Protein AF-A0A8B8DYH9-F1 (afdb_monomer)

Foldseek 3Di:
DADPLQADPLRDGDDQLWWKDAPRWIWGFFDWQDDPPDDHIKTKTQTPDLVPAQAQQDDPPDHDGGHPDGRRIDIDTSVRIDRADAPLVLLCVPQAADPDPQRPDPQVPQWDQDPVRDTDGDRDPCSNVSSVVSNQQCQDAAEASACRQHAAHRPCLVVLLPRHQNYAAYHPANYRHSAPVRVLSSLQSHVNHAHYEHENDQHDDDPQLQVSLVSQVRHAHYAHENNLDEQVSVLNNQNSHPNHAEYHHENNQYAAAAASVPGQLNYQYYAHAHHAYADQVRVLSPQSNQNHAEYHQENYAHAAHAAPQDDQLAAHPGRQRHAYYEHAQYAHQDCLRLSRQLNHDRYAEYHYHNYNVPVVDPVLLSVLSSLLSHPRHQYYNNDGQDPVSSVVSVVVVLLACLVVQVVQQADLPPVRGDGHPVVCSSRVCNVVSCVVPNHDDPVSNDPDDPDQQVQWAWEWEDAPVDPVDDIDIDTHHQQDFQLVVQVVVCVVSVHPFGKWKWKDAPVHPPDIGGPPDRGGGNVVVVHHHPIYMHIYTD

Organism: Crassostrea virginica (NCBI:txid6565)

Secondary structure (DSSP, 8-state):
---GGGB-TTSPBP-TT-EEEETTEEEEEEEEE--TT--S-EEEEEESSTTT--BSSEETTEE----SSTT-EEEE-GGGSB--EEHHHHHHHHHS---STTTT--TTT-EEE-TTS-EEEPP-TTHHHHHHHHT-GGG--EEE-TTS-EEE-TT-HHHHHHH-TT--EEE--SS---BHHHHHHHHTT-TT--EEE-TT--PBPPS-SGGGTTTTTT--EEE-TT----HHHHHHHHTT-TT--EEE-TTS--------TTS-TT--EEE-TTS----HHHHHGGGG-TT--EEE--SS-------TTS-TTSPPSS-TT--EEE--SS----THHHHHHTT-SS--EEE-TTSGGGGGS-HHHHHHHHHHH-TT--EETTEE--HHHHHHHHHHHHHHHHHHHHHTT--SSTTT----HHHHHH-TTHHHHHHHH-PPPTTTTSPPPSSGGGGEEEEEEE-SS-TTSPPEEEEEETT-BHHHHHHHHHHHHT--S-EEEEEE-TTSTT-EEE---TTSBGGGGT--TT-EEEEEE-

Radius of gyration: 36.69 Å; Cα contacts (8 Å, |Δi|>4): 1087; chains: 1; bounding box: 85×68×108 Å

pLDDT: mean 90.96, std 9.73, range [38.53, 98.88]

Structure (mmCIF, N/CA/C/O backbone):
data_AF-A0A8B8DYH9-F1
#
_entry.id   AF-A0A8B8DYH9-F1
#
loop_
_atom_site.group_PDB
_atom_site.id
_atom_site.type_symbol
_atom_site.label_atom_id
_atom_site.label_alt_id
_atom_site.label_comp_id
_atom_site.label_asym_id
_atom_site.label_entity_id
_atom_site.label_seq_id
_atom_site.pdbx_PDB_ins_code
_atom_site.Cartn_x
_atom_site.Cartn_y
_atom_site.Cartn_z
_atom_site.occupancy
_atom_site.B_iso_or_equiv
_atom_site.auth_seq_id
_atom_site.auth_comp_id
_atom_site.auth_asym_id
_atom_site.auth_atom_id
_atom_site.pdbx_PDB_model_num
ATOM 1 N N . MET A 1 1 ? 29.728 -5.273 -41.624 1.00 38.53 1 MET A N 1
ATOM 2 C CA . MET A 1 1 ? 29.199 -6.048 -40.479 1.00 38.53 1 MET A CA 1
ATOM 3 C C . MET A 1 1 ? 29.369 -5.251 -39.185 1.00 38.53 1 MET A C 1
ATOM 5 O O . MET A 1 1 ? 30.029 -5.716 -38.267 1.00 38.53 1 MET A O 1
ATOM 9 N N . ARG A 1 2 ? 28.847 -4.017 -39.137 1.00 42.03 2 ARG A N 1
ATOM 10 C CA . ARG A 1 2 ? 28.896 -3.149 -37.949 1.00 42.03 2 ARG A CA 1
ATOM 11 C C . ARG A 1 2 ? 27.543 -3.274 -37.227 1.00 42.03 2 ARG A C 1
ATOM 13 O O . ARG A 1 2 ? 26.520 -3.239 -37.900 1.00 42.03 2 ARG A O 1
ATOM 20 N N . ASP A 1 3 ? 27.582 -3.501 -35.917 1.00 54.59 3 ASP A N 1
ATOM 21 C CA . ASP A 1 3 ? 26.538 -3.174 -34.927 1.00 54.59 3 ASP A CA 1
ATOM 22 C C . ASP A 1 3 ? 25.150 -3.849 -34.976 1.00 54.59 3 ASP A C 1
ATOM 24 O O . ASP A 1 3 ? 24.164 -3.245 -34.568 1.00 54.59 3 ASP A O 1
ATOM 28 N N . MET A 1 4 ? 25.036 -5.131 -35.357 1.00 59.12 4 MET A N 1
ATOM 29 C CA . MET A 1 4 ? 23.779 -5.874 -35.093 1.00 59.12 4 MET A CA 1
ATOM 30 C C . MET A 1 4 ? 23.535 -6.136 -33.596 1.00 59.12 4 MET A C 1
ATOM 32 O O . MET A 1 4 ? 22.397 -6.314 -33.187 1.00 59.12 4 MET A O 1
ATOM 36 N N . ASP A 1 5 ? 24.583 -6.118 -32.768 1.00 75.31 5 ASP A N 1
ATOM 37 C CA . ASP A 1 5 ? 24.496 -6.505 -31.353 1.00 75.31 5 ASP A CA 1
ATOM 38 C C . ASP A 1 5 ? 23.949 -5.387 -30.436 1.00 75.31 5 ASP A C 1
ATOM 40 O O . ASP A 1 5 ? 23.828 -5.595 -29.233 1.00 75.31 5 ASP A O 1
ATOM 44 N N . LEU A 1 6 ? 23.650 -4.201 -30.979 1.00 83.62 6 LEU A N 1
ATOM 45 C CA . LEU A 1 6 ? 23.139 -3.035 -30.237 1.00 83.62 6 LEU A CA 1
ATOM 46 C C . LEU A 1 6 ? 21.714 -2.637 -30.641 1.00 83.62 6 LEU A C 1
ATOM 48 O O . LEU A 1 6 ? 21.168 -1.676 -30.101 1.00 83.62 6 LEU A O 1
ATOM 52 N N . ARG A 1 7 ? 21.119 -3.342 -31.606 1.00 90.50 7 ARG A N 1
ATOM 53 C CA . ARG A 1 7 ? 19.794 -3.029 -32.142 1.00 90.50 7 ARG A CA 1
ATOM 54 C C . ARG A 1 7 ? 18.738 -3.934 -31.532 1.00 90.50 7 ARG A C 1
ATOM 56 O O . ARG A 1 7 ? 18.929 -5.143 -31.436 1.00 90.50 7 ARG A O 1
ATOM 63 N N . ARG A 1 8 ? 17.616 -3.334 -31.153 1.00 91.31 8 ARG A N 1
ATOM 64 C CA . ARG A 1 8 ? 16.392 -4.029 -30.762 1.00 91.31 8 ARG A CA 1
ATOM 65 C C . ARG A 1 8 ? 15.652 -4.536 -31.999 1.00 91.31 8 ARG A C 1
ATOM 67 O O . ARG A 1 8 ? 15.948 -4.138 -33.126 1.00 91.31 8 ARG A O 1
ATOM 74 N N . ASN A 1 9 ? 14.657 -5.392 -31.777 1.00 86.69 9 ASN A N 1
ATOM 75 C CA . ASN A 1 9 ? 13.858 -5.991 -32.852 1.00 86.69 9 ASN A CA 1
ATOM 76 C C . ASN A 1 9 ? 13.072 -4.954 -33.670 1.00 86.69 9 ASN A C 1
ATOM 78 O O . ASN A 1 9 ? 12.857 -5.162 -34.860 1.00 86.69 9 ASN A O 1
ATOM 82 N N . ASP A 1 10 ? 12.697 -3.826 -33.060 1.00 86.81 10 ASP A N 1
ATOM 83 C CA . ASP A 1 10 ? 12.032 -2.701 -33.732 1.00 86.81 10 ASP A CA 1
ATOM 84 C C . ASP A 1 10 ? 13.011 -1.788 -34.503 1.00 86.81 10 ASP A C 1
ATOM 86 O O . ASP A 1 10 ? 12.630 -0.754 -35.043 1.00 86.81 10 ASP A O 1
ATOM 90 N N . GLY A 1 11 ? 14.299 -2.146 -34.547 1.00 87.75 11 GLY A N 1
ATOM 91 C CA . GLY A 1 11 ? 15.350 -1.380 -35.210 1.00 87.75 11 GLY A CA 1
ATOM 92 C C . GLY A 1 11 ? 15.923 -0.226 -34.384 1.00 87.75 11 GLY A C 1
ATOM 93 O O . GLY A 1 11 ? 16.897 0.386 -34.829 1.00 87.75 11 GLY A O 1
ATOM 94 N N . SER A 1 12 ? 15.385 0.059 -33.191 1.00 89.25 12 SER A N 1
ATOM 95 C CA . SER A 1 12 ? 15.949 1.072 -32.294 1.00 89.25 12 SER A CA 1
ATOM 96 C C . SER A 1 12 ? 17.299 0.629 -31.719 1.00 89.25 12 SER A C 1
ATOM 98 O O . SER A 1 12 ? 17.540 -0.552 -31.473 1.00 89.25 12 SER A O 1
ATOM 100 N N . GLU A 1 13 ? 18.208 1.578 -31.505 1.00 90.38 13 GLU A N 1
ATOM 101 C CA . GLU A 1 13 ? 19.534 1.307 -30.940 1.00 90.38 13 GLU A CA 1
ATOM 102 C C . GLU A 1 13 ? 19.537 1.530 -29.426 1.00 90.38 13 GLU A C 1
ATOM 104 O O . GLU A 1 13 ? 18.976 2.513 -28.935 1.00 90.38 13 GLU A O 1
ATOM 109 N N . VAL A 1 14 ? 20.190 0.628 -28.688 1.00 93.00 14 VAL A N 1
ATOM 110 C CA . VAL A 1 14 ? 20.419 0.786 -27.249 1.00 93.00 14 VAL A CA 1
ATOM 111 C C . VAL A 1 14 ? 21.299 2.006 -26.988 1.00 93.00 14 VAL A C 1
ATOM 113 O O . VAL A 1 14 ? 22.315 2.213 -27.651 1.00 93.00 14 VAL A O 1
ATOM 116 N N . GLN A 1 15 ? 20.902 2.817 -26.015 1.00 94.19 15 GLN A N 1
ATOM 117 C CA . GLN A 1 15 ? 21.603 4.030 -25.615 1.00 94.19 15 GLN A CA 1
ATOM 118 C C . GLN A 1 15 ? 22.209 3.878 -24.221 1.00 94.19 15 GLN A C 1
ATOM 120 O O . GLN A 1 15 ? 21.828 3.014 -23.430 1.00 94.19 15 GLN A O 1
ATOM 125 N N . VAL A 1 16 ? 23.160 4.752 -23.893 1.00 95.19 16 VAL A N 1
ATOM 126 C CA . VAL A 1 16 ? 23.571 4.932 -22.496 1.00 95.19 16 VAL A CA 1
ATOM 127 C C . VAL A 1 16 ? 22.343 5.362 -21.684 1.00 95.19 16 VAL A C 1
ATOM 129 O O . VAL A 1 16 ? 21.512 6.111 -22.186 1.00 95.19 16 VAL A O 1
ATOM 132 N N . HIS A 1 17 ? 22.241 4.883 -20.445 1.00 94.81 17 HIS A N 1
ATOM 133 C CA . HIS A 1 17 ? 21.084 4.957 -19.542 1.00 94.81 17 HIS A CA 1
ATOM 134 C C . HIS A 1 17 ? 19.940 3.979 -19.830 1.00 94.81 17 HIS A C 1
ATOM 136 O O . HIS A 1 17 ? 19.096 3.801 -18.952 1.00 94.81 17 HIS A O 1
ATOM 142 N N . ASP A 1 18 ? 19.933 3.268 -20.962 1.00 95.88 18 ASP A N 1
ATOM 143 C CA . ASP A 1 18 ? 18.946 2.208 -21.169 1.00 95.88 18 ASP A CA 1
ATOM 144 C C . ASP A 1 18 ? 19.138 1.063 -20.167 1.00 95.88 18 ASP A C 1
ATOM 146 O O . ASP A 1 18 ? 20.242 0.769 -19.690 1.00 95.88 18 ASP A O 1
ATOM 150 N N . ARG A 1 19 ? 18.032 0.393 -19.855 1.00 97.00 19 ARG A N 1
ATOM 151 C CA . ARG A 1 19 ? 18.004 -0.775 -18.980 1.00 97.00 19 ARG A CA 1
ATOM 152 C C . ARG A 1 19 ? 18.133 -2.042 -19.813 1.00 97.00 19 ARG A C 1
ATOM 154 O O . ARG A 1 19 ? 17.584 -2.133 -20.908 1.00 97.00 19 ARG A O 1
ATOM 161 N N . VAL A 1 20 ? 18.854 -3.016 -19.276 1.00 97.06 20 VAL A N 1
ATOM 162 C CA . VAL A 1 20 ? 19.135 -4.302 -19.923 1.00 97.06 20 VAL A CA 1
ATOM 163 C C . VAL A 1 20 ? 19.048 -5.435 -18.910 1.00 97.06 20 VAL A C 1
ATOM 165 O O . VAL A 1 20 ? 19.205 -5.218 -17.705 1.00 97.06 20 VAL A O 1
ATOM 168 N N . VAL A 1 21 ? 18.839 -6.652 -19.404 1.00 96.88 21 VAL A N 1
ATOM 169 C CA . VAL A 1 21 ? 18.854 -7.878 -18.597 1.00 96.88 21 VAL A CA 1
ATOM 170 C C . VAL A 1 21 ? 19.889 -8.856 -19.127 1.00 96.88 21 VAL A C 1
ATOM 172 O O . VAL A 1 21 ? 20.173 -8.906 -20.317 1.00 96.88 21 VAL A O 1
ATOM 175 N N . SER A 1 22 ? 20.478 -9.653 -18.243 1.00 95.81 22 SER A N 1
ATOM 176 C CA . SER A 1 22 ? 21.338 -10.769 -18.624 1.00 95.81 22 SER A CA 1
ATOM 177 C C . SER A 1 22 ? 21.243 -11.857 -17.571 1.00 95.81 22 SER A C 1
ATOM 179 O O . SER A 1 22 ? 21.546 -11.597 -16.409 1.00 95.81 22 SER A O 1
ATOM 181 N N . GLU A 1 23 ? 20.824 -13.059 -17.976 1.00 93.12 23 GLU A N 1
ATOM 182 C CA . GLU A 1 23 ? 20.695 -14.220 -17.076 1.00 93.12 23 GLU A CA 1
ATOM 183 C C . GLU A 1 23 ? 19.810 -13.915 -15.848 1.00 93.12 23 GLU A C 1
ATOM 185 O O . GLU A 1 23 ? 20.104 -14.337 -14.739 1.00 93.12 23 GLU A O 1
ATOM 190 N N . GLY A 1 24 ? 18.743 -13.129 -16.037 1.00 92.62 24 GLY A N 1
ATOM 191 C CA . GLY A 1 24 ? 17.832 -12.714 -14.962 1.00 92.62 24 GLY A CA 1
ATOM 192 C C . GLY A 1 24 ? 18.291 -11.502 -14.142 1.00 92.62 24 GLY A C 1
ATOM 193 O O . GLY A 1 24 ? 17.494 -10.960 -13.383 1.00 92.62 24 GLY A O 1
ATOM 194 N N . HIS A 1 25 ? 19.522 -11.017 -14.325 1.00 95.75 25 HIS A N 1
ATOM 195 C CA . HIS A 1 25 ? 20.025 -9.839 -13.618 1.00 95.75 25 HIS A CA 1
ATOM 196 C C . HIS A 1 25 ? 19.782 -8.558 -14.417 1.00 95.75 25 HIS A C 1
ATOM 198 O O . HIS A 1 25 ? 20.149 -8.472 -15.593 1.00 95.75 25 HIS A O 1
ATOM 204 N N . TYR A 1 26 ? 19.219 -7.547 -13.759 1.00 96.94 26 TYR A N 1
ATOM 205 C CA . TYR A 1 26 ? 18.914 -6.239 -14.338 1.00 96.94 26 TYR A CA 1
ATOM 206 C C . TYR A 1 26 ? 20.080 -5.265 -14.143 1.00 96.94 26 TYR A C 1
ATOM 208 O O . TYR A 1 26 ? 20.768 -5.287 -13.119 1.00 96.94 26 TYR A O 1
ATOM 216 N N . GLY A 1 27 ? 20.306 -4.391 -15.120 1.00 96.69 27 GLY A N 1
ATOM 217 C CA . GLY A 1 27 ? 21.343 -3.368 -15.038 1.00 96.69 27 GLY A CA 1
ATOM 218 C C . GLY A 1 27 ? 21.090 -2.179 -15.952 1.00 96.69 27 GLY A C 1
ATOM 219 O O . GLY A 1 27 ? 20.214 -2.202 -16.817 1.00 96.69 27 GLY A O 1
ATOM 220 N N . THR A 1 28 ? 21.878 -1.127 -15.750 1.00 97.06 28 THR A N 1
ATOM 221 C CA . THR A 1 28 ? 21.832 0.101 -16.551 1.00 97.06 28 THR A CA 1
ATOM 222 C C . THR A 1 28 ? 23.069 0.197 -17.429 1.00 97.06 28 THR A C 1
ATOM 224 O O . THR A 1 28 ? 24.192 0.043 -16.948 1.00 97.06 28 THR A O 1
ATOM 227 N N . VAL A 1 29 ? 22.886 0.499 -18.711 1.00 97.19 29 VAL A N 1
ATOM 228 C CA . VAL A 1 29 ? 23.990 0.777 -19.628 1.00 97.19 29 VAL A CA 1
ATOM 229 C C . VAL A 1 29 ? 24.652 2.098 -19.239 1.00 97.19 29 VAL A C 1
ATOM 231 O O . VAL A 1 29 ? 24.006 3.139 -19.160 1.00 97.19 29 VAL A O 1
ATOM 234 N N . ARG A 1 30 ? 25.961 2.071 -19.001 1.00 97.31 30 ARG A N 1
ATOM 235 C CA . ARG A 1 30 ? 26.774 3.238 -18.626 1.00 97.31 30 ARG A CA 1
ATOM 236 C C . ARG A 1 30 ? 27.846 3.592 -19.651 1.00 97.31 30 ARG A C 1
ATOM 238 O O . ARG A 1 30 ? 28.366 4.701 -19.624 1.00 97.31 30 ARG A O 1
ATOM 245 N N . PHE A 1 31 ? 28.174 2.671 -20.551 1.00 97.06 31 PHE A N 1
ATOM 246 C CA . PHE A 1 31 ? 29.170 2.884 -21.595 1.00 97.06 31 PHE A CA 1
ATOM 247 C C . PHE A 1 31 ? 28.840 2.039 -22.824 1.00 97.06 31 PHE A C 1
ATOM 249 O O . PHE A 1 31 ? 28.455 0.881 -22.686 1.00 97.06 31 PHE A O 1
ATOM 256 N N . ILE A 1 32 ? 29.038 2.593 -24.019 1.00 96.19 32 ILE A N 1
ATOM 257 C CA . ILE A 1 32 ? 29.010 1.856 -25.285 1.00 96.19 32 ILE A CA 1
ATOM 258 C C . ILE A 1 32 ? 30.236 2.300 -26.082 1.00 96.19 32 ILE A C 1
ATOM 260 O O . ILE A 1 32 ? 30.372 3.477 -26.409 1.00 96.19 32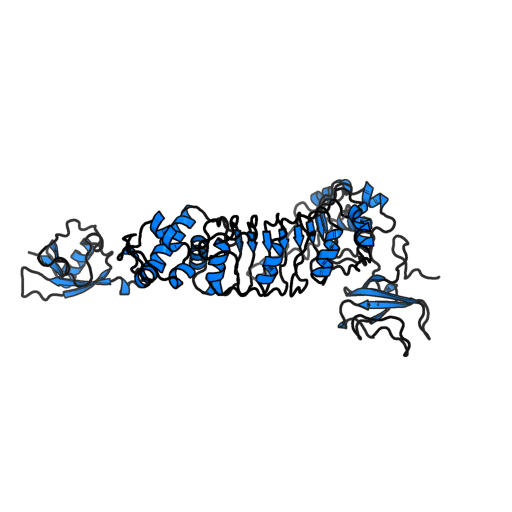 ILE A O 1
ATOM 264 N N . GLY A 1 33 ? 31.150 1.378 -26.380 1.00 94.25 33 GLY A N 1
ATOM 265 C CA . GLY A 1 33 ? 32.354 1.715 -27.139 1.00 94.25 33 GLY A CA 1
ATOM 266 C C . GLY A 1 33 ? 33.400 0.609 -27.185 1.00 94.25 33 GLY A C 1
ATOM 267 O O . GLY A 1 33 ? 33.198 -0.500 -26.699 1.00 94.25 33 GLY A O 1
ATOM 268 N N . THR A 1 34 ? 34.541 0.897 -27.805 1.00 93.44 34 THR A N 1
ATOM 269 C CA . THR A 1 34 ? 35.677 -0.033 -27.882 1.00 93.44 34 THR A CA 1
ATOM 270 C C . THR A 1 34 ? 36.578 0.094 -26.657 1.00 93.44 34 THR A C 1
ATOM 272 O O . THR A 1 34 ? 36.826 1.207 -26.191 1.00 93.44 34 THR A O 1
ATOM 275 N N . LEU A 1 35 ? 37.135 -1.025 -26.190 1.00 92.44 35 LEU A N 1
ATOM 276 C CA . LEU A 1 35 ? 38.159 -1.045 -25.141 1.00 92.44 35 LEU A CA 1
ATOM 277 C C . LEU A 1 35 ? 39.549 -1.319 -25.746 1.00 92.44 35 LEU A C 1
ATOM 279 O O . LEU A 1 35 ? 39.627 -2.071 -26.726 1.00 92.44 35 LEU A O 1
ATOM 283 N N . PRO A 1 36 ? 40.634 -0.758 -25.174 1.00 91.88 36 PRO A N 1
ATOM 284 C CA . PRO A 1 36 ? 42.012 -1.055 -25.556 1.00 91.88 36 PRO A CA 1
ATOM 285 C C . PRO A 1 36 ? 42.268 -2.557 -25.604 1.00 91.88 36 PRO A C 1
ATOM 287 O O . PRO A 1 36 ? 41.746 -3.296 -24.776 1.00 91.88 36 PRO A O 1
ATOM 290 N N . ASP A 1 37 ? 43.043 -3.001 -26.591 1.00 88.44 37 ASP A N 1
ATOM 291 C CA . ASP A 1 37 ? 43.437 -4.405 -26.768 1.00 88.44 37 ASP A CA 1
ATOM 292 C C . ASP A 1 37 ? 42.266 -5.399 -26.914 1.00 88.44 37 ASP A C 1
ATOM 294 O O . ASP A 1 37 ? 42.437 -6.614 -26.813 1.00 88.44 37 ASP A O 1
ATOM 298 N N . THR A 1 38 ? 41.063 -4.905 -27.228 1.00 89.56 38 THR A N 1
ATOM 299 C CA . THR A 1 38 ? 39.890 -5.736 -27.518 1.00 89.56 38 THR A CA 1
ATOM 300 C C . THR A 1 38 ? 39.319 -5.451 -28.908 1.00 89.56 38 THR A C 1
ATOM 302 O O . THR A 1 38 ? 39.470 -4.367 -29.466 1.00 89.56 38 THR A O 1
ATOM 305 N N . LYS A 1 39 ? 38.635 -6.440 -29.497 1.00 88.75 39 LYS A N 1
ATOM 306 C CA . LYS A 1 39 ? 37.952 -6.288 -30.795 1.00 88.75 39 LYS A CA 1
ATOM 307 C C . LYS A 1 39 ? 36.482 -5.922 -30.604 1.00 88.75 39 LYS A C 1
ATOM 309 O O . LYS A 1 39 ? 35.826 -6.530 -29.766 1.00 88.75 39 LYS A O 1
ATOM 314 N N . GLY A 1 40 ? 35.930 -5.043 -31.437 1.00 88.69 40 GLY A N 1
ATOM 315 C CA . GLY A 1 40 ? 34.491 -4.741 -31.480 1.00 88.69 40 GLY A CA 1
ATOM 316 C C . GLY A 1 40 ? 33.968 -3.914 -30.299 1.00 88.69 40 GLY A C 1
ATOM 317 O O . GLY A 1 40 ? 34.718 -3.559 -29.393 1.00 88.69 40 GLY A O 1
ATOM 318 N N . VAL A 1 41 ? 32.667 -3.625 -30.320 1.00 91.81 41 VAL A N 1
ATOM 319 C CA . VAL A 1 41 ? 32.002 -2.785 -29.315 1.00 91.81 41 VAL A CA 1
ATOM 320 C C . VAL A 1 41 ? 31.686 -3.583 -28.045 1.00 91.81 41 VAL A C 1
ATOM 322 O O . VAL A 1 41 ? 31.343 -4.770 -28.098 1.00 91.81 41 VAL A O 1
ATOM 325 N N . TRP A 1 42 ? 31.836 -2.923 -26.903 1.00 94.62 42 TRP A N 1
ATOM 326 C CA . TRP A 1 42 ? 31.500 -3.398 -25.569 1.00 94.62 42 TRP A CA 1
ATOM 327 C C . TRP A 1 42 ? 30.479 -2.476 -24.926 1.00 94.62 42 TRP A C 1
ATOM 329 O O . TRP A 1 42 ? 30.469 -1.269 -25.169 1.00 94.62 42 TRP A O 1
ATOM 339 N N . ILE A 1 43 ? 29.659 -3.067 -24.068 1.00 96.38 43 ILE A N 1
ATOM 340 C CA . ILE A 1 43 ? 28.655 -2.368 -23.281 1.00 96.38 43 ILE A CA 1
ATOM 341 C C . ILE A 1 43 ? 29.099 -2.450 -21.826 1.00 96.38 43 ILE A C 1
ATOM 343 O O . ILE A 1 43 ? 29.243 -3.544 -21.280 1.00 96.38 43 ILE A O 1
ATOM 347 N N . GLY A 1 44 ? 29.369 -1.301 -21.218 1.00 97.31 44 GLY A N 1
ATOM 348 C CA . GLY A 1 44 ? 29.556 -1.185 -19.780 1.00 97.31 44 GLY A CA 1
ATOM 349 C C . GLY A 1 44 ? 28.195 -1.141 -19.103 1.00 97.31 44 GLY A C 1
ATOM 350 O O . GLY A 1 44 ? 27.392 -0.265 -19.416 1.00 97.31 44 GLY A O 1
ATOM 351 N N . VAL A 1 45 ? 27.934 -2.082 -18.204 1.00 97.69 45 VAL A N 1
ATOM 352 C CA . VAL A 1 45 ? 26.679 -2.206 -17.457 1.00 97.69 45 VAL A CA 1
ATOM 353 C C . VAL A 1 45 ? 26.969 -2.058 -15.970 1.00 97.69 45 VAL A C 1
ATOM 355 O O . VAL A 1 45 ? 27.908 -2.667 -15.462 1.00 97.69 45 VAL A O 1
ATOM 358 N N . ASP A 1 46 ? 26.159 -1.253 -15.293 1.00 97.50 46 ASP A N 1
ATOM 359 C CA . ASP A 1 46 ? 26.087 -1.128 -13.837 1.00 97.50 46 ASP A CA 1
ATOM 360 C C . ASP A 1 46 ? 24.896 -1.964 -13.348 1.00 97.50 46 ASP A C 1
ATOM 362 O O . ASP A 1 46 ? 23.740 -1.565 -13.523 1.00 97.50 46 ASP A O 1
ATOM 366 N N . TRP A 1 47 ? 25.170 -3.159 -12.819 1.00 97.19 47 TRP A N 1
ATOM 367 C CA . TRP A 1 47 ? 24.141 -4.098 -12.367 1.00 97.19 47 TRP A CA 1
ATOM 368 C C . TRP A 1 47 ? 23.446 -3.600 -11.100 1.00 97.19 47 TRP A C 1
ATOM 370 O O . TRP A 1 47 ? 24.038 -2.919 -10.264 1.00 97.19 47 TRP A O 1
ATOM 380 N N . ASP A 1 48 ? 22.173 -3.951 -10.956 1.00 94.38 48 ASP A N 1
ATOM 381 C CA . ASP A 1 48 ? 21.390 -3.638 -9.759 1.00 94.38 48 ASP A CA 1
ATOM 382 C C . ASP A 1 48 ? 21.891 -4.396 -8.535 1.00 94.38 48 ASP A C 1
ATOM 384 O O . ASP A 1 48 ? 21.962 -3.845 -7.438 1.00 94.38 48 ASP A O 1
ATOM 388 N N . GLU A 1 49 ? 22.278 -5.650 -8.751 1.00 93.81 49 GLU A N 1
ATOM 389 C CA . GLU A 1 49 ? 22.861 -6.524 -7.746 1.00 93.81 49 GLU A CA 1
ATOM 390 C C . GLU A 1 49 ? 24.388 -6.365 -7.741 1.00 93.81 49 GLU A C 1
ATOM 392 O O . GLU A 1 49 ? 25.047 -6.708 -8.730 1.00 93.81 49 GLU A O 1
ATOM 397 N N . PRO A 1 50 ? 24.991 -5.882 -6.637 1.00 90.75 50 PRO A N 1
ATOM 398 C CA . PRO A 1 50 ? 26.428 -5.614 -6.591 1.00 90.75 50 PRO A CA 1
ATOM 399 C C . PRO A 1 50 ? 27.314 -6.842 -6.803 1.00 90.75 50 PRO A C 1
ATOM 401 O O . PRO A 1 50 ? 28.444 -6.706 -7.272 1.00 90.75 50 PRO A O 1
ATOM 404 N N . GLU A 1 51 ? 26.809 -8.027 -6.461 1.00 92.06 51 GLU A N 1
ATOM 405 C CA . GLU A 1 51 ? 27.532 -9.301 -6.533 1.00 92.06 51 GLU A CA 1
ATOM 406 C C . GLU A 1 51 ? 27.640 -9.849 -7.963 1.00 92.06 51 GLU A C 1
ATOM 408 O O . GLU A 1 51 ? 28.511 -10.666 -8.250 1.00 92.06 51 GLU A O 1
ATOM 413 N N . ARG A 1 52 ? 26.785 -9.380 -8.882 1.00 94.12 52 ARG A N 1
ATOM 414 C CA . ARG A 1 52 ? 26.794 -9.812 -10.285 1.00 94.12 52 ARG A CA 1
ATOM 415 C C . ARG A 1 52 ? 27.951 -9.212 -11.082 1.00 94.12 52 ARG A C 1
ATOM 417 O O . ARG A 1 52 ? 28.402 -9.804 -12.066 1.00 94.12 52 ARG A O 1
ATOM 424 N N . GLY A 1 53 ? 28.381 -8.008 -10.718 1.00 91.75 53 GLY A N 1
ATOM 425 C CA . GLY A 1 53 ? 29.446 -7.322 -11.434 1.00 91.75 53 GLY A CA 1
ATOM 426 C C . GLY A 1 53 ? 30.845 -7.835 -11.081 1.00 91.75 53 GLY A C 1
ATOM 427 O O . GLY A 1 53 ? 31.026 -8.842 -10.401 1.00 91.75 53 GLY A O 1
ATOM 428 N N . LYS A 1 54 ? 31.863 -7.152 -11.610 1.00 93.75 54 LYS A N 1
ATOM 429 C CA . LYS A 1 54 ? 33.277 -7.534 -11.487 1.00 93.75 54 LYS A CA 1
ATOM 430 C C . LYS A 1 54 ? 34.209 -6.375 -11.147 1.00 93.75 54 LYS A C 1
ATOM 432 O O . LYS A 1 54 ? 35.319 -6.623 -10.689 1.00 93.75 54 LYS A O 1
ATOM 437 N N . HIS A 1 55 ? 33.812 -5.138 -11.434 1.00 94.06 55 HIS A N 1
ATOM 438 C CA . HIS A 1 55 ? 34.683 -3.966 -11.343 1.00 94.06 55 HIS A CA 1
ATOM 439 C C . HIS A 1 55 ? 33.880 -2.674 -11.156 1.00 94.06 55 HIS A C 1
ATOM 441 O O . HIS A 1 55 ? 32.656 -2.672 -11.250 1.00 94.06 55 HIS A O 1
ATOM 447 N N . ASP A 1 56 ? 34.583 -1.562 -10.970 1.00 94.94 56 ASP A N 1
ATOM 448 C CA . ASP A 1 56 ? 34.046 -0.218 -10.703 1.00 94.94 56 ASP A CA 1
ATOM 449 C C . ASP A 1 56 ? 33.737 0.598 -11.973 1.00 94.94 56 ASP A C 1
ATOM 451 O O . ASP A 1 56 ? 33.330 1.754 -11.906 1.00 94.94 56 ASP A O 1
ATOM 455 N N . GLY A 1 57 ? 33.951 -0.012 -13.143 1.00 95.31 57 GLY A N 1
ATOM 456 C CA . GLY A 1 57 ? 33.809 0.631 -14.454 1.00 95.31 57 GLY A CA 1
ATOM 457 C C . GLY A 1 57 ? 35.145 1.026 -15.089 1.00 95.31 57 GLY A C 1
ATOM 458 O O . GLY A 1 57 ? 35.172 1.622 -16.171 1.00 95.31 57 GLY A O 1
ATOM 459 N N . SER A 1 58 ? 36.263 0.650 -14.461 1.00 94.94 58 SER A N 1
ATOM 460 C CA . SER A 1 58 ? 37.597 0.752 -15.044 1.00 94.94 58 SER A CA 1
ATOM 461 C C . SER A 1 58 ? 38.014 -0.490 -15.845 1.00 94.94 58 SER A C 1
ATOM 463 O O . SER A 1 58 ? 37.596 -1.619 -15.583 1.00 94.94 58 SER A O 1
ATOM 465 N N . HIS A 1 59 ? 38.862 -0.277 -16.853 1.00 92.88 59 HIS A N 1
ATOM 466 C CA . HIS A 1 59 ? 39.543 -1.328 -17.607 1.00 92.88 59 HIS A CA 1
ATOM 467 C C . HIS A 1 59 ? 41.000 -0.918 -17.850 1.00 92.88 59 HIS A C 1
ATOM 469 O O . HIS A 1 59 ? 41.259 0.167 -18.376 1.00 92.88 59 HIS A O 1
ATOM 475 N N . ASN A 1 60 ? 41.951 -1.771 -17.450 1.00 90.19 60 ASN A N 1
ATOM 476 C CA . ASN A 1 60 ? 43.400 -1.523 -17.521 1.00 90.19 60 ASN A CA 1
ATOM 477 C C . ASN A 1 60 ? 43.823 -0.164 -16.924 1.00 90.19 60 ASN A C 1
ATOM 479 O O . ASN A 1 60 ? 44.581 0.589 -17.529 1.00 90.19 60 ASN A O 1
ATOM 483 N N . GLY A 1 61 ? 43.289 0.177 -15.745 1.00 88.25 61 GLY A N 1
ATOM 484 C CA . GLY A 1 61 ? 43.614 1.418 -15.029 1.00 88.25 61 GLY A CA 1
ATOM 485 C C . GLY A 1 61 ? 42.960 2.688 -15.587 1.00 88.25 61 GLY A C 1
ATOM 486 O O . GLY A 1 61 ? 43.110 3.753 -14.995 1.00 88.25 61 GLY A O 1
ATOM 487 N N . LYS A 1 62 ? 42.202 2.600 -16.689 1.00 93.06 62 LYS A N 1
ATOM 488 C CA . LYS A 1 62 ? 41.413 3.712 -17.231 1.00 93.06 62 LYS A CA 1
ATOM 489 C C . LYS A 1 62 ? 39.947 3.568 -16.831 1.00 93.06 62 LYS A C 1
ATOM 491 O O . LYS A 1 62 ? 39.349 2.524 -17.077 1.00 93.06 62 LYS A O 1
ATOM 496 N N . SER A 1 63 ? 39.365 4.617 -16.255 1.00 94.44 63 SER A N 1
ATOM 497 C CA . SER A 1 63 ? 37.929 4.672 -15.953 1.00 94.44 63 SER A CA 1
ATOM 498 C C . SER A 1 63 ? 37.116 5.028 -17.203 1.00 94.44 63 SER A C 1
ATOM 500 O O . SER A 1 63 ? 37.488 5.945 -17.941 1.00 94.44 63 SER A O 1
ATOM 502 N N . TYR A 1 64 ? 36.033 4.285 -17.451 1.00 96.06 64 TYR A N 1
ATOM 503 C CA . TYR A 1 64 ? 35.103 4.519 -18.567 1.00 96.06 64 TYR A CA 1
ATOM 504 C C . TYR A 1 64 ? 33.732 4.984 -18.091 1.00 96.06 64 TYR A C 1
ATOM 506 O O . TYR A 1 64 ? 33.077 5.759 -18.782 1.00 96.06 64 TYR A O 1
ATOM 514 N N . PHE A 1 65 ? 33.295 4.504 -16.930 1.00 96.19 65 PHE A N 1
ATOM 515 C CA . PHE A 1 65 ? 32.044 4.895 -16.302 1.00 96.19 65 PHE A CA 1
ATOM 516 C C . PHE A 1 65 ? 32.117 4.681 -14.793 1.00 96.19 65 PHE A C 1
ATOM 518 O O . PHE A 1 65 ? 32.990 3.966 -14.311 1.00 96.19 65 PHE A O 1
ATOM 525 N N . ASN A 1 66 ? 31.175 5.280 -14.067 1.00 94.19 66 ASN A N 1
ATOM 526 C CA . ASN A 1 66 ? 31.020 5.074 -12.632 1.00 94.19 66 ASN A CA 1
ATOM 527 C C . ASN A 1 66 ? 29.891 4.076 -12.360 1.00 94.19 66 ASN A C 1
ATOM 529 O O . ASN A 1 66 ? 28.845 4.108 -13.015 1.00 94.19 66 ASN A O 1
ATOM 533 N N . THR A 1 67 ? 30.095 3.226 -11.364 1.00 94.38 67 THR A N 1
ATOM 534 C CA . THR A 1 67 ? 29.123 2.240 -10.879 1.00 94.38 67 THR A CA 1
ATOM 535 C C . THR A 1 67 ? 28.536 2.655 -9.536 1.00 94.38 67 THR A C 1
ATOM 537 O O . THR A 1 67 ? 29.208 3.330 -8.756 1.00 94.38 67 THR A O 1
ATOM 540 N N . ARG A 1 68 ? 27.321 2.199 -9.209 1.00 90.44 68 ARG A N 1
ATOM 541 C CA . ARG A 1 68 ? 26.720 2.459 -7.885 1.00 90.44 68 ARG A CA 1
ATOM 542 C C . ARG A 1 68 ? 27.481 1.780 -6.753 1.00 90.44 68 ARG A C 1
ATOM 544 O O . ARG A 1 68 ? 27.584 2.334 -5.664 1.00 90.44 68 ARG A O 1
ATOM 551 N N . ASN A 1 69 ? 28.016 0.591 -7.021 1.00 93.06 69 ASN A N 1
ATOM 552 C CA . ASN A 1 69 ? 28.862 -0.160 -6.099 1.00 93.06 69 ASN A CA 1
ATOM 553 C C . ASN A 1 69 ? 30.188 -0.528 -6.777 1.00 93.06 69 ASN A C 1
ATOM 555 O O . ASN A 1 69 ? 30.158 -0.894 -7.952 1.00 93.06 69 ASN A O 1
ATOM 559 N N . PRO A 1 70 ? 31.331 -0.533 -6.064 1.00 92.94 70 PRO A N 1
ATOM 560 C CA . PRO A 1 70 ? 32.649 -0.785 -6.662 1.00 92.94 70 PRO A CA 1
ATOM 561 C C . PRO A 1 70 ? 32.792 -2.122 -7.402 1.00 92.94 70 PRO A C 1
ATOM 563 O O . PRO A 1 70 ? 33.701 -2.283 -8.205 1.00 92.94 70 PRO A O 1
ATOM 566 N N . SER A 1 71 ? 31.921 -3.095 -7.127 1.00 94.88 71 SER A N 1
ATOM 567 C CA . SER A 1 71 ? 31.899 -4.392 -7.805 1.00 94.88 71 SER A CA 1
ATOM 568 C C . SER A 1 71 ? 30.760 -4.543 -8.808 1.00 94.88 71 SER A C 1
ATOM 570 O O . SER A 1 71 ? 30.707 -5.561 -9.469 1.00 94.88 71 SER A O 1
ATOM 572 N N . SER A 1 72 ? 29.843 -3.583 -8.947 1.00 96.50 72 SER A N 1
ATOM 573 C CA . SER A 1 72 ? 28.609 -3.766 -9.740 1.00 96.50 72 SER A CA 1
ATOM 574 C C . SER A 1 72 ? 28.782 -3.601 -11.254 1.00 96.50 72 SER A C 1
ATOM 576 O O . SER A 1 72 ? 27.876 -3.921 -12.018 1.00 96.50 72 SER A O 1
ATOM 578 N N . GLY A 1 73 ? 29.943 -3.146 -11.721 1.00 97.25 73 GLY A N 1
ATOM 579 C CA . GLY A 1 73 ? 30.216 -2.922 -13.137 1.00 97.25 73 GLY A CA 1
ATOM 580 C C . GLY A 1 73 ? 30.610 -4.185 -13.896 1.00 97.25 73 GLY A C 1
ATOM 581 O O . GLY A 1 73 ? 31.264 -5.084 -13.369 1.00 97.25 73 GLY A O 1
ATOM 582 N N . SER A 1 74 ? 30.263 -4.256 -15.178 1.00 97.25 74 SER A N 1
ATOM 583 C CA . SER A 1 74 ? 30.777 -5.259 -16.120 1.00 97.25 74 SER A CA 1
ATOM 584 C C . SER A 1 74 ? 30.888 -4.703 -17.531 1.00 97.25 74 SER A C 1
ATOM 586 O O . SER A 1 74 ? 30.004 -3.978 -17.971 1.00 97.25 74 SER A O 1
ATOM 588 N N . PHE A 1 75 ? 31.915 -5.108 -18.277 1.00 96.06 75 PHE A N 1
ATOM 589 C CA . PHE A 1 75 ? 31.922 -4.989 -19.736 1.00 96.06 75 PHE A CA 1
ATOM 590 C C . PHE A 1 75 ? 31.401 -6.281 -20.368 1.00 96.06 75 PHE A C 1
ATOM 592 O O . PHE A 1 75 ? 31.960 -7.362 -20.167 1.00 96.06 75 PHE A O 1
ATOM 599 N N . VAL A 1 76 ? 30.329 -6.176 -21.149 1.00 95.00 76 VAL A N 1
ATOM 600 C CA . VAL A 1 76 ? 29.659 -7.310 -21.797 1.00 95.00 76 VAL A CA 1
ATOM 601 C C . VAL A 1 76 ? 29.464 -7.075 -23.292 1.00 95.00 76 VAL A C 1
ATOM 603 O O . VAL A 1 76 ? 29.579 -5.959 -23.800 1.00 95.00 76 VAL A O 1
ATOM 606 N N . ARG A 1 77 ? 29.190 -8.160 -24.020 1.00 92.94 77 ARG A N 1
ATOM 607 C CA . ARG A 1 77 ? 28.789 -8.105 -25.430 1.00 92.94 77 ARG A CA 1
ATOM 608 C C . ARG A 1 77 ? 27.281 -7.985 -25.527 1.00 92.94 77 ARG A C 1
ATOM 610 O O . ARG A 1 77 ? 26.589 -8.657 -24.770 1.00 92.94 77 ARG A O 1
ATOM 617 N N . GLY A 1 78 ? 26.801 -7.233 -26.514 1.00 90.69 78 GLY A N 1
ATOM 618 C CA . GLY A 1 78 ? 25.369 -7.051 -26.751 1.00 90.69 78 GLY A CA 1
ATOM 619 C C . GLY A 1 78 ? 24.595 -8.361 -26.893 1.00 90.69 78 GLY A C 1
ATOM 620 O O . GLY A 1 78 ? 23.557 -8.510 -26.274 1.00 90.69 78 GLY A O 1
ATOM 621 N N . LYS A 1 79 ? 25.172 -9.391 -27.534 1.00 90.81 79 LYS A N 1
ATOM 622 C CA . LYS A 1 79 ? 24.557 -10.735 -27.631 1.00 90.81 79 LYS A CA 1
ATOM 623 C C . LYS A 1 79 ? 24.271 -11.435 -26.296 1.00 90.81 79 LYS A C 1
ATOM 625 O O . LYS A 1 79 ? 23.577 -12.442 -26.287 1.00 90.81 79 LYS A O 1
ATOM 630 N N . LYS A 1 80 ? 24.877 -10.982 -25.195 1.00 92.19 80 LYS A N 1
ATOM 631 C CA . LYS A 1 80 ? 24.630 -11.516 -23.844 1.00 92.19 80 LYS A CA 1
ATOM 632 C C . LYS A 1 80 ? 23.545 -10.743 -23.093 1.00 92.19 80 LYS A C 1
ATOM 634 O O . LYS A 1 80 ? 23.255 -11.087 -21.947 1.00 92.19 80 LYS A O 1
ATOM 639 N N . LEU A 1 81 ? 23.029 -9.675 -23.695 1.00 94.81 81 LEU A N 1
ATOM 640 C CA . LEU A 1 81 ? 22.016 -8.813 -23.122 1.00 94.81 81 LEU A CA 1
ATOM 641 C C . LEU A 1 81 ? 20.686 -9.041 -23.827 1.00 94.81 81 LEU A C 1
ATOM 643 O O . LEU A 1 81 ? 20.622 -9.108 -25.052 1.00 94.81 81 LEU A O 1
ATOM 647 N N . ASP A 1 82 ? 19.632 -9.083 -23.032 1.00 95.31 82 ASP A N 1
ATOM 648 C CA . ASP A 1 82 ? 18.294 -8.773 -23.487 1.00 95.31 82 ASP A CA 1
ATOM 649 C C . ASP A 1 82 ? 18.119 -7.249 -23.452 1.00 95.31 82 ASP A C 1
ATOM 651 O O . ASP A 1 82 ? 18.315 -6.603 -22.414 1.00 95.31 82 ASP A O 1
ATOM 655 N N . LEU A 1 83 ? 17.826 -6.678 -24.621 1.00 95.12 83 LEU A N 1
ATOM 656 C CA . LEU A 1 83 ? 17.666 -5.237 -24.823 1.00 95.12 83 LEU A CA 1
ATOM 657 C C . LEU A 1 83 ? 16.207 -4.785 -24.654 1.00 95.12 83 LEU A C 1
ATOM 659 O O . LEU A 1 83 ? 15.932 -3.582 -24.717 1.00 95.12 83 LEU A O 1
ATOM 663 N N . GLY A 1 84 ? 15.291 -5.730 -24.435 1.00 95.31 84 GLY A N 1
ATOM 664 C CA . GLY A 1 84 ? 13.872 -5.488 -24.245 1.00 95.31 84 GLY A CA 1
ATOM 665 C C . GLY A 1 84 ? 13.051 -5.414 -25.523 1.00 95.31 84 GLY A C 1
ATOM 666 O O . GLY A 1 84 ? 13.555 -5.432 -26.649 1.00 95.31 84 GLY A O 1
ATOM 667 N N . ILE A 1 85 ? 11.746 -5.279 -25.311 1.00 96.44 85 ILE A N 1
ATOM 668 C CA . ILE A 1 85 ? 10.719 -5.157 -26.348 1.00 96.44 85 ILE A CA 1
ATOM 669 C C . ILE A 1 85 ? 9.883 -3.893 -26.133 1.00 96.44 85 ILE A C 1
ATOM 671 O O . ILE A 1 85 ? 9.831 -3.344 -25.028 1.00 96.44 85 ILE A O 1
ATOM 675 N N . ASN A 1 86 ? 9.254 -3.387 -27.195 1.00 96.69 86 ASN A N 1
ATOM 676 C CA . ASN A 1 86 ? 8.351 -2.250 -27.050 1.00 96.69 86 ASN A CA 1
ATOM 677 C C . ASN A 1 86 ? 7.036 -2.691 -26.377 1.00 96.69 86 ASN A C 1
ATOM 679 O O . ASN A 1 86 ? 6.681 -3.871 -26.359 1.00 96.69 86 ASN A O 1
ATOM 683 N N . CYS A 1 87 ? 6.315 -1.727 -25.805 1.00 97.75 87 CYS A N 1
ATOM 684 C CA . CYS A 1 87 ? 5.101 -1.979 -25.030 1.00 97.75 87 CYS A CA 1
ATOM 685 C C . CYS A 1 87 ? 4.014 -2.701 -25.843 1.00 97.75 87 CYS A C 1
ATOM 687 O O . CYS A 1 87 ? 3.381 -3.622 -25.335 1.00 97.75 87 CYS A O 1
ATOM 689 N N . PHE A 1 88 ? 3.818 -2.328 -27.112 1.00 97.12 88 PHE A N 1
ATOM 690 C CA . PHE A 1 88 ? 2.792 -2.949 -27.948 1.00 97.12 88 PHE A CA 1
ATOM 691 C C . PHE A 1 88 ? 3.111 -4.420 -28.237 1.00 97.12 88 PHE A C 1
ATOM 693 O O . PHE A 1 88 ? 2.255 -5.280 -28.043 1.00 97.12 88 PHE A O 1
ATOM 700 N N . ASP A 1 89 ? 4.351 -4.725 -28.613 1.00 96.19 89 ASP A N 1
ATOM 701 C CA . ASP A 1 89 ? 4.779 -6.100 -28.863 1.00 96.19 89 ASP A CA 1
ATOM 702 C C . ASP A 1 89 ? 4.729 -6.944 -27.583 1.00 96.19 89 ASP A C 1
ATOM 704 O O . ASP A 1 89 ? 4.366 -8.115 -27.639 1.00 96.19 89 ASP A O 1
ATOM 708 N N . ALA A 1 90 ? 4.995 -6.362 -26.408 1.00 96.69 90 ALA A N 1
ATOM 709 C CA . ALA A 1 90 ? 4.803 -7.050 -25.130 1.00 96.69 90 ALA A CA 1
ATOM 710 C C . ALA A 1 90 ? 3.334 -7.427 -24.877 1.00 96.69 90 ALA A C 1
ATOM 712 O O . ALA A 1 90 ? 3.053 -8.532 -24.409 1.00 96.69 90 ALA A O 1
ATOM 713 N N . ILE A 1 91 ? 2.395 -6.538 -25.220 1.00 96.19 91 ILE A N 1
ATOM 714 C CA . ILE A 1 91 ? 0.955 -6.819 -25.145 1.00 96.19 91 ILE A CA 1
ATOM 715 C C . ILE A 1 91 ? 0.585 -7.937 -26.117 1.00 96.19 91 ILE A C 1
ATOM 717 O O . ILE A 1 91 ? -0.079 -8.889 -25.715 1.00 96.19 91 ILE A O 1
ATOM 721 N N . VAL A 1 92 ? 1.036 -7.858 -27.371 1.00 94.44 92 VAL A N 1
ATOM 722 C CA . VAL A 1 92 ? 0.770 -8.886 -28.389 1.00 94.44 92 VAL A CA 1
ATOM 723 C C . VAL A 1 92 ? 1.344 -10.236 -27.962 1.00 94.44 92 VAL A C 1
ATOM 725 O O . VAL A 1 92 ? 0.647 -11.241 -28.046 1.00 94.44 92 VAL A O 1
ATOM 728 N N . ASN A 1 93 ? 2.571 -10.271 -27.446 1.00 92.19 93 ASN A N 1
ATOM 729 C CA . ASN A 1 93 ? 3.211 -11.508 -27.000 1.00 92.19 93 ASN A CA 1
ATOM 730 C C . ASN A 1 93 ? 2.470 -12.156 -25.825 1.00 92.19 93 ASN A C 1
ATOM 732 O O . ASN A 1 93 ? 2.443 -13.379 -25.724 1.00 92.19 93 ASN A O 1
ATOM 736 N N . ARG A 1 94 ? 1.879 -11.353 -24.932 1.00 91.19 94 ARG A N 1
ATOM 737 C CA . ARG A 1 94 ? 1.199 -11.861 -23.735 1.00 91.19 94 ARG A CA 1
ATOM 738 C C . ARG A 1 94 ? -0.275 -12.191 -23.952 1.00 91.19 94 ARG A C 1
ATOM 740 O O . ARG A 1 94 ? -0.759 -13.176 -23.405 1.00 91.19 94 ARG A O 1
ATOM 747 N N . TYR A 1 95 ? -0.987 -11.344 -24.685 1.00 90.88 95 TYR A N 1
ATOM 748 C CA . TYR A 1 95 ? -2.444 -11.402 -24.828 1.00 90.88 95 TYR A CA 1
ATOM 749 C C . TYR A 1 95 ? -2.898 -11.770 -26.236 1.00 90.88 95 TYR A C 1
ATOM 751 O O . TYR A 1 95 ? -4.077 -12.048 -26.431 1.00 90.88 95 TYR A O 1
ATOM 759 N N . GLY A 1 96 ? -1.994 -11.777 -27.217 1.00 88.12 96 GLY A N 1
ATOM 760 C CA . GLY A 1 96 ? -2.293 -12.190 -28.579 1.00 88.12 96 GLY A CA 1
ATOM 761 C C . GLY A 1 96 ? -2.795 -13.631 -28.662 1.00 88.12 96 GLY A C 1
ATOM 762 O O . GLY A 1 96 ? -2.718 -14.424 -27.719 1.00 88.12 96 GLY A O 1
ATOM 763 N N . LYS A 1 97 ? -3.349 -13.972 -29.824 1.00 79.56 97 LYS A N 1
ATOM 764 C CA . LYS A 1 97 ? -3.890 -15.308 -30.053 1.00 79.56 97 LYS A CA 1
ATOM 765 C C . LYS A 1 97 ? -2.761 -16.341 -30.037 1.00 79.56 97 LYS A C 1
ATOM 767 O O . LYS A 1 97 ? -1.810 -16.221 -30.806 1.00 79.56 97 LYS A O 1
ATOM 772 N N . LEU A 1 98 ? -2.901 -17.354 -29.187 1.00 79.25 98 LEU A N 1
ATOM 773 C CA . LEU A 1 98 ? -1.965 -18.469 -29.087 1.00 79.25 98 LEU A CA 1
ATOM 774 C C . LEU A 1 98 ? -2.628 -19.720 -29.661 1.00 79.25 98 LEU A C 1
ATOM 776 O O . LEU A 1 98 ? -3.614 -20.213 -29.118 1.00 79.25 98 LEU A O 1
ATOM 780 N N . ASP A 1 99 ? -2.077 -20.245 -30.755 1.00 70.25 99 ASP A N 1
ATOM 781 C CA . ASP A 1 99 ? -2.568 -21.464 -31.412 1.00 70.25 99 ASP A CA 1
ATOM 782 C C . ASP A 1 99 ? -1.947 -22.736 -30.792 1.00 70.25 99 ASP A C 1
ATOM 784 O O . ASP A 1 99 ? -1.577 -23.677 -31.495 1.00 70.25 99 ASP A O 1
ATOM 788 N N . ASP A 1 100 ? -1.804 -22.767 -29.463 1.00 73.81 100 ASP A N 1
ATOM 789 C CA . ASP A 1 100 ? -1.335 -23.938 -28.718 1.00 73.81 100 ASP A CA 1
ATOM 790 C C . ASP A 1 100 ? -2.484 -24.607 -27.923 1.00 73.81 100 ASP A C 1
ATOM 792 O O . ASP A 1 100 ? -3.516 -23.979 -27.657 1.00 73.81 100 ASP A O 1
ATOM 796 N N . PRO A 1 101 ? -2.363 -25.896 -27.542 1.00 67.38 101 PRO A N 1
ATOM 797 C CA . PRO A 1 101 ? -3.453 -26.641 -26.909 1.00 67.38 101 PRO A CA 1
ATOM 798 C C . PRO A 1 101 ? -3.954 -26.044 -25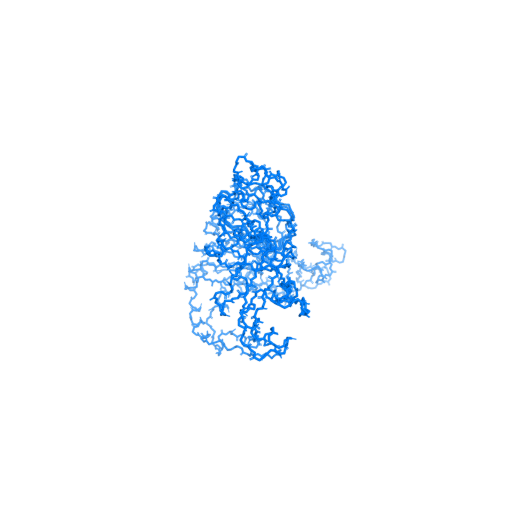.588 1.00 67.38 101 PRO A C 1
ATOM 800 O O . PRO A 1 101 ? -5.138 -26.229 -25.277 1.00 67.38 101 PRO A O 1
ATOM 803 N N . ASN A 1 102 ? -3.074 -25.343 -24.865 1.00 68.06 102 ASN A N 1
ATOM 804 C CA . ASN A 1 102 ? -3.254 -24.819 -23.512 1.00 68.06 102 ASN A CA 1
ATOM 805 C C . ASN A 1 102 ? -3.373 -23.283 -23.483 1.00 68.06 102 ASN A C 1
ATOM 807 O O . ASN A 1 102 ? -3.466 -22.703 -22.405 1.00 68.06 102 ASN A O 1
ATOM 811 N N . ALA A 1 103 ? -3.387 -22.632 -24.647 1.00 71.88 103 ALA A N 1
ATOM 812 C CA . ALA A 1 103 ? -3.410 -21.189 -24.834 1.00 71.88 103 ALA A CA 1
ATOM 813 C C . ALA A 1 103 ? -2.378 -20.428 -23.971 1.00 71.88 103 ALA A C 1
ATOM 815 O O . ALA A 1 103 ? -2.722 -19.458 -23.294 1.00 71.88 103 ALA A O 1
ATOM 816 N N . GLY A 1 104 ? -1.123 -20.894 -23.961 1.00 67.12 104 GLY A N 1
ATOM 817 C CA . GLY A 1 104 ? -0.022 -20.280 -23.206 1.00 67.12 104 GLY A CA 1
ATOM 818 C C . GLY A 1 104 ? 0.030 -20.618 -21.714 1.00 67.12 104 GLY A C 1
ATOM 819 O O . GLY A 1 104 ? 0.884 -20.100 -20.994 1.00 67.12 104 GLY A O 1
ATOM 820 N N . VAL A 1 105 ? -0.862 -21.480 -21.219 1.00 72.00 105 VAL A N 1
ATOM 821 C CA . VAL A 1 105 ? -0.881 -21.899 -19.814 1.00 72.00 105 VAL A CA 1
ATOM 822 C C . VAL A 1 105 ? 0.196 -22.959 -19.553 1.00 72.00 105 VAL A C 1
ATOM 824 O O . VAL A 1 105 ? 0.134 -24.068 -20.088 1.00 72.00 105 VAL A O 1
ATOM 827 N N . ILE A 1 106 ? 1.157 -22.645 -18.674 1.00 69.00 106 ILE A N 1
ATOM 828 C CA . ILE A 1 106 ? 2.184 -23.591 -18.209 1.00 69.00 106 ILE A CA 1
ATOM 829 C C . ILE A 1 106 ? 1.559 -24.532 -17.170 1.00 69.00 106 ILE A C 1
ATOM 831 O O . ILE A 1 106 ? 1.583 -24.292 -15.962 1.00 69.00 106 ILE A O 1
ATOM 835 N N . THR A 1 107 ? 0.970 -25.628 -17.642 1.00 67.50 107 THR A N 1
ATOM 836 C CA . THR A 1 107 ? 0.267 -26.619 -16.806 1.00 67.50 107 THR A CA 1
ATOM 837 C C . THR A 1 107 ? 1.160 -27.288 -15.755 1.00 67.50 107 THR A C 1
ATOM 839 O O . THR A 1 107 ? 0.664 -27.798 -14.757 1.00 67.50 107 THR A O 1
ATOM 842 N N . GLU A 1 108 ? 2.477 -27.280 -15.957 1.00 67.25 108 GLU A N 1
ATOM 843 C CA . GLU A 1 108 ? 3.474 -27.884 -15.061 1.00 67.25 108 GLU A CA 1
ATOM 844 C C . GLU A 1 108 ? 3.711 -27.059 -13.784 1.00 67.25 108 GLU A C 1
ATOM 846 O O . GLU A 1 108 ? 4.080 -27.607 -12.742 1.00 67.25 108 GLU A O 1
ATOM 851 N N . GLU A 1 109 ? 3.448 -25.751 -13.838 1.00 68.56 109 GLU A N 1
ATOM 852 C CA . GLU A 1 109 ? 3.586 -24.826 -12.707 1.00 68.56 109 GLU A CA 1
ATOM 853 C C . GLU A 1 109 ? 2.266 -24.624 -11.949 1.00 68.56 109 GLU A C 1
ATOM 855 O O . GLU A 1 109 ? 2.254 -24.184 -10.798 1.00 68.56 109 GLU A O 1
ATOM 860 N N . LEU A 1 110 ? 1.147 -25.012 -12.560 1.00 73.50 110 LEU A N 1
ATOM 861 C CA . LEU A 1 110 ? -0.188 -24.951 -11.979 1.00 73.50 110 LEU A CA 1
ATOM 862 C C . LEU A 1 110 ? -0.473 -26.209 -11.165 1.00 73.50 110 LEU A C 1
ATOM 864 O O . LEU A 1 110 ? -1.066 -27.175 -11.640 1.00 73.50 110 LEU A O 1
ATOM 868 N N . TYR A 1 111 ? -0.065 -26.195 -9.901 1.00 80.44 111 TYR A N 1
ATOM 869 C CA . TYR A 1 111 ? -0.410 -27.251 -8.958 1.00 80.44 111 TYR A CA 1
ATOM 870 C C . TYR A 1 111 ? -0.764 -26.697 -7.582 1.00 80.44 111 TYR A C 1
ATOM 872 O O . TYR A 1 111 ? -0.194 -25.719 -7.106 1.00 80.44 111 TYR A O 1
ATOM 880 N N . VAL A 1 112 ? -1.683 -27.377 -6.903 1.00 82.75 112 VAL A N 1
ATOM 881 C CA . VAL A 1 112 ? -1.952 -27.160 -5.480 1.00 82.75 112 VAL A CA 1
ATOM 882 C C . VAL A 1 112 ? -1.216 -28.228 -4.688 1.00 82.75 112 VAL A C 1
ATOM 884 O O . VAL A 1 112 ? -1.314 -29.420 -4.987 1.00 82.75 112 VAL A O 1
ATOM 887 N N . VAL A 1 113 ? -0.475 -27.805 -3.667 1.00 80.25 113 VAL A N 1
ATOM 888 C CA . VAL A 1 113 ? 0.135 -28.717 -2.697 1.00 80.25 113 VAL A CA 1
ATOM 889 C C . VAL A 1 113 ? -0.877 -28.971 -1.587 1.00 80.25 113 VAL A C 1
ATOM 891 O O . VAL A 1 113 ? -1.224 -28.064 -0.834 1.00 80.25 113 VAL A O 1
ATOM 894 N N . GLY A 1 114 ? -1.375 -30.204 -1.502 1.00 77.12 114 GLY A N 1
ATOM 895 C CA . GLY A 1 114 ? -2.252 -30.625 -0.412 1.00 77.12 114 GLY A CA 1
ATOM 896 C C . GLY A 1 114 ? -1.515 -30.694 0.929 1.00 77.12 114 GLY A C 1
ATOM 897 O O . GLY A 1 114 ? -0.287 -30.744 0.982 1.00 77.12 114 GLY A O 1
ATOM 898 N N . SER A 1 115 ? -2.264 -30.778 2.032 1.00 76.19 115 SER A N 1
ATOM 899 C CA . SER A 1 115 ? -1.717 -30.934 3.395 1.00 76.19 115 SER A CA 1
ATOM 900 C C . SER A 1 115 ? -0.827 -32.175 3.576 1.00 76.19 115 SER A C 1
ATOM 902 O O . SER A 1 115 ? -0.016 -32.232 4.493 1.00 76.19 115 SER A O 1
ATOM 904 N N . ASN A 1 116 ? -0.938 -33.150 2.674 1.00 82.94 116 ASN A N 1
ATOM 905 C CA . ASN A 1 116 ? -0.107 -34.351 2.580 1.00 82.94 116 ASN A CA 1
ATOM 906 C C . ASN A 1 116 ? 1.125 -34.190 1.661 1.00 82.94 116 ASN A C 1
ATOM 908 O O . ASN A 1 116 ? 1.699 -35.190 1.241 1.00 82.94 116 ASN A O 1
ATOM 912 N N . GLN A 1 117 ? 1.491 -32.958 1.290 1.00 76.69 117 GLN A N 1
ATOM 913 C CA . GLN A 1 117 ? 2.535 -32.624 0.308 1.00 76.69 117 GLN A CA 1
ATOM 914 C C . GLN A 1 117 ? 2.335 -33.212 -1.103 1.00 76.69 117 GLN A C 1
ATOM 916 O O . GLN A 1 117 ? 3.244 -33.174 -1.934 1.00 76.69 117 GLN A O 1
ATOM 921 N N . LYS A 1 118 ? 1.138 -33.713 -1.433 1.00 83.06 118 LYS A N 1
ATOM 922 C CA . LYS A 1 118 ? 0.830 -34.183 -2.786 1.00 83.06 118 LYS A CA 1
ATOM 923 C C . LYS A 1 118 ? 0.548 -32.991 -3.699 1.00 83.06 118 LYS A C 1
ATOM 925 O O . LYS A 1 118 ? -0.351 -32.197 -3.421 1.00 83.06 118 LYS A O 1
ATOM 930 N N . LYS A 1 119 ? 1.283 -32.896 -4.811 1.00 82.56 119 LYS A N 1
ATOM 931 C CA . LYS A 1 119 ? 0.993 -31.945 -5.891 1.00 82.56 119 LYS A CA 1
ATOM 932 C C . LYS A 1 119 ? -0.204 -32.444 -6.697 1.00 82.56 119 LYS A C 1
ATOM 934 O O . LYS A 1 119 ? -0.172 -33.552 -7.231 1.00 82.56 119 LYS A O 1
ATOM 939 N N . THR A 1 120 ? -1.253 -31.636 -6.768 1.00 79.06 120 THR A N 1
ATOM 940 C CA . THR A 1 120 ? -2.415 -31.867 -7.632 1.00 79.06 120 THR A CA 1
ATOM 941 C C . THR A 1 120 ? -2.359 -30.852 -8.757 1.00 79.06 120 THR A C 1
ATOM 943 O O . THR A 1 120 ? -2.405 -29.656 -8.480 1.00 79.06 120 THR A O 1
ATOM 946 N N . VAL A 1 121 ? -2.216 -31.320 -9.997 1.00 76.62 121 VAL A N 1
ATOM 947 C CA . VAL A 1 121 ? -2.190 -30.449 -11.181 1.00 76.62 121 VAL A CA 1
ATOM 948 C C . VAL A 1 121 ? -3.555 -29.782 -11.333 1.00 76.62 121 VAL A C 1
ATOM 950 O O . VAL A 1 121 ? -4.588 -30.443 -11.224 1.00 76.62 121 VAL A O 1
ATOM 953 N N . VAL A 1 122 ? -3.548 -28.472 -11.542 1.00 76.31 122 VAL A N 1
ATOM 954 C CA . VAL A 1 122 ? -4.740 -27.659 -11.768 1.00 76.31 122 VAL A CA 1
ATOM 955 C C . VAL A 1 122 ? -4.937 -27.517 -13.269 1.00 76.31 122 VAL A C 1
ATOM 957 O O . VAL A 1 122 ? -4.090 -26.965 -13.968 1.00 76.31 122 VAL A O 1
ATOM 960 N N . GLU A 1 123 ? -6.070 -27.998 -13.767 1.00 73.31 123 GLU A N 1
ATOM 961 C CA . GLU A 1 123 ? -6.492 -27.760 -15.144 1.00 73.31 123 GLU A CA 1
ATOM 962 C C . GLU A 1 123 ? -7.218 -26.412 -15.238 1.00 73.31 123 GLU A C 1
ATOM 964 O O . GLU A 1 123 ? -8.172 -26.152 -14.500 1.00 73.31 123 GLU A O 1
ATOM 969 N N . MET A 1 124 ? -6.786 -25.545 -16.157 1.00 71.56 124 MET A N 1
ATOM 970 C CA . MET A 1 124 ? -7.481 -24.286 -16.422 1.00 71.56 124 MET A CA 1
ATOM 971 C C . MET A 1 124 ? -8.623 -24.512 -17.420 1.00 71.56 124 MET A C 1
ATOM 973 O O . MET A 1 124 ? -8.451 -24.426 -18.638 1.00 71.56 124 MET A O 1
ATOM 977 N N . VAL A 1 125 ? -9.823 -24.770 -16.900 1.00 75.88 125 VAL A N 1
ATOM 978 C CA . VAL A 1 125 ? -11.028 -24.897 -17.729 1.00 75.88 125 VAL A CA 1
ATOM 979 C C . VAL A 1 125 ? -11.372 -23.544 -18.356 1.00 75.88 125 VAL A C 1
ATOM 981 O O . VAL A 1 125 ? -11.516 -22.539 -17.664 1.00 75.88 125 VAL A O 1
ATOM 984 N N . GLY A 1 126 ? -11.520 -23.519 -19.682 1.00 78.19 126 GLY A N 1
ATOM 985 C CA . GLY A 1 126 ? -11.866 -22.306 -20.429 1.00 78.19 126 GLY A CA 1
ATOM 986 C C . GLY A 1 126 ? -10.676 -21.453 -20.880 1.00 78.19 126 GLY A C 1
ATOM 987 O O . GLY A 1 126 ? -10.914 -20.393 -21.455 1.00 78.19 126 GLY A O 1
ATOM 988 N N . ALA A 1 127 ? -9.430 -21.917 -20.708 1.00 76.81 127 ALA A N 1
ATOM 989 C CA . ALA A 1 127 ? -8.216 -21.205 -21.137 1.00 76.81 127 ALA A CA 1
ATOM 990 C C . ALA A 1 127 ? -8.282 -20.716 -22.597 1.00 76.81 127 ALA A C 1
ATOM 992 O O . ALA A 1 127 ? -7.982 -19.559 -22.881 1.00 76.81 127 ALA A O 1
ATOM 993 N N . ARG A 1 128 ? -8.787 -21.550 -23.518 1.00 78.75 128 ARG A N 1
ATOM 994 C CA . ARG A 1 128 ? -8.982 -21.164 -24.928 1.00 78.75 128 ARG A CA 1
ATOM 995 C C . ARG A 1 128 ? -9.978 -20.020 -25.104 1.00 78.75 128 ARG A C 1
ATOM 997 O O . ARG A 1 128 ? -9.687 -19.067 -25.811 1.00 78.75 128 ARG A O 1
ATOM 1004 N N . SER A 1 129 ? -11.128 -20.079 -24.430 1.00 80.62 129 SER A N 1
ATOM 1005 C CA . SER A 1 129 ? -12.140 -19.014 -24.508 1.00 80.62 129 SER A CA 1
ATOM 1006 C C . SER A 1 129 ? -11.631 -17.702 -23.901 1.00 80.62 129 SER A C 1
ATOM 1008 O O . SER A 1 129 ? -11.946 -16.621 -24.397 1.00 80.62 129 SER A O 1
ATOM 1010 N N . VAL A 1 130 ? -10.823 -17.789 -22.840 1.00 80.38 130 VAL A N 1
ATOM 1011 C CA . VAL A 1 130 ? -10.143 -16.632 -22.246 1.00 80.38 130 VAL A CA 1
ATOM 1012 C C . VAL A 1 130 ? -9.125 -16.045 -23.224 1.00 80.38 130 VAL A C 1
ATOM 1014 O O . VAL A 1 130 ? -9.172 -14.840 -23.456 1.00 80.38 130 VAL A O 1
ATOM 1017 N N . ASN A 1 131 ? -8.283 -16.864 -23.862 1.00 83.31 131 ASN A N 1
ATOM 1018 C CA . ASN A 1 131 ? -7.323 -16.398 -24.867 1.00 83.31 131 ASN A CA 1
ATOM 1019 C C . ASN A 1 131 ? -8.011 -15.777 -26.090 1.00 83.31 131 ASN A C 1
ATOM 1021 O O . ASN A 1 131 ? -7.616 -14.703 -26.527 1.00 83.31 131 ASN A O 1
ATOM 1025 N N . GLU A 1 132 ? -9.096 -16.369 -26.593 1.00 83.62 132 GLU A N 1
ATOM 1026 C CA . GLU A 1 132 ? -9.886 -15.779 -27.681 1.00 83.62 132 GLU A CA 1
ATOM 1027 C C . GLU A 1 132 ? -10.412 -14.385 -27.316 1.00 83.62 132 GLU A C 1
ATOM 1029 O O . GLU A 1 132 ? -10.350 -13.466 -28.133 1.00 83.62 132 GLU A O 1
ATOM 1034 N N . LYS A 1 133 ? -10.902 -14.200 -26.084 1.00 82.06 133 LYS A N 1
ATOM 1035 C CA . LYS A 1 133 ? -11.344 -12.886 -25.596 1.00 82.06 133 LYS A CA 1
ATOM 1036 C C . LYS A 1 133 ? -10.177 -11.914 -25.426 1.00 82.06 133 LYS A C 1
ATOM 1038 O O . LYS A 1 133 ? -10.290 -10.783 -25.876 1.00 82.06 133 LYS A O 1
ATOM 1043 N N . GLN A 1 134 ? -9.080 -12.348 -24.809 1.00 84.06 134 GLN A N 1
ATOM 1044 C CA . GLN A 1 134 ? -7.896 -11.521 -24.551 1.00 84.06 134 GLN A CA 1
ATOM 1045 C C . GLN A 1 134 ? -7.150 -11.125 -25.832 1.00 84.06 134 GLN A C 1
ATOM 1047 O O . GLN A 1 134 ? -6.603 -10.030 -25.901 1.00 84.06 134 GLN A O 1
ATOM 1052 N N . SER A 1 135 ? -7.214 -11.957 -26.876 1.00 86.88 135 SER A N 1
ATOM 1053 C CA . SER A 1 135 ? -6.628 -11.667 -28.192 1.00 86.88 135 SER A CA 1
ATOM 1054 C C . SER A 1 135 ? -7.284 -10.492 -28.914 1.00 86.88 135 SER A C 1
ATOM 1056 O O . SER A 1 135 ? -6.699 -9.931 -29.842 1.00 86.88 135 SER A O 1
ATOM 1058 N N . LYS A 1 136 ? -8.476 -10.073 -28.467 1.00 90.88 136 LYS A N 1
ATOM 1059 C CA . LYS A 1 136 ? -9.109 -8.818 -28.877 1.00 90.88 136 LYS A CA 1
ATOM 1060 C C . LYS A 1 136 ? -8.482 -7.672 -28.095 1.00 90.88 136 LYS A C 1
ATOM 1062 O O . LYS A 1 136 ? -9.019 -7.213 -27.088 1.00 90.88 136 LYS A O 1
ATOM 1067 N N . LEU A 1 137 ? -7.309 -7.251 -28.561 1.00 92.69 137 LEU A N 1
ATOM 1068 C CA . LEU A 1 137 ? -6.486 -6.237 -27.899 1.00 92.69 137 LEU A CA 1
ATOM 1069 C C . LEU A 1 137 ? -7.235 -4.912 -27.676 1.00 92.69 137 LEU A C 1
ATOM 1071 O O . LEU A 1 137 ? -6.978 -4.212 -26.699 1.00 92.69 137 LEU A O 1
ATOM 1075 N N . ASP A 1 138 ? -8.200 -4.600 -28.541 1.00 93.62 138 ASP A N 1
ATOM 1076 C CA . ASP A 1 138 ? -9.029 -3.400 -28.481 1.00 93.62 138 ASP A CA 1
ATOM 1077 C C . ASP A 1 138 ? -10.053 -3.414 -27.339 1.00 93.62 138 ASP A C 1
ATOM 1079 O O . ASP A 1 138 ? -10.485 -2.352 -26.885 1.00 93.62 138 ASP A O 1
ATOM 1083 N N . ALA A 1 139 ? -10.399 -4.603 -26.844 1.00 94.06 139 ALA A N 1
ATOM 1084 C CA . ALA A 1 139 ? -11.311 -4.813 -25.728 1.00 94.06 139 ALA A CA 1
ATOM 1085 C C . ALA A 1 139 ? -10.597 -4.983 -24.373 1.00 94.06 139 ALA A C 1
ATOM 1087 O O . ALA A 1 139 ? -11.273 -5.112 -23.349 1.00 94.06 139 ALA A O 1
ATOM 1088 N N . LEU A 1 140 ? -9.257 -5.005 -24.344 1.00 95.25 140 LEU A N 1
ATOM 1089 C CA . LEU A 1 140 ? -8.492 -5.129 -23.102 1.00 95.25 140 LEU A CA 1
ATOM 1090 C C . LEU A 1 140 ? -8.680 -3.887 -22.224 1.00 95.25 140 LEU A C 1
ATOM 1092 O O . LEU A 1 140 ? -8.517 -2.763 -22.692 1.00 95.25 140 LEU A O 1
ATOM 1096 N N . GLN A 1 141 ? -8.984 -4.111 -20.944 1.00 96.62 141 GLN A N 1
ATOM 1097 C CA . GLN A 1 141 ? -9.110 -3.062 -19.924 1.00 96.62 141 GLN A CA 1
ATOM 1098 C C . GLN A 1 141 ? -7.960 -3.115 -18.917 1.00 96.62 141 GLN A C 1
ATOM 1100 O O . GLN A 1 141 ? -7.403 -2.080 -18.567 1.00 96.62 141 GLN A O 1
ATOM 1105 N N . GLU A 1 142 ? -7.570 -4.322 -18.512 1.00 97.25 142 GLU A N 1
ATOM 1106 C CA . GLU A 1 142 ? -6.495 -4.576 -17.556 1.00 97.25 142 GLU A CA 1
ATOM 1107 C C . GLU A 1 142 ? -5.347 -5.304 -18.253 1.00 97.25 142 GLU A C 1
ATOM 1109 O O . GLU A 1 142 ? -5.529 -6.378 -18.838 1.00 97.25 142 GLU A O 1
ATOM 1114 N N . VAL A 1 143 ? -4.152 -4.724 -18.193 1.00 97.38 143 VAL A N 1
ATOM 1115 C CA . VAL A 1 143 ? -2.963 -5.249 -18.862 1.00 97.38 143 VAL A CA 1
ATOM 1116 C C . VAL A 1 143 ? -1.819 -5.353 -17.863 1.00 97.38 143 VAL A C 1
ATOM 1118 O O . VAL A 1 143 ? -1.384 -4.364 -17.281 1.00 97.38 143 VAL A O 1
ATOM 1121 N N . VAL A 1 144 ? -1.290 -6.564 -17.693 1.00 97.62 144 VAL A N 1
ATOM 1122 C CA . VAL A 1 144 ? -0.178 -6.864 -16.789 1.00 97.62 144 VAL A CA 1
ATOM 1123 C C . VAL A 1 144 ? 1.041 -7.270 -17.595 1.00 97.62 144 VAL A C 1
ATOM 1125 O O . VAL A 1 144 ? 1.106 -8.374 -18.113 1.00 97.62 144 VAL A O 1
ATOM 1128 N N . LEU A 1 145 ? 2.042 -6.403 -17.666 1.00 97.56 145 LEU A N 1
ATOM 1129 C CA . LEU A 1 145 ? 3.313 -6.626 -18.363 1.00 97.56 145 LEU A CA 1
ATOM 1130 C C . LEU A 1 145 ? 4.478 -6.747 -17.382 1.00 97.56 145 LEU A C 1
ATOM 1132 O O . LEU A 1 145 ? 5.622 -6.435 -17.721 1.00 97.56 145 LEU A O 1
ATOM 1136 N N . ARG A 1 146 ? 4.203 -7.181 -16.147 1.00 97.56 146 ARG A N 1
ATOM 1137 C CA . ARG A 1 146 ? 5.250 -7.366 -15.148 1.00 97.56 146 ARG 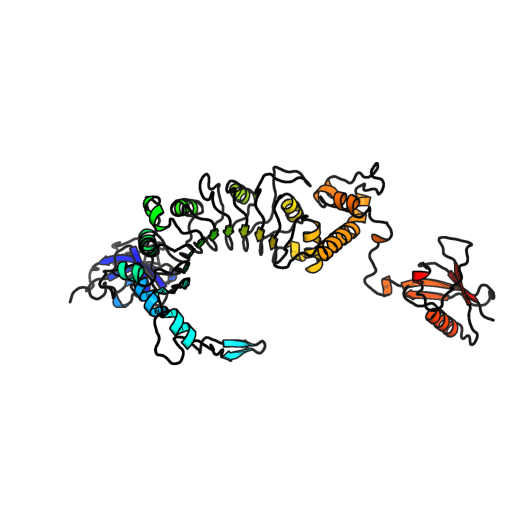A CA 1
ATOM 1138 C C . ARG A 1 146 ? 6.336 -8.306 -15.671 1.00 97.56 146 ARG A C 1
ATOM 1140 O O . ARG A 1 146 ? 6.021 -9.438 -16.034 1.00 97.56 146 ARG A O 1
ATOM 1147 N N . GLY A 1 147 ? 7.596 -7.868 -15.655 1.00 96.38 147 GLY A N 1
ATOM 1148 C CA . GLY A 1 147 ? 8.719 -8.708 -16.083 1.00 96.38 147 GLY A CA 1
ATOM 1149 C C . GLY A 1 147 ? 8.797 -8.954 -17.592 1.00 96.38 147 GLY A C 1
ATOM 1150 O O . GLY A 1 147 ? 9.628 -9.747 -18.019 1.00 96.38 147 GLY A O 1
ATOM 1151 N N . CYS A 1 148 ? 7.969 -8.297 -18.412 1.00 96.88 148 CYS A N 1
ATOM 1152 C CA . CYS A 1 148 ? 7.921 -8.516 -19.863 1.00 96.88 148 CYS A CA 1
ATOM 1153 C C . CYS A 1 148 ? 8.999 -7.742 -20.643 1.00 96.88 148 CYS A C 1
ATOM 1155 O O . CYS A 1 148 ? 8.921 -7.650 -21.864 1.00 96.88 148 CYS A O 1
ATOM 1157 N N . LEU A 1 149 ? 10.002 -7.194 -19.950 1.00 97.12 149 LEU A N 1
ATOM 1158 C CA . LEU A 1 149 ? 11.166 -6.513 -20.523 1.00 97.12 149 LEU A CA 1
ATOM 1159 C C . LEU A 1 149 ? 10.812 -5.299 -21.399 1.00 97.12 149 LEU A C 1
ATOM 1161 O O . LEU A 1 149 ? 11.508 -4.978 -22.362 1.00 97.12 149 LEU A O 1
ATOM 1165 N N . VAL A 1 150 ? 9.735 -4.594 -21.051 1.00 98.06 150 VAL A N 1
ATOM 1166 C CA . VAL A 1 150 ? 9.298 -3.384 -21.753 1.00 98.06 150 VAL A CA 1
ATOM 1167 C C . VAL A 1 150 ? 10.307 -2.260 -21.527 1.00 98.06 150 VAL A C 1
ATOM 1169 O O . VAL A 1 150 ? 10.514 -1.856 -20.385 1.00 98.06 150 VAL A O 1
ATOM 1172 N N . TYR A 1 151 ? 10.915 -1.717 -22.585 1.00 96.44 151 TYR A N 1
ATOM 1173 C CA . TYR A 1 151 ? 11.819 -0.555 -22.457 1.00 96.44 151 TYR A CA 1
ATOM 1174 C C . TYR A 1 151 ? 11.150 0.789 -22.783 1.00 96.44 151 TYR A C 1
ATOM 1176 O O . TYR A 1 151 ? 11.685 1.850 -22.457 1.00 96.44 151 TYR A O 1
ATOM 1184 N N . GLY A 1 152 ? 9.992 0.771 -23.448 1.00 96.44 152 GLY A N 1
ATOM 1185 C CA . GLY A 1 152 ? 9.318 1.980 -23.913 1.00 96.44 152 GLY A CA 1
ATOM 1186 C C . GLY A 1 152 ? 8.295 1.711 -25.015 1.00 96.44 152 GLY A C 1
ATOM 1187 O O . GLY A 1 152 ? 7.895 0.573 -25.254 1.00 96.44 152 GLY A O 1
ATOM 1188 N N . VAL A 1 153 ? 7.878 2.775 -25.704 1.00 95.38 153 VAL A N 1
ATOM 1189 C CA . VAL A 1 153 ? 6.914 2.703 -26.817 1.00 95.38 153 VAL A CA 1
ATOM 1190 C C . VAL A 1 153 ? 7.540 2.271 -28.155 1.00 95.38 153 VAL A C 1
ATOM 1192 O O . VAL A 1 153 ? 6.838 1.723 -29.003 1.00 95.38 153 VAL A O 1
ATOM 1195 N N . GLY A 1 154 ? 8.849 2.478 -28.339 1.00 91.06 154 GLY A N 1
ATOM 1196 C CA . GLY A 1 154 ? 9.550 2.174 -29.593 1.00 91.06 154 GLY A CA 1
ATOM 1197 C C . GLY A 1 154 ? 8.962 2.918 -30.798 1.00 91.06 154 GLY A C 1
ATOM 1198 O O . GLY A 1 154 ? 8.519 4.061 -30.683 1.00 91.06 154 GLY A O 1
ATOM 1199 N N . ASP A 1 155 ? 8.921 2.250 -31.947 1.00 89.12 155 ASP A N 1
ATOM 1200 C CA . ASP A 1 155 ? 8.259 2.718 -33.176 1.00 89.12 155 ASP A CA 1
ATOM 1201 C C . ASP A 1 155 ? 6.724 2.517 -33.181 1.00 89.12 155 ASP A C 1
ATOM 1203 O O . ASP A 1 155 ? 6.037 2.860 -34.146 1.00 89.12 155 ASP A O 1
ATOM 1207 N N . SER A 1 156 ? 6.168 1.959 -32.102 1.00 92.31 156 SER A N 1
ATOM 1208 C CA . SER A 1 156 ? 4.828 1.366 -32.079 1.00 92.31 156 SER A CA 1
ATOM 1209 C C . SER A 1 156 ? 3.767 2.226 -31.381 1.00 92.31 156 SER A C 1
ATOM 1211 O O . SER A 1 156 ? 2.711 1.726 -30.994 1.00 92.31 156 SER A O 1
ATOM 1213 N N . SER A 1 157 ? 3.990 3.538 -31.270 1.00 94.19 157 SER A N 1
ATOM 1214 C CA . SER A 1 157 ? 3.066 4.485 -30.620 1.00 94.19 157 SER A CA 1
ATOM 1215 C C . SER A 1 157 ? 1.674 4.516 -31.261 1.00 94.19 157 SER A C 1
ATOM 1217 O O . SER A 1 157 ? 0.658 4.422 -30.571 1.00 94.19 157 SER A O 1
ATOM 1219 N N . GLU A 1 158 ? 1.612 4.581 -32.592 1.00 95.12 158 GLU A N 1
ATOM 1220 C CA . GLU A 1 158 ? 0.355 4.571 -33.349 1.00 95.12 158 GLU A CA 1
ATOM 1221 C C . GLU A 1 158 ? -0.391 3.240 -33.227 1.00 95.12 158 GLU A C 1
ATOM 1223 O O . GLU A 1 158 ? -1.617 3.228 -33.101 1.00 95.12 158 GLU A O 1
ATOM 1228 N N . LYS A 1 159 ? 0.342 2.117 -33.234 1.00 95.25 159 LYS A N 1
ATOM 1229 C CA . LYS A 1 159 ? -0.242 0.781 -33.057 1.00 95.25 159 LYS A CA 1
ATOM 1230 C C . LYS A 1 159 ? -0.817 0.635 -31.655 1.00 95.25 159 LYS A C 1
ATOM 1232 O O . LYS A 1 159 ? -1.970 0.247 -31.528 1.00 95.25 159 LYS A O 1
ATOM 1237 N N . LEU A 1 160 ? -0.058 1.022 -30.628 1.00 96.69 160 LEU A N 1
ATOM 1238 C CA . LEU A 1 160 ? -0.512 1.006 -29.240 1.00 96.69 160 LEU A CA 1
ATOM 1239 C C . LEU A 1 160 ? -1.803 1.821 -29.085 1.00 96.69 160 LEU A C 1
ATOM 1241 O O . LEU A 1 160 ? -2.815 1.306 -28.626 1.00 96.69 160 LEU A O 1
ATOM 1245 N N . ARG A 1 161 ? -1.821 3.062 -29.582 1.00 96.31 161 ARG A N 1
ATOM 1246 C CA . ARG A 1 161 ? -3.004 3.929 -29.496 1.00 96.31 161 ARG A CA 1
ATOM 1247 C C . ARG A 1 161 ? -4.238 3.336 -30.187 1.00 96.31 161 ARG A C 1
ATOM 1249 O O . ARG A 1 161 ? -5.337 3.419 -29.645 1.00 96.31 161 ARG A O 1
ATOM 1256 N N . LYS A 1 162 ? -4.084 2.796 -31.400 1.00 95.88 162 LYS A N 1
ATOM 1257 C CA . LYS A 1 162 ? -5.214 2.320 -32.220 1.00 95.88 162 LYS A CA 1
ATOM 1258 C C . LYS A 1 162 ? -5.709 0.937 -31.820 1.00 95.88 162 LYS A C 1
ATOM 1260 O O . LYS A 1 162 ? -6.906 0.687 -31.896 1.00 95.88 162 LYS A O 1
ATOM 1265 N N . CYS A 1 163 ? -4.801 0.050 -31.429 1.00 95.44 163 CYS A N 1
ATOM 1266 C CA . CYS A 1 163 ? -5.109 -1.352 -31.179 1.00 95.44 163 CYS A CA 1
ATOM 1267 C C . CYS A 1 163 ? -5.454 -1.642 -29.717 1.00 95.44 163 CYS A C 1
ATOM 1269 O O . CYS A 1 163 ? -6.001 -2.705 -29.460 1.00 95.44 163 CYS A O 1
ATOM 1271 N N . THR A 1 164 ? -5.150 -0.746 -28.769 1.00 96.12 164 THR A N 1
ATOM 1272 C CA . THR A 1 164 ? -5.480 -0.938 -27.344 1.00 96.12 164 THR A CA 1
ATOM 1273 C C . THR A 1 164 ? -6.159 0.284 -26.694 1.00 96.12 164 THR A C 1
ATOM 1275 O O . THR A 1 164 ? -5.726 0.738 -25.632 1.00 96.12 164 THR A O 1
ATOM 1278 N N . PRO A 1 165 ? -7.219 0.868 -27.293 1.00 95.62 165 PRO A N 1
ATOM 1279 C CA . PRO A 1 165 ? -7.863 2.074 -26.762 1.00 95.62 165 PRO A CA 1
ATOM 1280 C C . PRO A 1 165 ? -8.614 1.853 -25.436 1.00 95.62 165 PRO A C 1
ATOM 1282 O O . PRO A 1 165 ? -8.906 2.822 -24.735 1.00 95.62 165 PRO A O 1
ATOM 1285 N N . GLY A 1 166 ? -8.958 0.604 -25.101 1.00 96.31 166 GLY A N 1
ATOM 1286 C CA . GLY A 1 166 ? -9.759 0.253 -23.924 1.00 96.31 166 GLY A CA 1
ATOM 1287 C C . GLY A 1 166 ? -8.998 0.176 -22.597 1.00 96.31 166 GLY A C 1
ATOM 1288 O O . GLY A 1 166 ? -9.652 0.075 -21.557 1.00 96.31 166 GLY A O 1
ATOM 1289 N N . ILE A 1 167 ? -7.658 0.229 -22.619 1.00 98.12 167 ILE A N 1
ATOM 1290 C CA . ILE A 1 167 ? -6.827 0.013 -21.425 1.00 98.12 167 ILE A CA 1
ATOM 1291 C C . ILE A 1 167 ? -7.091 1.110 -20.388 1.00 98.12 167 ILE A C 1
ATOM 1293 O O . ILE A 1 167 ? -6.942 2.300 -20.672 1.00 98.12 167 ILE A O 1
ATOM 1297 N N . GLN A 1 168 ? -7.436 0.672 -19.179 1.00 98.38 168 GLN A N 1
ATOM 1298 C CA . GLN A 1 168 ? -7.681 1.483 -17.985 1.00 98.38 168 GLN A CA 1
ATOM 1299 C C . GLN A 1 168 ? -6.655 1.185 -16.889 1.00 98.38 168 GLN A C 1
ATOM 1301 O O . GLN A 1 168 ? -6.216 2.108 -16.206 1.00 98.38 168 GLN A O 1
ATOM 1306 N N . GLU A 1 169 ? -6.205 -0.070 -16.784 1.00 98.69 169 GLU A N 1
ATOM 1307 C CA . GLU A 1 169 ? -5.167 -0.485 -15.844 1.00 98.69 169 GLU A CA 1
ATOM 1308 C C . GLU A 1 169 ? -3.949 -1.052 -16.572 1.00 98.69 169 GLU A C 1
ATOM 1310 O O . GLU A 1 169 ? -4.065 -1.959 -17.402 1.00 98.69 169 GLU A O 1
ATOM 1315 N N . LEU A 1 170 ? -2.764 -0.540 -16.238 1.00 98.69 170 LEU A N 1
ATOM 1316 C CA . LEU A 1 170 ? -1.501 -0.985 -16.812 1.00 98.69 170 LEU A CA 1
ATOM 1317 C C . LEU A 1 170 ? -0.463 -1.261 -15.724 1.00 98.69 170 LEU A C 1
ATOM 1319 O O . LEU A 1 170 ? -0.017 -0.359 -15.010 1.00 98.69 170 LEU A O 1
ATOM 1323 N N . ASP A 1 171 ? -0.021 -2.514 -15.646 1.00 98.75 171 ASP A N 1
ATOM 1324 C CA . ASP A 1 171 ? 1.097 -2.926 -14.810 1.00 98.75 171 ASP A CA 1
ATOM 1325 C C . ASP A 1 171 ? 2.376 -3.082 -15.630 1.00 98.75 171 ASP A C 1
ATOM 1327 O O . ASP A 1 171 ? 2.547 -4.034 -16.385 1.00 98.75 171 ASP A O 1
ATOM 1331 N N . LEU A 1 172 ? 3.289 -2.132 -15.450 1.00 98.50 172 LEU A N 1
ATOM 1332 C CA . LEU A 1 172 ? 4.626 -2.111 -16.030 1.00 98.50 172 LEU A CA 1
ATOM 1333 C C . LEU A 1 172 ? 5.702 -2.381 -14.974 1.00 98.50 172 LEU A C 1
ATOM 1335 O O . LEU A 1 172 ? 6.857 -1.993 -15.157 1.00 98.50 172 LEU A O 1
ATOM 1339 N N . SER A 1 173 ? 5.374 -3.055 -13.874 1.00 98.25 173 SER A N 1
ATOM 1340 C CA . SER A 1 173 ? 6.348 -3.312 -12.818 1.00 98.25 173 SER A CA 1
ATOM 1341 C C . SER A 1 173 ? 7.485 -4.241 -13.263 1.00 98.25 173 SER A C 1
ATOM 1343 O O . SER A 1 173 ? 7.277 -5.133 -14.080 1.00 98.25 173 SER A O 1
ATOM 1345 N N . LEU A 1 174 ? 8.695 -4.052 -12.730 1.00 97.50 174 LEU A N 1
ATOM 1346 C CA . LEU A 1 174 ? 9.887 -4.849 -13.077 1.00 97.50 174 LEU A CA 1
ATOM 1347 C C . LEU A 1 174 ? 10.103 -4.939 -14.601 1.00 97.50 174 LEU A C 1
ATOM 1349 O O . LEU A 1 174 ? 10.035 -6.008 -15.205 1.00 97.50 174 LEU A O 1
ATOM 1353 N N . ASN A 1 175 ? 10.328 -3.798 -15.243 1.00 98.00 175 ASN A N 1
ATOM 1354 C CA . ASN A 1 175 ? 10.595 -3.708 -16.674 1.00 98.00 175 ASN A CA 1
ATOM 1355 C C . ASN A 1 175 ? 11.913 -2.963 -16.940 1.00 98.00 175 ASN A C 1
ATOM 1357 O O . ASN A 1 175 ? 12.698 -2.675 -16.034 1.00 98.00 175 ASN A O 1
ATOM 1361 N N . LEU A 1 176 ? 12.197 -2.700 -18.214 1.00 97.38 176 LEU A N 1
ATOM 1362 C CA . LEU A 1 176 ? 13.413 -2.035 -18.676 1.00 97.38 176 LEU A CA 1
ATOM 1363 C C . LEU A 1 176 ? 13.187 -0.533 -18.912 1.00 97.38 176 LEU A C 1
ATOM 1365 O O . LEU A 1 176 ? 13.826 0.065 -19.773 1.00 97.38 176 LEU A O 1
ATOM 1369 N N . LEU A 1 177 ? 12.287 0.089 -18.147 1.00 96.38 177 LEU A N 1
ATOM 1370 C CA . LEU A 1 177 ? 12.000 1.520 -18.245 1.00 96.38 177 LEU A CA 1
ATOM 1371 C C . LEU A 1 177 ? 13.089 2.328 -17.516 1.00 96.38 177 LEU A C 1
ATOM 1373 O O . LEU A 1 177 ? 13.210 2.204 -16.295 1.00 96.38 177 LEU A O 1
ATOM 1377 N N . PRO A 1 178 ? 13.874 3.163 -18.225 1.00 94.62 178 PRO A N 1
ATOM 1378 C CA . PRO A 1 178 ? 14.949 3.937 -17.606 1.00 94.62 178 PRO A CA 1
ATOM 1379 C C . PRO A 1 178 ? 14.466 5.245 -16.965 1.00 94.62 178 PRO A C 1
ATOM 1381 O O . PRO A 1 178 ? 15.143 5.793 -16.101 1.00 94.62 178 PRO A O 1
ATOM 1384 N N . SER A 1 179 ? 13.324 5.794 -17.391 1.00 95.00 179 SER A N 1
ATOM 1385 C CA . SER A 1 179 ? 12.910 7.149 -17.011 1.00 95.00 179 SER A CA 1
ATOM 1386 C C . SER A 1 179 ? 11.398 7.363 -17.078 1.00 95.00 179 SER A C 1
ATOM 1388 O O . SER A 1 179 ? 10.661 6.628 -17.743 1.00 95.00 179 SER A O 1
ATOM 1390 N N . TRP A 1 180 ? 10.944 8.428 -16.413 1.00 95.75 180 TRP A N 1
ATOM 1391 C CA . TRP A 1 180 ? 9.557 8.897 -16.480 1.00 95.75 180 TRP A CA 1
ATOM 1392 C C . TRP A 1 180 ? 9.141 9.380 -17.866 1.00 95.75 180 TRP A C 1
ATOM 1394 O O . TRP A 1 180 ? 7.966 9.286 -18.205 1.00 95.75 180 TRP A O 1
ATOM 1404 N N . GLU A 1 181 ? 10.090 9.834 -18.684 1.00 93.88 181 GLU A N 1
ATOM 1405 C CA . GLU A 1 181 ? 9.847 10.192 -20.082 1.00 93.88 181 GLU A CA 1
ATOM 1406 C C . GLU A 1 181 ? 9.346 8.984 -20.878 1.00 93.88 181 GLU A C 1
ATOM 1408 O O . GLU A 1 181 ? 8.258 9.025 -21.453 1.00 93.88 181 GLU A O 1
ATOM 1413 N N . ARG A 1 182 ? 10.082 7.864 -20.816 1.00 94.94 182 ARG A N 1
ATOM 1414 C CA . ARG A 1 182 ? 9.716 6.622 -21.515 1.00 94.94 182 ARG A CA 1
ATOM 1415 C C . ARG A 1 182 ? 8.366 6.084 -21.059 1.00 94.94 182 ARG A C 1
ATOM 1417 O O . ARG A 1 182 ? 7.575 5.625 -21.881 1.00 94.94 182 ARG A O 1
ATOM 1424 N N . LEU A 1 183 ? 8.102 6.150 -19.755 1.00 97.12 183 LEU A N 1
ATOM 1425 C CA . LEU A 1 183 ? 6.819 5.748 -19.187 1.00 97.12 183 LEU A CA 1
ATOM 1426 C C . LEU A 1 183 ? 5.684 6.694 -19.618 1.00 97.12 183 LEU A C 1
ATOM 1428 O O . LEU A 1 183 ? 4.596 6.240 -19.972 1.00 97.12 183 LEU A O 1
ATOM 1432 N N . GLY A 1 184 ? 5.946 8.000 -19.636 1.00 96.50 184 GLY A N 1
ATOM 1433 C CA . GLY A 1 184 ? 5.003 9.019 -20.082 1.00 96.50 184 GLY A CA 1
ATOM 1434 C C . GLY A 1 184 ? 4.620 8.851 -21.549 1.00 96.50 184 GLY A C 1
ATOM 1435 O O . GLY A 1 184 ? 3.447 8.978 -21.882 1.00 96.50 184 GLY A O 1
ATOM 1436 N N . ASP A 1 185 ? 5.563 8.495 -22.421 1.00 95.94 185 ASP A N 1
ATOM 1437 C CA . ASP A 1 185 ? 5.285 8.243 -23.839 1.00 95.94 185 ASP A CA 1
ATOM 1438 C C . ASP A 1 185 ? 4.356 7.044 -24.067 1.00 95.94 185 ASP A C 1
ATOM 1440 O O . ASP A 1 185 ? 3.492 7.094 -24.947 1.00 95.94 185 ASP A O 1
ATOM 1444 N N . ILE A 1 186 ? 4.467 5.999 -23.238 1.00 97.69 186 ILE A N 1
ATOM 1445 C CA . ILE A 1 186 ? 3.497 4.895 -23.226 1.00 97.69 186 ILE A CA 1
ATOM 1446 C C . ILE A 1 186 ? 2.123 5.419 -22.788 1.00 97.69 186 ILE A C 1
ATOM 1448 O O . ILE A 1 186 ? 1.133 5.208 -23.487 1.00 97.69 186 ILE A O 1
ATOM 1452 N N . CYS A 1 187 ? 2.055 6.147 -21.669 1.00 96.94 187 CYS A N 1
ATOM 1453 C CA . CYS A 1 187 ? 0.789 6.628 -21.105 1.00 96.94 187 CYS A CA 1
ATOM 1454 C C . CYS A 1 187 ? 0.065 7.620 -22.032 1.00 96.94 187 CYS A C 1
ATOM 1456 O O . CYS A 1 187 ? -1.152 7.548 -22.174 1.00 96.94 187 CYS A O 1
ATOM 1458 N N . LYS A 1 188 ? 0.793 8.466 -22.777 1.00 95.44 188 LYS A N 1
ATOM 1459 C CA . LYS A 1 188 ? 0.221 9.352 -23.814 1.00 95.44 188 LYS A CA 1
ATOM 1460 C C . LYS A 1 188 ? -0.552 8.595 -24.898 1.00 95.44 188 LYS A C 1
ATOM 1462 O O . LYS A 1 188 ? -1.413 9.186 -25.561 1.00 95.44 188 LYS A O 1
ATOM 1467 N N . CYS A 1 189 ? -0.221 7.327 -25.141 1.00 96.62 189 CYS A N 1
ATOM 1468 C CA . CYS A 1 189 ? -0.910 6.485 -26.117 1.00 96.62 189 CYS A CA 1
ATOM 1469 C C . CYS A 1 189 ? -2.214 5.886 -25.566 1.00 96.62 189 CYS A C 1
ATOM 1471 O O . CYS A 1 189 ? -3.026 5.416 -26.359 1.00 96.62 189 CYS A O 1
ATOM 1473 N N . LEU A 1 190 ? -2.436 5.943 -24.247 1.00 96.62 190 LEU A N 1
ATOM 1474 C CA . LEU A 1 190 ? -3.532 5.288 -23.532 1.00 96.62 190 LEU A CA 1
ATOM 1475 C C . LEU A 1 190 ? -4.424 6.334 -22.835 1.00 96.62 190 LEU A C 1
ATOM 1477 O O . LEU A 1 190 ? -4.274 6.592 -21.642 1.00 96.62 190 LEU A O 1
ATOM 1481 N N . PRO A 1 191 ? -5.363 6.969 -23.559 1.00 91.94 191 PRO A N 1
ATOM 1482 C CA . PRO A 1 191 ? -6.129 8.100 -23.031 1.00 91.94 191 PRO A CA 1
ATOM 1483 C C . PRO A 1 191 ? -7.072 7.737 -21.874 1.00 91.94 191 PRO A C 1
ATOM 1485 O O . PRO A 1 191 ? -7.423 8.620 -21.098 1.00 91.94 191 PRO A O 1
ATOM 1488 N N . ASN A 1 192 ? -7.469 6.468 -21.742 1.00 96.31 192 ASN A N 1
ATOM 1489 C CA . ASN A 1 192 ? -8.385 5.991 -20.700 1.00 96.31 192 ASN A CA 1
ATOM 1490 C C . ASN A 1 192 ? -7.665 5.429 -19.463 1.00 96.31 192 ASN A C 1
ATOM 1492 O O . ASN A 1 192 ? -8.328 4.914 -18.568 1.00 96.31 192 ASN A O 1
ATOM 1496 N N . LEU A 1 193 ? -6.331 5.517 -19.405 1.00 98.25 193 LEU A N 1
ATOM 1497 C CA . LEU A 1 193 ? -5.543 4.949 -18.316 1.00 98.25 193 LEU A CA 1
ATOM 1498 C C . LEU A 1 193 ? -5.805 5.686 -16.993 1.00 98.25 193 LEU A C 1
ATOM 1500 O O . LEU A 1 193 ? -5.517 6.879 -16.873 1.00 98.25 193 LEU A O 1
ATOM 1504 N N . THR A 1 194 ? -6.292 4.954 -15.994 1.00 98.50 194 THR A N 1
ATOM 1505 C CA . THR A 1 194 ? -6.556 5.446 -14.634 1.00 98.50 194 THR A CA 1
ATOM 1506 C C . THR A 1 194 ? -5.647 4.805 -13.593 1.00 98.50 194 THR A C 1
ATOM 1508 O O . THR A 1 194 ? -5.328 5.450 -12.592 1.00 98.50 194 THR A O 1
ATOM 1511 N N . ASP A 1 195 ? -5.175 3.586 -13.838 1.00 98.81 195 ASP A N 1
ATOM 1512 C CA . ASP A 1 195 ? -4.434 2.795 -12.863 1.00 98.81 195 ASP A CA 1
ATOM 1513 C C . ASP A 1 195 ? -3.079 2.400 -13.443 1.00 98.81 195 ASP A C 1
ATOM 1515 O O . ASP A 1 195 ? -2.981 1.690 -14.444 1.00 98.81 195 ASP A O 1
ATOM 1519 N N . LEU A 1 196 ? -2.009 2.869 -12.806 1.00 98.75 196 LEU A N 1
ATOM 1520 C CA . LEU A 1 196 ? -0.646 2.650 -13.268 1.00 98.75 196 LEU A CA 1
ATOM 1521 C C . LEU A 1 196 ? 0.202 2.004 -12.176 1.00 98.75 196 LEU A C 1
ATOM 1523 O O . LEU A 1 196 ? 0.396 2.562 -11.092 1.00 98.75 196 LEU A O 1
ATOM 1527 N N . ASN A 1 197 ? 0.781 0.845 -12.486 1.00 98.75 197 ASN A N 1
ATOM 1528 C CA . ASN A 1 197 ? 1.817 0.237 -11.662 1.00 98.75 197 ASN A CA 1
ATOM 1529 C C . ASN A 1 197 ? 3.189 0.378 -12.326 1.00 98.75 197 ASN A C 1
ATOM 1531 O O . ASN A 1 197 ? 3.470 -0.261 -13.335 1.00 98.75 197 ASN A O 1
ATOM 1535 N N . ALA A 1 198 ? 4.052 1.191 -11.721 1.00 97.94 198 ALA A N 1
ATOM 1536 C CA . ALA A 1 198 ? 5.425 1.430 -12.161 1.00 97.94 198 ALA A CA 1
ATOM 1537 C C . ALA A 1 198 ? 6.469 0.880 -11.165 1.00 97.94 198 ALA A C 1
ATOM 1539 O O . ALA A 1 198 ? 7.651 1.211 -11.254 1.00 97.94 198 ALA A O 1
ATOM 1540 N N . SER A 1 199 ? 6.037 0.033 -10.224 1.00 98.31 199 SER A N 1
ATOM 1541 C CA . SER A 1 199 ? 6.865 -0.565 -9.166 1.00 98.31 199 SER A CA 1
ATOM 1542 C C . SER A 1 199 ? 8.070 -1.348 -9.704 1.00 98.31 199 SER A C 1
ATOM 1544 O O . SER A 1 199 ? 8.062 -1.805 -10.841 1.00 98.31 199 SER A O 1
ATOM 1546 N N . ASP A 1 200 ? 9.100 -1.557 -8.886 1.00 96.50 200 ASP A N 1
ATOM 1547 C CA . ASP A 1 200 ? 10.309 -2.326 -9.242 1.00 96.50 200 ASP A CA 1
ATOM 1548 C C . ASP A 1 200 ? 11.049 -1.830 -10.514 1.00 96.50 200 ASP A C 1
ATOM 1550 O O . ASP A 1 200 ? 11.831 -2.572 -11.107 1.00 96.50 200 ASP A O 1
ATOM 1554 N N . ASN A 1 201 ? 10.814 -0.593 -10.967 1.00 95.62 201 ASN A N 1
ATOM 1555 C CA . ASN A 1 201 ? 11.601 0.041 -12.029 1.00 95.62 201 ASN A CA 1
ATOM 1556 C C . ASN A 1 201 ? 12.592 1.050 -11.441 1.00 95.62 201 ASN A C 1
ATOM 1558 O O . ASN A 1 201 ? 12.329 1.683 -10.418 1.00 95.62 201 ASN A O 1
ATOM 1562 N N . GLN A 1 202 ? 13.710 1.261 -12.138 1.00 91.06 202 GLN A N 1
ATOM 1563 C CA . GLN A 1 202 ? 14.688 2.299 -11.804 1.00 91.06 202 GLN A CA 1
ATOM 1564 C C . GLN A 1 202 ? 14.464 3.539 -12.655 1.00 91.06 202 GLN A C 1
ATOM 1566 O O . GLN A 1 202 ? 15.251 3.847 -13.546 1.00 91.06 202 GLN A O 1
ATOM 1571 N N . LEU A 1 203 ? 13.363 4.231 -12.385 1.00 93.62 203 LEU A N 1
ATOM 1572 C CA . LEU A 1 203 ? 13.019 5.440 -13.117 1.00 93.62 203 LEU A CA 1
ATOM 1573 C C . LEU A 1 203 ? 13.943 6.582 -12.675 1.00 93.62 203 LEU A C 1
ATOM 1575 O O . LEU A 1 203 ? 14.015 6.920 -11.493 1.00 93.62 203 LEU A O 1
ATOM 1579 N N . GLU A 1 204 ? 14.656 7.190 -13.612 1.00 91.12 204 GLU A N 1
ATOM 1580 C CA . GLU A 1 204 ? 15.430 8.401 -13.352 1.00 91.12 204 GLU A CA 1
ATOM 1581 C C . GLU A 1 204 ? 14.502 9.612 -13.193 1.00 91.12 204 GLU A C 1
ATOM 1583 O O . GLU A 1 204 ? 13.567 9.797 -13.978 1.00 91.12 204 GLU A O 1
ATOM 1588 N N . MET A 1 205 ? 14.749 10.433 -12.166 1.00 88.88 205 MET A N 1
ATOM 1589 C CA . MET A 1 205 ? 13.953 11.634 -11.909 1.00 88.88 205 MET A CA 1
ATOM 1590 C C . MET A 1 205 ? 14.228 12.714 -12.953 1.00 88.88 205 MET A C 1
ATOM 1592 O O . MET A 1 205 ? 15.387 13.082 -13.142 1.00 88.88 205 MET A O 1
ATOM 1596 N N . PRO A 1 206 ? 13.189 13.265 -13.605 1.00 89.06 206 PRO A N 1
ATOM 1597 C CA . PRO A 1 206 ? 13.386 14.345 -14.551 1.00 89.06 206 PRO A CA 1
ATOM 1598 C C . PRO A 1 206 ? 13.701 15.654 -13.821 1.00 89.06 206 PRO A C 1
ATOM 1600 O O . PRO A 1 206 ? 13.251 15.882 -12.699 1.00 89.06 206 PRO A O 1
ATOM 1603 N N . SER A 1 207 ? 14.439 16.544 -14.487 1.00 87.81 207 SER A N 1
ATOM 1604 C CA . SER A 1 207 ? 14.774 17.870 -13.946 1.00 87.81 207 SER A CA 1
ATOM 1605 C C . SER A 1 207 ? 13.552 18.783 -13.805 1.00 87.81 207 SER A C 1
ATOM 1607 O O . SER A 1 207 ? 13.505 19.605 -12.897 1.00 87.81 207 SER A O 1
ATOM 1609 N N . ASP A 1 208 ? 12.564 18.622 -14.688 1.00 90.50 208 ASP A N 1
ATOM 1610 C CA . ASP A 1 208 ? 11.251 19.259 -14.593 1.00 90.50 208 ASP A CA 1
ATOM 1611 C C . ASP A 1 208 ? 10.168 18.183 -14.703 1.00 90.50 208 ASP A C 1
ATOM 1613 O O . ASP A 1 208 ? 10.015 17.540 -15.744 1.00 90.50 208 ASP A O 1
ATOM 1617 N N . VAL A 1 209 ? 9.434 17.958 -13.614 1.00 90.56 209 VAL A N 1
ATOM 1618 C CA . VAL A 1 209 ? 8.311 17.011 -13.566 1.00 90.56 209 VAL A CA 1
ATOM 1619 C C . VAL A 1 209 ? 7.059 17.561 -14.255 1.00 90.56 209 VAL A C 1
ATOM 1621 O O . VAL A 1 209 ? 6.248 16.793 -14.767 1.00 90.56 209 VAL A O 1
ATOM 1624 N N . SER A 1 210 ? 6.909 18.884 -14.333 1.00 87.12 210 SER A N 1
ATOM 1625 C CA . SER A 1 210 ? 5.678 19.546 -14.792 1.00 87.12 210 SER A CA 1
ATOM 1626 C C . SER A 1 210 ? 5.379 19.273 -16.265 1.00 87.12 210 SER A C 1
ATOM 1628 O O . SER A 1 210 ? 4.220 19.278 -16.680 1.00 87.12 210 SER A O 1
ATOM 1630 N N . GLN A 1 211 ? 6.412 18.981 -17.059 1.00 91.44 211 GLN A N 1
ATOM 1631 C CA . GLN A 1 211 ? 6.269 18.627 -18.472 1.00 91.44 211 GLN A CA 1
ATOM 1632 C C . GLN A 1 211 ? 5.463 17.333 -18.696 1.00 91.44 211 GLN A C 1
ATOM 1634 O O . GLN A 1 211 ? 4.896 17.139 -19.771 1.00 91.44 211 GLN A O 1
ATOM 1639 N N . TYR A 1 212 ? 5.379 16.451 -17.692 1.00 93.19 212 TYR A N 1
ATOM 1640 C CA . TYR A 1 212 ? 4.697 15.161 -17.815 1.00 93.19 212 TYR A CA 1
ATOM 1641 C C . TYR A 1 212 ? 3.265 15.156 -17.285 1.00 93.19 212 TYR A C 1
ATOM 1643 O O . TYR A 1 212 ? 2.572 14.157 -17.455 1.00 93.19 212 TYR A O 1
ATOM 1651 N N . THR A 1 213 ? 2.785 16.265 -16.721 1.00 92.88 213 THR A N 1
ATOM 1652 C CA . THR A 1 213 ? 1.425 16.384 -16.173 1.00 92.88 213 THR A CA 1
ATOM 1653 C C . THR A 1 213 ? 0.349 15.973 -17.180 1.00 92.88 213 THR A C 1
ATOM 1655 O O . THR A 1 213 ? -0.595 15.266 -16.838 1.00 92.88 213 THR A O 1
ATOM 1658 N N . ASN A 1 214 ? 0.511 16.345 -18.454 1.00 92.75 214 ASN A N 1
ATOM 1659 C CA . ASN A 1 214 ? -0.437 15.963 -19.505 1.00 92.75 214 ASN A CA 1
ATOM 1660 C C . ASN A 1 214 ? -0.426 14.451 -19.778 1.00 92.75 214 ASN A C 1
ATOM 1662 O O . ASN A 1 214 ? -1.481 13.870 -20.025 1.00 92.75 214 ASN A O 1
ATOM 1666 N N . SER A 1 215 ? 0.748 13.817 -19.693 1.00 94.62 215 SER A N 1
ATOM 1667 C CA . SER A 1 215 ? 0.941 12.380 -19.937 1.00 94.62 215 SER A CA 1
ATOM 1668 C C . SER A 1 215 ? 0.236 11.503 -18.904 1.00 94.62 215 SER A C 1
ATOM 1670 O O . SER A 1 215 ? -0.140 10.381 -19.226 1.00 94.62 215 SER A O 1
ATOM 1672 N N . PHE A 1 216 ? 0.064 12.005 -17.678 1.00 95.94 216 PHE A N 1
ATOM 1673 C CA . PHE A 1 216 ? -0.499 11.258 -16.549 1.00 95.94 216 PHE A CA 1
ATOM 1674 C C . PHE A 1 216 ? -1.777 11.896 -15.978 1.00 95.94 216 PHE A C 1
ATOM 1676 O O . PHE A 1 216 ? -2.208 11.566 -14.876 1.00 95.94 216 PHE A O 1
ATOM 1683 N N . SER A 1 217 ? -2.401 12.803 -16.731 1.00 93.75 217 SER A N 1
ATOM 1684 C CA . SER A 1 217 ? -3.532 13.630 -16.285 1.00 93.75 217 SER A CA 1
ATOM 1685 C C . SER A 1 217 ? -4.753 12.836 -15.797 1.00 93.75 217 SER A C 1
ATOM 1687 O O . SER A 1 217 ? -5.452 13.292 -14.889 1.00 93.75 217 SER A O 1
ATOM 1689 N N . ASN A 1 218 ? -4.976 11.641 -16.351 1.00 95.50 218 ASN A N 1
ATOM 1690 C CA . ASN A 1 218 ? -6.112 10.771 -16.025 1.00 95.50 218 ASN A CA 1
ATOM 1691 C C . ASN A 1 218 ? -5.793 9.706 -14.965 1.00 95.50 218 ASN A C 1
ATOM 1693 O O . ASN A 1 218 ? -6.710 9.046 -14.479 1.00 95.50 218 ASN A O 1
ATOM 1697 N N . VAL A 1 219 ? -4.521 9.550 -14.580 1.00 98.12 219 VAL A N 1
ATOM 1698 C CA . VAL A 1 219 ? -4.104 8.517 -13.628 1.00 98.12 219 VAL A CA 1
ATOM 1699 C C . VAL A 1 219 ? -4.549 8.901 -12.216 1.00 98.12 219 VAL A C 1
ATOM 1701 O O . VAL A 1 219 ? -4.161 9.938 -11.674 1.00 98.12 219 VAL A O 1
ATOM 1704 N N . LYS A 1 220 ? -5.355 8.026 -11.620 1.00 98.56 220 LYS A N 1
ATOM 1705 C CA . LYS A 1 220 ? -5.938 8.147 -10.281 1.00 98.56 220 LYS A CA 1
ATOM 1706 C C . LYS A 1 220 ? -5.286 7.221 -9.271 1.00 98.56 220 LYS A C 1
ATOM 1708 O O . LYS A 1 220 ? -5.228 7.566 -8.093 1.00 98.56 220 LYS A O 1
ATOM 1713 N N . VAL A 1 221 ? -4.797 6.066 -9.713 1.00 98.81 221 VAL A N 1
ATOM 1714 C CA . VAL A 1 221 ? -4.136 5.077 -8.862 1.00 98.81 221 VAL A CA 1
ATOM 1715 C C . VAL A 1 221 ? -2.711 4.891 -9.348 1.00 98.81 221 VAL A C 1
ATOM 1717 O O . VAL A 1 221 ? -2.474 4.517 -10.495 1.00 98.81 221 VAL A O 1
ATOM 1720 N N . LEU A 1 222 ? -1.749 5.136 -8.462 1.00 98.69 222 LEU A N 1
ATOM 1721 C CA . LEU A 1 222 ? -0.331 5.001 -8.765 1.00 98.69 222 LEU A CA 1
ATOM 1722 C C . LEU A 1 222 ? 0.347 4.059 -7.775 1.00 98.69 222 LEU A C 1
ATOM 1724 O O . LEU A 1 222 ? 0.292 4.264 -6.559 1.00 98.69 222 LEU A O 1
ATOM 1728 N N . LYS A 1 223 ? 1.039 3.047 -8.303 1.00 98.75 223 LYS A N 1
ATOM 1729 C CA . LYS A 1 223 ? 1.863 2.123 -7.517 1.00 98.75 223 LYS A CA 1
ATOM 1730 C C . LYS A 1 223 ? 3.342 2.337 -7.836 1.00 98.75 223 LYS A C 1
ATOM 1732 O O . LYS A 1 223 ? 3.782 2.124 -8.965 1.00 98.75 223 LYS A O 1
ATOM 1737 N N . LEU A 1 224 ? 4.092 2.743 -6.816 1.00 97.94 224 LEU A N 1
ATOM 1738 C CA . LEU A 1 224 ? 5.534 2.989 -6.810 1.00 97.94 224 LEU A CA 1
ATOM 1739 C C . LEU A 1 224 ? 6.188 2.192 -5.682 1.00 97.94 224 LEU A C 1
ATOM 1741 O O . LEU A 1 224 ? 6.860 2.737 -4.807 1.00 97.94 224 LEU A O 1
ATOM 1745 N N . ASN A 1 225 ? 5.957 0.883 -5.671 1.00 97.81 225 ASN A N 1
ATOM 1746 C CA . ASN A 1 225 ? 6.561 -0.005 -4.688 1.00 97.81 225 ASN A CA 1
ATOM 1747 C C . ASN A 1 225 ? 8.001 -0.338 -5.105 1.00 97.81 225 ASN A C 1
ATOM 1749 O O . ASN A 1 225 ? 8.270 -0.518 -6.293 1.00 97.81 225 ASN A O 1
ATOM 1753 N N . ARG A 1 226 ? 8.920 -0.459 -4.139 1.00 95.94 226 ARG A N 1
ATOM 1754 C CA . ARG A 1 226 ? 10.328 -0.853 -4.384 1.00 95.94 226 ARG A CA 1
ATOM 1755 C C . ARG A 1 226 ? 11.041 -0.017 -5.460 1.00 95.94 226 ARG A C 1
ATOM 1757 O O . ARG A 1 226 ? 11.883 -0.522 -6.193 1.00 95.94 226 ARG A O 1
ATOM 1764 N N . VAL A 1 227 ? 10.704 1.267 -5.562 1.00 94.31 227 VAL A N 1
ATOM 1765 C CA . VAL A 1 227 ? 11.427 2.228 -6.420 1.00 94.31 227 VAL A CA 1
ATOM 1766 C C . VAL A 1 227 ? 12.567 2.918 -5.662 1.00 94.31 227 VAL A C 1
ATOM 1768 O O . VAL A 1 227 ? 13.401 3.585 -6.264 1.00 94.31 227 VAL A O 1
ATOM 1771 N N . HIS A 1 228 ? 12.614 2.745 -4.334 1.00 90.88 228 HIS A N 1
ATOM 1772 C CA . HIS A 1 228 ? 13.650 3.264 -3.431 1.00 90.88 228 HIS A CA 1
ATOM 1773 C C . HIS A 1 228 ? 13.787 4.794 -3.421 1.00 90.88 228 HIS A C 1
ATOM 1775 O O . HIS A 1 228 ? 14.844 5.337 -3.097 1.00 90.88 228 HIS A O 1
ATOM 1781 N N . TYR A 1 229 ? 12.709 5.503 -3.745 1.00 94.06 229 TYR A N 1
ATOM 1782 C CA . TYR A 1 229 ? 12.651 6.954 -3.626 1.00 94.06 229 TYR A CA 1
ATOM 1783 C C . TYR A 1 229 ? 12.506 7.385 -2.169 1.00 94.06 229 TYR A C 1
ATOM 1785 O O . TYR A 1 229 ? 11.796 6.762 -1.379 1.00 94.06 229 TYR A O 1
ATOM 1793 N N . SER A 1 230 ? 13.138 8.507 -1.829 1.00 95.44 230 SER A N 1
ATOM 1794 C CA . SER A 1 230 ? 12.827 9.234 -0.600 1.00 95.44 230 SER A CA 1
ATOM 1795 C C . SER A 1 230 ? 11.410 9.814 -0.654 1.00 95.44 230 SER A C 1
ATOM 1797 O O . SER A 1 230 ? 10.847 10.026 -1.730 1.00 95.44 230 SER A O 1
ATOM 1799 N N . TRP A 1 231 ? 10.847 10.148 0.511 1.00 96.62 231 TRP A N 1
ATOM 1800 C CA . TRP A 1 231 ? 9.537 10.801 0.585 1.00 96.62 231 TRP A CA 1
ATOM 1801 C C . TRP A 1 231 ? 9.484 12.094 -0.244 1.00 96.62 231 TRP A C 1
ATOM 1803 O O . TRP A 1 231 ? 8.529 12.306 -0.982 1.00 96.62 231 TRP A O 1
ATOM 1813 N N . GLN A 1 232 ? 10.545 12.909 -0.214 1.00 95.25 232 GLN A N 1
ATOM 1814 C CA . GLN A 1 232 ? 10.622 14.138 -1.009 1.00 95.25 232 GLN A CA 1
ATOM 1815 C C . GLN A 1 232 ? 10.578 13.863 -2.518 1.00 95.25 232 GLN A C 1
ATOM 1817 O O . GLN A 1 232 ? 9.904 14.580 -3.252 1.00 95.25 232 GLN A O 1
ATOM 1822 N N . GLN A 1 233 ? 11.267 12.821 -2.989 1.00 94.69 233 GLN A N 1
ATOM 1823 C CA . GLN A 1 233 ? 11.205 12.423 -4.397 1.00 94.69 233 GLN A CA 1
ATOM 1824 C C . GLN A 1 233 ? 9.805 11.932 -4.775 1.00 94.69 233 GLN A C 1
ATOM 1826 O O . GLN A 1 233 ? 9.301 12.323 -5.819 1.00 94.69 233 GLN A O 1
ATOM 1831 N N . LEU A 1 234 ? 9.138 11.147 -3.920 1.00 95.94 234 LEU A N 1
ATOM 1832 C CA . LEU A 1 234 ? 7.754 10.704 -4.146 1.00 95.94 234 LEU A CA 1
ATOM 1833 C C . LEU A 1 234 ? 6.772 11.884 -4.222 1.00 95.94 234 LEU A C 1
ATOM 1835 O O . LEU A 1 234 ? 5.891 11.904 -5.082 1.00 95.94 234 LEU A O 1
ATOM 1839 N N . LEU A 1 235 ? 6.950 12.890 -3.366 1.00 95.25 235 LEU A N 1
ATOM 1840 C CA . LEU A 1 235 ? 6.193 14.135 -3.431 1.00 95.25 235 LEU A CA 1
ATOM 1841 C C . LEU A 1 235 ? 6.446 14.877 -4.745 1.00 95.25 235 LEU A C 1
ATOM 1843 O O . LEU A 1 235 ? 5.493 15.288 -5.405 1.00 95.25 235 LEU A O 1
ATOM 1847 N N . GLU A 1 236 ? 7.703 15.004 -5.170 1.00 94.50 236 GLU A N 1
ATOM 1848 C CA . GLU A 1 236 ? 8.038 15.605 -6.464 1.00 94.50 236 GLU A CA 1
ATOM 1849 C C . GLU A 1 236 ? 7.379 14.843 -7.623 1.00 94.50 236 GLU A C 1
ATOM 1851 O O . GLU A 1 236 ? 6.761 15.458 -8.490 1.00 94.50 236 GLU A O 1
ATOM 1856 N N . CYS A 1 237 ? 7.390 13.506 -7.576 1.00 94.06 237 CYS A N 1
ATOM 1857 C CA . CYS A 1 237 ? 6.715 12.660 -8.561 1.00 94.06 237 CYS A CA 1
ATOM 1858 C C . CYS A 1 237 ? 5.219 12.935 -8.631 1.00 94.06 237 CYS A C 1
ATOM 1860 O O . CYS A 1 237 ? 4.657 13.002 -9.720 1.00 94.06 237 CYS A O 1
ATOM 1862 N N . SER A 1 238 ? 4.572 13.103 -7.477 1.00 94.38 238 SER A N 1
ATOM 1863 C CA . SER A 1 238 ? 3.123 13.297 -7.405 1.00 94.38 238 SER A CA 1
ATOM 1864 C C . SER A 1 238 ? 2.638 14.536 -8.162 1.00 94.38 238 SER A C 1
ATOM 1866 O O . SER A 1 238 ? 1.487 14.566 -8.586 1.00 94.38 238 SER A O 1
ATOM 1868 N N . LYS A 1 239 ? 3.511 15.524 -8.418 1.00 94.50 239 LYS A N 1
ATOM 1869 C CA . LYS A 1 239 ? 3.175 16.704 -9.232 1.00 94.50 239 LYS A CA 1
ATOM 1870 C C . LYS A 1 239 ? 2.817 16.347 -10.675 1.00 94.50 239 LYS A C 1
ATOM 1872 O O . LYS A 1 239 ? 2.075 17.090 -11.306 1.00 94.50 239 LYS A O 1
ATOM 1877 N N . MET A 1 240 ? 3.310 15.215 -11.182 1.00 95.62 240 MET A N 1
ATOM 1878 C CA . MET A 1 240 ? 2.950 14.707 -12.507 1.00 95.62 240 MET A CA 1
ATOM 1879 C C . MET A 1 240 ? 1.510 14.175 -12.563 1.00 95.62 240 MET A C 1
ATOM 1881 O O . MET A 1 240 ? 0.971 14.020 -13.652 1.00 95.62 240 MET A O 1
ATOM 1885 N N . PHE A 1 241 ? 0.882 13.901 -11.413 1.00 96.44 241 PHE A N 1
ATOM 1886 C CA . PHE A 1 241 ? -0.395 13.195 -11.292 1.00 96.44 241 PHE A CA 1
ATOM 1887 C C . PHE A 1 241 ? -1.465 14.103 -10.661 1.00 96.44 241 PHE A C 1
ATOM 1889 O O . PHE A 1 241 ? -1.773 13.977 -9.474 1.00 96.44 241 PHE A O 1
ATOM 1896 N N . PRO A 1 242 ? -2.056 15.040 -11.425 1.00 94.56 242 PRO A N 1
ATOM 1897 C CA . PRO A 1 242 ? -2.986 16.030 -10.877 1.00 94.56 242 PRO A CA 1
ATOM 1898 C C . PRO A 1 242 ? -4.291 15.412 -10.348 1.00 94.56 242 PRO A C 1
ATOM 1900 O O . PRO A 1 242 ? -4.910 15.971 -9.445 1.00 94.56 242 PRO A O 1
ATOM 1903 N N . SER A 1 243 ? -4.689 14.252 -10.876 1.00 95.75 243 SER A N 1
ATOM 1904 C CA . SER A 1 243 ? -5.926 13.543 -10.519 1.00 95.75 243 SER A CA 1
ATOM 1905 C C . SER A 1 243 ? -5.708 12.401 -9.521 1.00 95.75 243 SER A C 1
ATOM 1907 O O . SER A 1 243 ? -6.569 11.534 -9.393 1.00 95.75 243 SER A O 1
ATOM 1909 N N . LEU A 1 244 ? -4.561 12.361 -8.833 1.00 97.94 244 LEU A N 1
ATOM 1910 C CA . LEU A 1 244 ? -4.188 11.227 -7.990 1.00 97.94 244 LEU A CA 1
ATOM 1911 C C . LEU A 1 244 ? -5.103 11.085 -6.762 1.00 97.94 244 LEU A C 1
ATOM 1913 O O . LEU A 1 244 ? -5.154 11.961 -5.898 1.00 97.94 244 LEU A O 1
ATOM 1917 N N . GLU A 1 245 ? -5.768 9.936 -6.663 1.00 98.62 245 GLU A N 1
ATOM 1918 C CA . GLU A 1 245 ? -6.677 9.569 -5.573 1.00 98.62 245 GLU A CA 1
ATOM 1919 C C . GLU A 1 245 ? -6.079 8.462 -4.684 1.00 98.62 245 GLU A C 1
ATOM 1921 O O . GLU A 1 245 ? -6.339 8.432 -3.480 1.00 98.62 245 GLU A O 1
ATOM 1926 N N . GLN A 1 246 ? -5.252 7.564 -5.231 1.00 98.81 246 GLN A N 1
ATOM 1927 C CA . GLN A 1 246 ? -4.625 6.474 -4.478 1.00 98.81 246 GLN A CA 1
ATOM 1928 C C . GLN A 1 246 ? -3.134 6.362 -4.783 1.00 98.81 246 GLN A C 1
ATOM 1930 O O . GLN A 1 246 ? -2.723 6.282 -5.941 1.00 98.81 246 GLN A O 1
ATOM 1935 N N . LEU A 1 247 ? -2.321 6.305 -3.730 1.00 98.75 247 LEU A N 1
ATOM 1936 C CA . LEU A 1 247 ? -0.872 6.185 -3.833 1.00 98.75 247 LEU A CA 1
ATOM 1937 C C . LEU A 1 247 ? -0.374 4.988 -3.024 1.00 98.75 247 LEU A C 1
ATOM 1939 O O . LEU A 1 247 ? -0.594 4.907 -1.815 1.00 98.75 247 LEU A O 1
ATOM 1943 N N . HIS A 1 248 ? 0.343 4.085 -3.688 1.00 98.75 248 HIS A N 1
ATOM 1944 C CA . HIS A 1 248 ? 0.987 2.932 -3.067 1.00 98.75 248 HIS A CA 1
ATOM 1945 C C . HIS A 1 248 ? 2.503 3.067 -3.158 1.00 98.75 248 HIS A C 1
ATOM 1947 O O . HIS A 1 248 ? 3.061 3.122 -4.251 1.00 98.75 248 HIS A O 1
ATOM 1953 N N . VAL A 1 249 ? 3.164 3.122 -2.006 1.00 97.88 249 VAL A N 1
ATOM 1954 C CA . VAL A 1 249 ? 4.610 3.355 -1.866 1.00 97.88 249 VAL A CA 1
ATOM 1955 C C . VAL A 1 249 ? 5.224 2.332 -0.910 1.00 97.88 249 VAL A C 1
ATOM 1957 O O . VAL A 1 249 ? 5.968 2.660 0.019 1.00 97.88 249 VAL A O 1
ATOM 1960 N N . CYS A 1 250 ? 4.892 1.067 -1.142 1.00 98.06 250 CYS A N 1
ATOM 1961 C CA . CYS A 1 250 ? 5.265 -0.046 -0.281 1.00 98.06 250 CYS A CA 1
ATOM 1962 C C . CYS A 1 250 ? 6.734 -0.446 -0.491 1.00 98.06 250 CYS A C 1
ATOM 1964 O O . CYS A 1 250 ? 7.270 -0.316 -1.595 1.00 98.06 250 CYS A O 1
ATOM 1966 N N . PHE A 1 251 ? 7.381 -0.998 0.540 1.00 97.44 251 PHE A N 1
ATOM 1967 C CA . PHE A 1 251 ? 8.747 -1.545 0.441 1.00 97.44 251 PHE A CA 1
ATOM 1968 C C . PHE A 1 251 ? 9.813 -0.538 -0.049 1.00 97.44 251 PHE A C 1
ATOM 1970 O O . PHE A 1 251 ? 10.800 -0.929 -0.670 1.00 97.44 251 PHE A O 1
ATOM 1977 N N . ASN A 1 252 ? 9.641 0.760 0.225 1.00 96.56 252 ASN A N 1
ATOM 1978 C CA . ASN A 1 252 ? 10.592 1.809 -0.175 1.00 96.56 252 ASN A CA 1
ATOM 1979 C C . ASN A 1 252 ? 11.607 2.172 0.917 1.00 96.56 252 ASN A C 1
ATOM 1981 O O . ASN A 1 252 ? 12.452 3.038 0.709 1.00 96.56 252 ASN A O 1
ATOM 1985 N N . LEU A 1 253 ? 11.566 1.484 2.065 1.00 96.38 253 LEU A N 1
ATOM 1986 C CA . LEU A 1 253 ? 12.476 1.691 3.198 1.00 96.38 253 LEU A CA 1
ATOM 1987 C C . LEU A 1 253 ? 12.375 3.096 3.824 1.00 96.38 253 LEU A C 1
ATOM 1989 O O . LEU A 1 253 ? 13.330 3.558 4.455 1.00 96.38 253 LEU A O 1
ATOM 1993 N N . LEU A 1 254 ? 11.229 3.768 3.672 1.00 97.00 254 LEU A N 1
ATOM 1994 C CA . LEU A 1 254 ? 10.999 5.107 4.214 1.00 97.00 254 LEU A CA 1
ATOM 1995 C C . LEU A 1 254 ? 11.109 5.090 5.741 1.00 97.00 254 LEU A C 1
ATOM 1997 O O . LEU A 1 254 ? 10.400 4.339 6.404 1.00 97.00 254 LEU A O 1
ATOM 2001 N N . LYS A 1 255 ? 11.991 5.927 6.294 1.00 95.75 255 LYS A N 1
ATOM 2002 C CA . LYS A 1 255 ? 12.164 6.097 7.748 1.00 95.75 255 LYS A CA 1
ATOM 2003 C C . LYS A 1 255 ? 11.385 7.281 8.313 1.00 95.75 255 LYS A C 1
ATOM 2005 O O . LYS A 1 255 ? 11.101 7.310 9.504 1.00 95.75 255 LYS A O 1
ATOM 2010 N N . SER A 1 256 ? 11.088 8.268 7.472 1.00 93.56 256 SER A N 1
ATOM 2011 C CA . SER A 1 256 ? 10.378 9.474 7.872 1.00 93.56 256 SER A CA 1
ATOM 2012 C C . SER A 1 256 ? 9.532 10.034 6.745 1.00 93.56 256 SER A C 1
ATOM 2014 O O . SER A 1 256 ? 9.863 9.882 5.566 1.00 93.56 256 SER A O 1
ATOM 2016 N N . ILE A 1 257 ? 8.459 10.720 7.134 1.00 95.75 257 ILE A N 1
ATOM 2017 C CA . ILE A 1 257 ? 7.605 11.489 6.234 1.00 95.75 257 ILE A CA 1
ATOM 2018 C C . ILE A 1 257 ? 7.432 12.921 6.746 1.00 95.75 257 ILE A C 1
ATOM 2020 O O . ILE A 1 257 ? 7.483 13.199 7.949 1.00 95.75 257 ILE A O 1
ATOM 2024 N N . HIS A 1 258 ? 7.225 13.833 5.804 1.00 94.25 258 HIS A N 1
ATOM 2025 C CA . HIS A 1 258 ? 7.027 15.260 6.043 1.00 94.25 258 HIS A CA 1
ATOM 2026 C C . HIS A 1 258 ? 5.738 15.721 5.370 1.00 94.25 258 HIS A C 1
ATOM 2028 O O . HIS A 1 258 ? 5.172 15.003 4.542 1.00 94.25 258 HIS A O 1
ATOM 2034 N N . SER A 1 259 ? 5.279 16.920 5.722 1.00 95.75 259 SER A N 1
ATOM 2035 C CA . SER A 1 259 ? 4.050 17.468 5.154 1.00 95.75 259 SER A CA 1
ATOM 2036 C C . SER A 1 259 ? 4.126 17.539 3.619 1.00 95.75 259 SER A C 1
ATOM 2038 O O . SER A 1 259 ? 5.104 18.079 3.099 1.00 95.75 259 SER A O 1
ATOM 2040 N N . PRO A 1 260 ? 3.106 17.046 2.889 1.00 94.19 260 PRO A N 1
ATOM 2041 C CA . PRO A 1 260 ? 3.016 17.198 1.437 1.00 94.19 260 PRO A CA 1
ATOM 2042 C C . PRO A 1 260 ? 2.678 18.636 0.996 1.00 94.19 260 PRO A C 1
ATOM 2044 O O . PRO A 1 260 ? 2.606 18.911 -0.199 1.00 94.19 260 PRO A O 1
ATOM 2047 N N . GLY A 1 261 ? 2.461 19.577 1.926 1.00 92.50 261 GLY A N 1
ATOM 2048 C CA . GLY A 1 261 ? 2.112 20.958 1.592 1.00 92.50 261 GLY A CA 1
ATOM 2049 C C . GLY A 1 261 ? 0.834 21.027 0.751 1.00 92.50 261 GLY A C 1
ATOM 2050 O O . GLY A 1 261 ? -0.215 20.560 1.180 1.00 92.50 261 GLY A O 1
ATOM 2051 N N . SER A 1 262 ? 0.926 21.596 -0.454 1.00 91.62 262 SER A N 1
ATOM 2052 C CA . SER A 1 262 ? -0.181 21.683 -1.419 1.00 91.62 262 SER A CA 1
ATOM 2053 C C . SER A 1 262 ? -0.296 20.478 -2.360 1.00 91.62 262 SER A C 1
ATOM 2055 O O . SER A 1 262 ? -1.140 20.479 -3.255 1.00 91.62 262 SER A O 1
ATOM 2057 N N . GLN A 1 263 ? 0.545 19.455 -2.201 1.00 93.12 263 GLN A N 1
ATOM 2058 C CA . GLN A 1 263 ? 0.479 18.225 -2.991 1.00 93.12 263 GLN A CA 1
ATOM 2059 C C . GLN A 1 263 ? -0.549 17.261 -2.385 1.00 93.12 263 GLN A C 1
ATOM 2061 O O . GLN A 1 263 ? -0.982 17.435 -1.245 1.00 93.12 263 GLN A O 1
ATOM 2066 N N . LEU A 1 264 ? -0.951 16.241 -3.153 1.00 95.25 264 LEU A N 1
ATOM 2067 C CA . LEU A 1 264 ? -1.819 15.145 -2.692 1.00 95.25 264 LEU A CA 1
ATOM 2068 C C . LEU A 1 264 ? -3.197 15.585 -2.143 1.00 95.25 264 LEU A C 1
ATOM 2070 O O . LEU A 1 264 ? -3.828 14.867 -1.373 1.00 95.25 264 LEU A O 1
ATOM 2074 N N . GLN A 1 265 ? -3.713 16.741 -2.570 1.00 95.00 265 GLN A N 1
ATOM 2075 C CA . GLN A 1 265 ? -4.974 17.310 -2.061 1.00 95.00 265 GLN A CA 1
ATOM 2076 C C . GLN A 1 265 ? -6.220 16.480 -2.409 1.00 95.00 265 GLN A C 1
ATOM 2078 O O . GLN A 1 265 ? -7.253 16.580 -1.743 1.00 95.00 265 GLN A O 1
ATOM 2083 N N . HIS A 1 266 ? -6.122 15.648 -3.447 1.00 96.50 266 HIS A N 1
ATOM 2084 C CA . HIS A 1 266 ? -7.176 14.731 -3.876 1.00 96.50 266 HIS A CA 1
ATOM 2085 C C . HIS A 1 266 ? -7.014 13.311 -3.324 1.00 96.50 266 HIS A C 1
ATOM 2087 O O . HIS A 1 266 ? -7.874 12.472 -3.578 1.00 96.50 266 HIS A O 1
ATOM 2093 N N . LEU A 1 267 ? -5.958 13.052 -2.545 1.00 98.31 267 LEU A N 1
ATOM 2094 C CA . LEU A 1 267 ? -5.623 11.715 -2.082 1.00 98.31 267 LEU A CA 1
ATOM 2095 C C . LEU A 1 267 ? -6.670 11.188 -1.094 1.00 98.31 267 LEU A C 1
ATOM 2097 O O . LEU A 1 267 ? -6.956 11.807 -0.070 1.00 98.31 267 LEU A O 1
ATOM 2101 N N . VAL A 1 268 ? -7.203 10.013 -1.410 1.00 98.69 268 VAL A N 1
ATOM 2102 C CA . VAL A 1 268 ? -8.199 9.258 -0.642 1.00 98.69 268 VAL A CA 1
ATOM 2103 C C . VAL A 1 268 ? -7.548 8.078 0.075 1.00 98.69 268 VAL A C 1
ATOM 2105 O O . VAL A 1 268 ? -7.919 7.761 1.207 1.00 98.69 268 VAL A O 1
ATOM 2108 N N . LEU A 1 269 ? -6.565 7.431 -0.557 1.00 98.88 269 LEU A N 1
ATOM 2109 C CA . LEU A 1 269 ? -5.855 6.284 0.003 1.00 98.88 269 LEU A CA 1
ATOM 2110 C C . LEU A 1 269 ? -4.346 6.467 -0.109 1.00 98.88 269 LEU A C 1
ATOM 2112 O O . LEU A 1 269 ? -3.815 6.712 -1.192 1.00 98.88 269 LEU A O 1
ATOM 2116 N N . LEU A 1 270 ? -3.651 6.259 1.007 1.00 98.81 270 LEU A N 1
ATOM 2117 C CA . LEU A 1 270 ? -2.198 6.165 1.037 1.00 98.81 270 LEU A CA 1
ATOM 2118 C C . LEU A 1 270 ? -1.775 4.832 1.649 1.00 98.81 270 LEU A C 1
ATOM 2120 O O . LEU A 1 270 ? -2.130 4.508 2.785 1.00 98.81 270 LEU A O 1
ATOM 2124 N N . ASN A 1 271 ? -0.993 4.072 0.887 1.00 98.81 271 ASN A N 1
ATOM 2125 C CA . ASN A 1 271 ? -0.403 2.824 1.334 1.00 98.81 271 ASN A CA 1
ATOM 2126 C C . ASN A 1 271 ? 1.115 2.961 1.505 1.00 98.81 271 ASN A C 1
ATOM 2128 O O . ASN A 1 271 ? 1.850 3.133 0.535 1.00 98.81 271 ASN A O 1
ATOM 2132 N N . LEU A 1 272 ? 1.552 2.861 2.759 1.00 98.50 272 LEU A N 1
ATOM 2133 C CA . LEU A 1 272 ? 2.924 2.950 3.256 1.00 98.50 272 LEU A CA 1
ATOM 2134 C C . LEU A 1 272 ? 3.397 1.609 3.851 1.00 98.50 272 LEU A C 1
ATOM 2136 O O . LEU A 1 272 ? 4.311 1.585 4.679 1.00 98.50 272 LEU A O 1
ATOM 2140 N N . GLU A 1 273 ? 2.792 0.493 3.448 1.00 98.50 273 GLU A N 1
ATOM 2141 C CA . GLU A 1 273 ? 3.123 -0.846 3.939 1.00 98.50 273 GLU A CA 1
ATOM 2142 C C . GLU A 1 273 ? 4.604 -1.208 3.751 1.00 98.50 273 GLU A C 1
ATOM 2144 O O . GLU A 1 273 ? 5.240 -0.845 2.756 1.00 98.50 273 GLU A O 1
ATOM 2149 N N . SER A 1 274 ? 5.156 -1.966 4.702 1.00 98.25 274 SER A N 1
ATOM 2150 C CA . SER A 1 274 ? 6.526 -2.486 4.630 1.00 98.25 274 SER A CA 1
ATOM 2151 C C . SER A 1 274 ? 7.583 -1.390 4.447 1.00 98.25 274 SER A C 1
ATOM 2153 O O . SER A 1 274 ? 8.519 -1.512 3.653 1.00 98.25 274 SER A O 1
ATOM 2155 N N . ASN A 1 275 ? 7.428 -0.281 5.167 1.00 98.12 275 ASN A N 1
ATOM 2156 C CA . ASN A 1 275 ? 8.451 0.754 5.293 1.00 98.12 275 ASN A CA 1
ATOM 2157 C C . ASN A 1 275 ? 9.136 0.642 6.670 1.00 98.12 275 ASN A C 1
ATOM 2159 O O . ASN A 1 275 ? 9.171 -0.423 7.280 1.00 98.12 275 ASN A O 1
ATOM 2163 N N . ARG A 1 276 ? 9.794 1.704 7.133 1.00 97.31 276 ARG A N 1
ATOM 2164 C CA . ARG A 1 276 ? 10.523 1.749 8.410 1.00 97.31 276 ARG A CA 1
ATOM 2165 C C . ARG A 1 276 ? 10.034 2.912 9.272 1.00 97.31 276 ARG A C 1
ATOM 2167 O O . ARG A 1 276 ? 10.835 3.571 9.928 1.00 97.31 276 ARG A O 1
ATOM 2174 N N . LEU A 1 277 ? 8.735 3.200 9.218 1.00 97.88 277 LEU A N 1
ATOM 2175 C CA . LEU A 1 277 ? 8.123 4.294 9.966 1.00 97.88 277 LEU A CA 1
ATOM 2176 C C . LEU A 1 277 ? 7.944 3.889 11.431 1.00 97.88 277 LEU A C 1
ATOM 2178 O O . LEU A 1 277 ? 7.410 2.819 11.723 1.00 97.88 277 LEU A O 1
ATOM 2182 N N . GLU A 1 278 ? 8.384 4.749 12.346 1.00 97.00 278 GLU A N 1
ATOM 2183 C CA . GLU A 1 278 ? 8.320 4.495 13.795 1.00 97.00 278 GLU A CA 1
ATOM 2184 C C . GLU A 1 278 ? 7.453 5.518 14.539 1.00 97.00 278 GLU A C 1
ATOM 2186 O O . GLU A 1 278 ? 6.817 5.180 15.535 1.00 97.00 278 GLU A O 1
ATOM 2191 N N . SER A 1 279 ? 7.408 6.766 14.058 1.00 96.00 279 SER A N 1
ATOM 2192 C CA . SER A 1 279 ? 6.773 7.882 14.764 1.00 96.00 279 SER A CA 1
ATOM 2193 C C . SER A 1 279 ? 5.390 8.210 14.209 1.00 96.00 279 SER A C 1
ATOM 2195 O O . SER A 1 279 ? 5.246 8.574 13.041 1.00 96.00 279 SER A O 1
ATOM 2197 N N . TRP A 1 280 ? 4.378 8.165 15.079 1.00 97.31 280 TRP A N 1
ATOM 2198 C CA . TRP A 1 280 ? 3.030 8.635 14.758 1.00 97.31 280 TRP A CA 1
ATOM 2199 C C . TRP A 1 280 ? 2.962 10.146 14.524 1.00 97.31 280 TRP A C 1
ATOM 2201 O O . TRP A 1 280 ? 2.174 10.598 13.701 1.00 97.31 280 TRP A O 1
ATOM 2211 N N . GLU A 1 281 ? 3.824 10.936 15.170 1.00 96.31 281 GLU A N 1
ATOM 2212 C CA . GLU A 1 281 ? 3.880 12.389 14.954 1.00 96.31 281 GLU A CA 1
ATOM 2213 C C . GLU A 1 281 ? 4.176 12.727 13.490 1.00 96.31 281 GLU A C 1
ATOM 2215 O O . GLU A 1 281 ? 3.620 13.669 12.935 1.00 96.31 281 GLU A O 1
ATOM 2220 N N . GLN A 1 282 ? 4.994 11.908 12.824 1.00 95.50 282 GLN A N 1
ATOM 2221 C CA . GLN A 1 282 ? 5.245 12.066 11.395 1.00 95.50 282 GLN A CA 1
ATOM 2222 C C . GLN A 1 282 ? 4.009 11.725 10.561 1.00 95.50 282 GLN A C 1
ATOM 2224 O O . GLN A 1 282 ? 3.764 12.381 9.552 1.00 95.50 282 GLN A O 1
ATOM 2229 N N . ILE A 1 283 ? 3.210 10.741 10.988 1.00 97.81 283 ILE A N 1
ATOM 2230 C CA . ILE A 1 283 ? 1.931 10.407 10.347 1.00 97.81 283 ILE A CA 1
ATOM 2231 C C . ILE A 1 283 ? 0.978 11.598 10.405 1.00 97.81 283 ILE A C 1
ATOM 2233 O O . ILE A 1 283 ? 0.362 11.904 9.388 1.00 97.81 283 ILE A O 1
ATOM 2237 N N . LEU A 1 284 ? 0.932 12.335 11.522 1.00 97.56 284 LEU A N 1
ATOM 2238 C CA . LEU A 1 284 ? 0.100 13.538 11.660 1.00 97.56 284 LEU A CA 1
ATOM 2239 C C . LEU A 1 284 ? 0.390 14.608 10.590 1.00 97.56 284 LEU A C 1
ATOM 2241 O O . LEU A 1 284 ? -0.508 15.372 10.246 1.00 97.56 284 LEU A O 1
ATOM 2245 N N . HIS A 1 285 ? 1.590 14.646 9.992 1.00 97.00 285 HIS A N 1
ATOM 2246 C CA . HIS A 1 285 ? 1.896 15.569 8.888 1.00 97.00 285 HIS A CA 1
ATOM 2247 C C . HIS A 1 285 ? 1.018 15.365 7.641 1.00 97.00 285 HIS A C 1
ATOM 2249 O O . HIS A 1 285 ? 0.958 16.257 6.792 1.00 97.00 285 HIS A O 1
ATOM 2255 N N . LEU A 1 286 ? 0.359 14.209 7.514 1.00 97.44 286 LEU A N 1
ATOM 2256 C CA . LEU A 1 286 ? -0.549 13.878 6.415 1.00 97.44 286 LEU A CA 1
ATOM 2257 C C . LEU A 1 286 ? -1.953 14.476 6.582 1.00 97.44 286 LEU A C 1
ATOM 2259 O O . LEU A 1 286 ? -2.755 14.379 5.659 1.00 97.44 286 LEU A O 1
ATOM 2263 N N . ASP A 1 287 ? -2.264 15.100 7.720 1.00 96.50 287 ASP A N 1
ATOM 2264 C CA . ASP A 1 287 ? -3.567 15.738 7.971 1.00 96.50 287 ASP A CA 1
ATOM 2265 C C . ASP A 1 287 ? -3.921 16.831 6.952 1.00 96.50 287 ASP A C 1
ATOM 2267 O O . ASP A 1 287 ? -5.087 17.059 6.638 1.00 96.50 287 ASP A O 1
ATOM 2271 N N . VAL A 1 288 ? -2.903 17.447 6.347 1.00 96.31 288 VAL A N 1
ATOM 2272 C CA . VAL A 1 288 ? -3.073 18.429 5.266 1.00 96.31 288 VAL A CA 1
ATOM 2273 C C . VAL A 1 288 ? -3.702 17.840 3.992 1.00 96.31 288 VAL A C 1
ATOM 2275 O O . VAL A 1 288 ? -3.981 18.595 3.065 1.00 96.31 288 VAL A O 1
ATOM 2278 N N . CYS A 1 289 ? -3.907 16.518 3.918 1.00 96.94 289 CYS A N 1
ATOM 2279 C CA . CYS A 1 289 ? -4.653 15.838 2.861 1.00 96.94 289 CYS A CA 1
ATOM 2280 C C . CYS A 1 289 ? -6.140 15.727 3.263 1.00 96.94 289 CYS A C 1
ATOM 2282 O O . CYS A 1 289 ? -6.537 14.754 3.913 1.00 96.94 289 CYS A O 1
ATOM 2284 N N . PRO A 1 290 ? -7.013 16.672 2.858 1.00 95.19 290 PRO A N 1
ATOM 2285 C CA . PRO A 1 290 ? -8.356 16.803 3.429 1.00 95.19 290 PRO A CA 1
ATOM 2286 C C . PRO A 1 290 ? -9.303 15.650 3.068 1.00 95.19 290 PRO A C 1
ATOM 2288 O O . PRO A 1 290 ? -10.318 15.455 3.737 1.00 95.19 290 PRO A O 1
ATOM 2291 N N . ARG A 1 291 ? -9.007 14.904 1.998 1.00 97.56 291 ARG A N 1
ATOM 2292 C CA . ARG A 1 291 ? -9.840 13.804 1.483 1.00 97.56 291 ARG A CA 1
ATOM 2293 C C . ARG A 1 291 ? -9.369 12.419 1.917 1.00 97.56 291 ARG A C 1
ATOM 2295 O O . ARG A 1 291 ? -9.964 11.434 1.497 1.00 97.56 291 ARG A O 1
ATOM 2302 N N . LEU A 1 292 ? -8.325 12.336 2.739 1.00 98.50 292 LEU A N 1
ATOM 2303 C CA . LEU A 1 292 ? -7.721 11.067 3.111 1.00 98.50 292 LEU A CA 1
ATOM 2304 C C . LEU A 1 292 ? -8.693 10.228 3.954 1.00 98.50 292 LEU A C 1
ATOM 2306 O O . LEU A 1 292 ? -9.043 10.591 5.076 1.00 98.50 292 LEU A O 1
ATOM 2310 N N . GLU A 1 293 ? -9.108 9.086 3.406 1.00 98.69 293 GLU A N 1
ATOM 2311 C CA . GLU A 1 293 ? -10.049 8.159 4.037 1.00 98.69 293 GLU A CA 1
ATOM 2312 C C . GLU A 1 293 ? -9.391 6.862 4.513 1.00 98.69 293 GLU A C 1
ATOM 2314 O O . GLU A 1 293 ? -9.928 6.192 5.398 1.00 98.69 293 GLU A O 1
ATOM 2319 N N . SER A 1 294 ? -8.254 6.478 3.927 1.00 98.75 294 SER A N 1
ATOM 2320 C CA . SER A 1 294 ? -7.600 5.199 4.205 1.00 98.75 294 SER A CA 1
ATOM 2321 C C . SER A 1 294 ? -6.089 5.337 4.333 1.00 98.75 294 SER A C 1
ATOM 2323 O O . SER A 1 294 ? -5.412 5.749 3.390 1.00 98.75 294 SER A O 1
ATOM 2325 N N . LEU A 1 295 ? -5.563 4.895 5.474 1.00 98.62 295 LEU A N 1
ATOM 2326 C CA . LEU A 1 295 ? -4.134 4.782 5.747 1.00 98.62 295 LEU A CA 1
ATOM 2327 C C . LEU A 1 295 ? -3.745 3.320 5.957 1.00 98.62 295 LEU A C 1
ATOM 2329 O O . LEU A 1 295 ? -4.228 2.658 6.875 1.00 98.62 295 LEU A O 1
ATOM 2333 N N . ILE A 1 296 ? -2.847 2.821 5.111 1.00 98.81 296 ILE A N 1
ATOM 2334 C CA . ILE A 1 296 ? -2.274 1.480 5.245 1.00 98.81 296 ILE A CA 1
ATOM 2335 C C . ILE A 1 296 ? -0.822 1.632 5.701 1.00 98.81 296 ILE A C 1
ATOM 2337 O O . ILE A 1 296 ? 0.010 2.183 4.989 1.00 98.81 296 ILE A O 1
ATOM 2341 N N . LEU A 1 297 ? -0.546 1.162 6.910 1.00 98.69 297 LEU A N 1
ATOM 2342 C CA . LEU A 1 297 ? 0.701 1.289 7.667 1.00 98.69 297 LEU A CA 1
ATOM 2343 C C . LEU A 1 297 ? 1.210 -0.085 8.140 1.00 98.69 297 LEU A C 1
ATOM 2345 O O . LEU A 1 297 ? 1.999 -0.166 9.082 1.00 98.69 297 LEU A O 1
ATOM 2349 N N . ASN A 1 298 ? 0.748 -1.173 7.518 1.00 98.62 298 ASN A N 1
ATOM 2350 C CA . ASN A 1 298 ? 1.172 -2.532 7.856 1.00 98.62 298 ASN A CA 1
ATOM 2351 C C . ASN A 1 298 ? 2.702 -2.678 7.783 1.00 98.62 298 ASN A C 1
ATOM 2353 O O . ASN A 1 298 ? 3.354 -1.982 7.003 1.00 98.62 298 ASN A O 1
ATOM 2357 N N . ASP A 1 299 ? 3.264 -3.585 8.579 1.00 98.62 299 ASP A N 1
ATOM 2358 C CA . ASP A 1 299 ? 4.678 -3.976 8.505 1.00 98.62 299 ASP A CA 1
ATOM 2359 C C . ASP A 1 299 ? 5.637 -2.779 8.649 1.00 98.62 299 ASP A C 1
ATOM 2361 O O . ASP A 1 299 ? 6.598 -2.612 7.900 1.00 98.62 299 ASP A O 1
ATOM 2365 N N . ASN A 1 300 ? 5.342 -1.904 9.608 1.00 98.56 300 ASN A N 1
ATOM 2366 C CA . ASN A 1 300 ? 6.208 -0.799 10.006 1.00 98.56 300 ASN A CA 1
ATOM 2367 C C . ASN A 1 300 ? 6.702 -1.035 11.447 1.00 98.56 300 ASN A C 1
ATOM 2369 O O . ASN A 1 300 ? 6.805 -2.165 11.923 1.00 98.56 300 ASN A O 1
ATOM 2373 N N . SER A 1 301 ? 7.108 0.014 12.153 1.00 97.88 301 SER A N 1
ATOM 2374 C CA . SER A 1 301 ? 7.622 -0.069 13.521 1.00 97.88 301 SER A CA 1
ATOM 2375 C C . SER A 1 301 ? 6.947 0.932 14.458 1.00 97.88 301 SER A C 1
ATOM 2377 O O . SER A 1 301 ? 7.541 1.337 15.455 1.00 97.88 301 SER A O 1
ATOM 2379 N N . ILE A 1 302 ? 5.697 1.298 14.164 1.00 98.06 302 ILE A N 1
ATOM 2380 C CA . ILE A 1 302 ? 4.906 2.225 14.975 1.00 98.06 302 ILE A CA 1
ATOM 2381 C C . ILE A 1 302 ? 4.578 1.558 16.313 1.00 98.06 302 ILE A C 1
ATOM 2383 O O . ILE A 1 302 ? 4.037 0.452 16.351 1.00 98.06 302 ILE A O 1
ATOM 2387 N N . SER A 1 303 ? 4.925 2.219 17.415 1.00 97.50 303 SER A N 1
ATOM 2388 C CA . SER A 1 303 ? 4.748 1.695 18.778 1.00 97.50 303 SER A CA 1
ATOM 2389 C C . SER A 1 303 ? 3.720 2.462 19.610 1.00 97.50 303 SER A C 1
ATOM 2391 O O . SER A 1 303 ? 3.158 1.902 20.554 1.00 97.50 303 SER A O 1
ATOM 2393 N N . SER A 1 304 ? 3.441 3.713 19.245 1.00 96.69 304 SER A N 1
ATOM 2394 C CA . SER A 1 304 ? 2.465 4.582 19.897 1.00 96.69 304 SER A CA 1
ATOM 2395 C C . SER A 1 304 ? 1.584 5.291 18.871 1.00 96.69 304 SER A C 1
ATOM 2397 O O . SER A 1 304 ? 1.980 5.497 17.728 1.00 96.69 304 SER A O 1
ATOM 2399 N N . ILE A 1 305 ? 0.377 5.659 19.291 1.00 97.50 305 ILE A N 1
ATOM 2400 C CA . ILE A 1 305 ? -0.573 6.499 18.555 1.00 97.50 305 ILE A CA 1
ATOM 2401 C C . ILE A 1 305 ? -1.003 7.580 19.537 1.00 97.50 305 ILE A C 1
ATOM 2403 O O . ILE A 1 305 ? -1.302 7.246 20.681 1.00 97.50 305 ILE A O 1
ATOM 2407 N N . HIS A 1 306 ? -0.999 8.846 19.122 1.00 96.69 306 HIS A N 1
ATOM 2408 C CA . HIS A 1 306 ? -1.433 9.958 19.966 1.00 96.69 306 HIS A CA 1
ATOM 2409 C C . HIS A 1 306 ? -1.877 11.165 19.131 1.00 96.69 306 HIS A C 1
ATOM 2411 O O . HIS A 1 306 ? -1.196 11.553 18.182 1.00 96.69 306 HIS A O 1
ATOM 2417 N N . PHE A 1 307 ? -3.001 11.770 19.510 1.00 97.38 307 PHE A N 1
ATOM 2418 C CA . PHE A 1 307 ? -3.513 13.019 18.953 1.00 97.38 307 PHE A CA 1
ATOM 2419 C C . PHE A 1 307 ? -3.408 14.137 20.001 1.00 97.38 307 PHE A C 1
ATOM 2421 O O . PHE A 1 307 ? -4.175 14.128 20.970 1.00 97.38 307 PHE A O 1
ATOM 2428 N N . PRO A 1 308 ? -2.484 15.101 19.824 1.00 96.25 308 PRO A N 1
ATOM 2429 C CA . PRO A 1 308 ? -2.151 16.083 20.858 1.00 96.25 308 PRO A CA 1
ATOM 2430 C C . PRO A 1 308 ? -3.191 17.203 21.033 1.00 96.25 308 PRO A C 1
ATOM 2432 O O . PRO A 1 308 ? -3.117 17.962 21.993 1.00 96.25 308 PRO A O 1
ATOM 2435 N N . ASP A 1 309 ? -4.149 17.347 20.115 1.00 96.50 309 ASP A N 1
ATOM 2436 C CA . ASP A 1 309 ? -5.144 18.431 20.114 1.00 96.50 309 ASP A CA 1
ATOM 2437 C C . ASP A 1 309 ? -6.442 18.090 20.866 1.00 96.50 309 ASP A C 1
ATOM 2439 O O . ASP A 1 309 ? -7.335 18.934 20.974 1.00 96.50 309 ASP A O 1
ATOM 2443 N N . ALA A 1 310 ? -6.572 16.857 21.355 1.00 94.00 310 ALA A N 1
ATOM 2444 C CA . ALA A 1 310 ? -7.768 16.371 22.021 1.00 94.00 310 ALA A CA 1
ATOM 2445 C C . ALA A 1 310 ? -7.411 15.593 23.287 1.00 94.00 310 ALA A C 1
ATOM 2447 O O . ALA A 1 310 ? -6.590 14.677 23.263 1.00 94.00 310 ALA A O 1
ATOM 2448 N N . ASN A 1 311 ? -8.098 15.920 24.379 1.00 89.50 311 ASN A N 1
ATOM 2449 C CA . ASN A 1 311 ? -8.026 15.164 25.627 1.00 89.50 311 ASN A CA 1
ATOM 2450 C C . ASN A 1 311 ? -8.784 13.832 25.501 1.00 89.50 311 ASN A C 1
ATOM 2452 O O . ASN A 1 311 ? -9.473 13.566 24.509 1.00 89.50 311 ASN A O 1
ATOM 2456 N N . GLU A 1 312 ? -8.690 12.986 26.518 1.00 83.94 312 GLU A N 1
ATOM 2457 C CA . GLU A 1 312 ? -9.398 11.712 26.565 1.00 83.94 312 GLU A CA 1
ATOM 2458 C C . GLU A 1 312 ? -10.921 11.904 26.479 1.00 83.94 312 GLU A C 1
ATOM 2460 O O . GLU A 1 312 ? -11.498 12.839 27.036 1.00 83.94 312 GLU A O 1
ATOM 2465 N N . GLY A 1 313 ? -11.585 11.044 25.701 1.00 82.25 313 GLY A N 1
ATOM 2466 C CA . GLY A 1 313 ? -13.027 11.132 25.434 1.00 82.25 313 GLY A CA 1
ATOM 2467 C C . GLY A 1 313 ? -13.454 12.263 24.484 1.00 82.25 313 GLY A C 1
ATOM 2468 O O . GLY A 1 313 ? -14.618 12.308 24.086 1.00 82.25 313 GLY A O 1
ATOM 2469 N N . SER A 1 314 ? -12.542 13.154 24.080 1.00 91.75 314 SER A N 1
ATOM 2470 C CA . SER A 1 314 ? -12.806 14.209 23.091 1.00 91.75 314 SER A CA 1
ATOM 2471 C C . SER A 1 314 ? -12.482 13.742 21.669 1.00 91.75 314 SER A C 1
ATOM 2473 O O . SER A 1 314 ? -11.749 12.777 21.472 1.00 91.75 314 SER A O 1
ATOM 2475 N N . LYS A 1 315 ? -13.022 14.426 20.651 1.00 95.56 315 LYS A N 1
ATOM 2476 C CA . LYS A 1 315 ? -12.700 14.138 19.244 1.00 95.56 315 LYS A CA 1
ATOM 2477 C C . LYS A 1 315 ? -11.602 15.071 18.732 1.00 95.56 315 LYS A C 1
ATOM 2479 O O . LYS A 1 315 ? -11.649 16.271 19.000 1.00 95.56 315 LYS A O 1
ATOM 2484 N N . THR A 1 316 ? -10.658 14.525 17.971 1.00 97.44 316 THR A N 1
ATOM 2485 C CA . THR A 1 316 ? -9.565 15.281 17.343 1.00 97.44 316 THR A CA 1
ATOM 2486 C C . THR A 1 316 ? -10.049 16.037 16.101 1.00 97.44 316 THR A C 1
ATOM 2488 O O . THR A 1 316 ? -11.055 15.679 15.474 1.00 97.44 316 THR A O 1
ATOM 2491 N N . LYS A 1 317 ? -9.361 17.128 15.761 1.00 97.00 317 LYS A N 1
ATOM 2492 C CA . LYS A 1 317 ? -9.498 17.830 14.481 1.00 97.00 317 LYS A CA 1
ATOM 2493 C C . LYS A 1 317 ? -8.669 17.171 13.380 1.00 97.00 317 LYS A C 1
ATOM 2495 O O . LYS A 1 317 ? -9.021 17.369 12.220 1.00 97.00 317 LYS A O 1
ATOM 2500 N N . PHE A 1 318 ? -7.646 16.391 13.740 1.00 97.62 318 PHE A N 1
ATOM 2501 C CA . PHE A 1 318 ? -6.846 15.633 12.789 1.00 97.62 318 PHE A CA 1
ATOM 2502 C C . PHE A 1 318 ? -7.709 14.613 12.041 1.00 97.62 318 PHE A C 1
ATOM 2504 O O . PHE A 1 318 ? -8.590 13.967 12.613 1.00 97.62 318 PHE A O 1
ATOM 2511 N N . PHE A 1 319 ? -7.414 14.451 10.757 1.00 97.31 319 PHE A N 1
ATOM 2512 C CA . PHE A 1 319 ? -7.963 13.451 9.861 1.00 97.31 319 PHE A CA 1
ATOM 2513 C C . PHE A 1 319 ? -9.499 13.380 9.880 1.00 97.31 319 PHE A C 1
ATOM 2515 O O . PHE A 1 319 ? -10.079 12.332 10.188 1.00 97.31 319 PHE A O 1
ATOM 2522 N N . PRO A 1 320 ? -10.203 14.472 9.522 1.00 96.38 320 PRO A N 1
ATOM 2523 C CA . PRO A 1 320 ? -11.658 14.562 9.666 1.00 96.38 320 PRO A CA 1
ATOM 2524 C C . PRO A 1 320 ? -12.430 13.485 8.885 1.00 96.38 320 PRO A C 1
ATOM 2526 O O . PRO A 1 320 ? -13.515 13.080 9.309 1.00 96.38 320 PRO A O 1
ATOM 2529 N N . ASN A 1 321 ? -11.868 12.999 7.774 1.00 97.75 321 ASN A N 1
ATOM 2530 C CA . ASN A 1 321 ? -12.488 12.016 6.880 1.00 97.75 321 ASN A CA 1
ATOM 2531 C C . ASN A 1 321 ? -11.864 10.613 6.966 1.00 97.75 321 ASN A C 1
ATOM 2533 O O . ASN A 1 321 ? -12.278 9.724 6.223 1.00 97.75 321 ASN A O 1
ATOM 2537 N N . LEU A 1 322 ? -10.902 10.382 7.866 1.00 98.56 322 LEU A N 1
ATOM 2538 C CA . LEU A 1 322 ? -10.211 9.097 7.946 1.00 98.56 322 LEU A CA 1
ATOM 2539 C C . LEU A 1 322 ? -11.128 8.026 8.533 1.00 98.56 322 LEU A C 1
ATOM 2541 O O . LEU A 1 322 ? -11.571 8.104 9.679 1.00 98.56 322 LEU A O 1
ATOM 2545 N N . LYS A 1 323 ? -11.395 7.018 7.707 1.00 98.56 323 LYS A N 1
ATOM 2546 C CA . LYS A 1 323 ? -12.302 5.905 7.983 1.00 98.56 323 LYS A CA 1
ATOM 2547 C C . LYS A 1 323 ? -11.550 4.637 8.347 1.00 98.56 323 LYS A C 1
ATOM 2549 O O . LYS A 1 323 ? -12.045 3.842 9.140 1.00 98.56 323 LYS A O 1
ATOM 2554 N N . ARG A 1 324 ? -10.372 4.426 7.752 1.00 98.62 324 ARG A N 1
ATOM 2555 C CA . ARG A 1 324 ? -9.692 3.127 7.761 1.00 98.62 324 ARG A CA 1
ATOM 2556 C C . ARG A 1 324 ? -8.221 3.280 8.116 1.00 98.62 324 ARG A C 1
ATOM 2558 O O . ARG A 1 324 ? -7.514 4.074 7.495 1.00 98.62 324 ARG A O 1
ATOM 2565 N N . ILE A 1 325 ? -7.765 2.493 9.086 1.00 98.62 325 ILE A N 1
ATOM 2566 C CA . ILE A 1 325 ? -6.352 2.379 9.461 1.00 98.62 325 ILE A CA 1
ATOM 2567 C C . ILE A 1 325 ? -5.999 0.901 9.519 1.00 98.62 325 ILE A C 1
ATOM 2569 O O . ILE A 1 325 ? -6.558 0.145 10.315 1.00 98.62 325 ILE A O 1
ATOM 2573 N N . TYR A 1 326 ? -5.043 0.490 8.692 1.00 98.75 326 TYR A N 1
ATOM 2574 C CA . TYR A 1 326 ? -4.460 -0.847 8.748 1.00 98.75 326 TYR A CA 1
ATOM 2575 C C . TYR A 1 326 ? -3.040 -0.729 9.283 1.00 98.75 326 TYR A C 1
ATOM 2577 O O . TYR A 1 326 ? -2.201 -0.089 8.664 1.00 98.75 326 TYR A O 1
ATOM 2585 N N . ILE A 1 327 ? -2.784 -1.303 10.453 1.00 98.38 327 ILE A N 1
ATOM 2586 C CA . ILE A 1 327 ? -1.515 -1.196 11.179 1.00 98.38 327 ILE A CA 1
ATOM 2587 C C . ILE A 1 327 ? -1.047 -2.579 11.647 1.00 98.38 327 ILE A C 1
ATOM 2589 O O . ILE A 1 327 ? -0.506 -2.750 12.737 1.00 98.38 327 ILE A O 1
ATOM 2593 N N . ASN A 1 328 ? -1.276 -3.605 10.822 1.00 98.50 328 ASN A N 1
ATOM 2594 C CA . ASN A 1 328 ? -0.820 -4.963 11.115 1.00 98.50 328 ASN A CA 1
ATOM 2595 C C . ASN A 1 328 ? 0.708 -5.001 11.276 1.00 98.50 328 ASN A C 1
ATOM 2597 O O . ASN A 1 328 ? 1.408 -4.182 10.685 1.00 98.50 328 ASN A O 1
ATOM 2601 N N . ASN A 1 329 ? 1.222 -5.953 12.050 1.00 98.50 329 ASN A N 1
ATOM 2602 C CA . ASN A 1 329 ? 2.652 -6.225 12.208 1.00 98.50 329 ASN A CA 1
ATOM 2603 C C . ASN A 1 329 ? 3.465 -4.968 12.571 1.00 98.50 329 ASN A C 1
ATOM 2605 O O . ASN A 1 329 ? 4.465 -4.640 11.938 1.00 98.50 329 ASN A O 1
ATOM 2609 N N . ASN A 1 330 ? 2.989 -4.229 13.571 1.00 98.62 330 ASN A N 1
ATOM 2610 C CA . ASN A 1 330 ? 3.675 -3.079 14.154 1.00 98.62 330 ASN A CA 1
ATOM 2611 C C . ASN A 1 330 ? 4.042 -3.389 15.621 1.00 98.62 330 ASN A C 1
ATOM 2613 O O . ASN A 1 330 ? 4.001 -4.537 16.066 1.00 98.62 330 ASN A O 1
ATOM 2617 N N . LYS A 1 331 ? 4.445 -2.376 16.391 1.00 98.19 331 LYS A N 1
ATOM 2618 C CA . LYS A 1 331 ? 4.924 -2.521 17.775 1.00 98.19 331 LYS A CA 1
ATOM 2619 C C . LYS A 1 331 ? 3.908 -2.003 18.799 1.00 98.19 331 LYS A C 1
ATOM 2621 O O . LYS A 1 331 ? 4.296 -1.587 19.890 1.00 98.19 331 LYS A O 1
ATOM 2626 N N . ILE A 1 332 ? 2.615 -2.013 18.466 1.00 98.12 332 ILE A N 1
ATOM 2627 C CA . ILE A 1 332 ? 1.563 -1.515 19.357 1.00 98.12 332 ILE A CA 1
ATOM 2628 C C . ILE A 1 332 ? 1.373 -2.483 20.528 1.00 98.12 332 ILE A C 1
ATOM 2630 O O . ILE A 1 332 ? 0.862 -3.589 20.359 1.00 98.12 332 ILE A O 1
ATOM 2634 N N . LEU A 1 333 ? 1.782 -2.056 21.723 1.00 97.00 333 LEU A N 1
ATOM 2635 C CA . LEU A 1 333 ? 1.658 -2.829 22.965 1.00 97.00 333 LEU A CA 1
ATOM 2636 C C . LEU A 1 333 ? 0.542 -2.304 23.880 1.00 97.00 333 LEU A C 1
ATOM 2638 O O . LEU A 1 333 ? -0.111 -3.083 24.570 1.00 97.00 333 LEU A O 1
ATOM 2642 N N . GLN A 1 334 ? 0.331 -0.987 23.906 1.00 95.88 334 GLN A N 1
ATOM 2643 C CA . GLN A 1 334 ? -0.503 -0.327 24.912 1.00 95.88 334 GLN A CA 1
ATOM 2644 C C . GLN A 1 334 ? -1.923 -0.049 24.411 1.00 95.88 334 GLN A C 1
ATOM 2646 O O . GLN A 1 334 ? -2.121 0.490 23.321 1.00 95.88 334 GLN A O 1
ATOM 2651 N N . TRP A 1 335 ? -2.918 -0.326 25.259 1.00 96.31 335 TRP A N 1
ATOM 2652 C CA . TRP A 1 335 ? -4.335 -0.051 24.980 1.00 96.31 335 TRP A CA 1
ATOM 2653 C C . TRP A 1 335 ? -4.663 1.440 24.826 1.00 96.31 335 TRP A C 1
ATOM 2655 O O . TRP A 1 335 ? -5.674 1.769 24.205 1.00 96.31 335 TRP A O 1
ATOM 2665 N N . SER A 1 336 ? -3.805 2.337 25.323 1.00 95.06 336 SER A N 1
ATOM 2666 C CA . SER A 1 336 ? -3.919 3.781 25.088 1.00 95.06 336 SER A CA 1
ATOM 2667 C C . SER A 1 336 ? -3.938 4.119 23.596 1.00 95.06 336 SER A C 1
ATOM 2669 O O . SER A 1 336 ? -4.712 4.975 23.188 1.00 95.06 336 SER A O 1
ATOM 2671 N N . CYS A 1 337 ? -3.208 3.379 22.755 1.00 96.81 337 CYS A N 1
ATOM 2672 C CA . CYS A 1 337 ? -3.229 3.585 21.305 1.00 96.81 337 CYS A CA 1
ATOM 2673 C C . CYS A 1 337 ? -4.629 3.359 20.714 1.00 96.81 337 CYS A C 1
ATOM 2675 O O . CYS A 1 337 ? -5.044 4.075 19.811 1.00 96.81 337 CYS A O 1
ATOM 2677 N N . ILE A 1 338 ? -5.379 2.386 21.243 1.00 97.06 338 ILE A N 1
ATOM 2678 C CA . ILE A 1 338 ? -6.749 2.094 20.797 1.00 97.06 338 ILE A CA 1
ATOM 2679 C C . ILE A 1 338 ? -7.720 3.168 21.287 1.00 97.06 338 ILE A C 1
ATOM 2681 O O . ILE A 1 338 ? -8.616 3.564 20.548 1.00 97.06 338 ILE A O 1
ATOM 2685 N N . ASN A 1 339 ? -7.517 3.675 22.506 1.00 95.88 339 ASN A N 1
ATOM 2686 C CA . ASN A 1 339 ? -8.291 4.801 23.029 1.00 95.88 339 ASN A CA 1
ATOM 2687 C C . ASN A 1 339 ? -8.116 6.053 22.145 1.00 95.88 339 ASN A C 1
ATOM 2689 O O . ASN A 1 339 ? -9.082 6.764 21.889 1.00 95.88 339 ASN A O 1
ATOM 2693 N N . GLU A 1 340 ? -6.903 6.301 21.642 1.00 97.31 340 GLU A N 1
ATOM 2694 C CA . GLU A 1 340 ? -6.609 7.429 20.750 1.00 97.31 340 GLU A CA 1
ATOM 2695 C C . GLU A 1 340 ? -7.324 7.314 19.400 1.00 97.31 340 GLU A C 1
ATOM 2697 O O . GLU A 1 340 ? -7.783 8.321 18.868 1.00 97.31 340 GLU A O 1
ATOM 2702 N N . LEU A 1 341 ? -7.500 6.099 18.870 1.00 97.31 341 LEU A N 1
ATOM 2703 C CA . LEU A 1 341 ? -8.250 5.881 17.628 1.00 97.31 341 LEU A CA 1
ATOM 2704 C C . LEU A 1 341 ? -9.729 6.279 17.752 1.00 97.31 341 LEU A C 1
ATOM 2706 O O . LEU A 1 341 ? -10.314 6.720 16.765 1.00 97.31 341 LEU A O 1
ATOM 2710 N N . ASP A 1 342 ? -10.330 6.197 18.947 1.00 96.88 342 ASP A N 1
ATOM 2711 C CA . ASP A 1 342 ? -11.700 6.686 19.158 1.00 96.88 342 ASP A CA 1
ATOM 2712 C C . ASP A 1 342 ? -11.811 8.205 18.968 1.00 96.88 342 ASP A C 1
ATOM 2714 O O . ASP A 1 342 ? -12.886 8.705 18.646 1.00 96.88 342 ASP A O 1
ATOM 2718 N N . LYS A 1 343 ? -10.719 8.969 19.098 1.00 97.44 343 LYS A N 1
ATOM 2719 C CA . LYS A 1 343 ? -10.757 10.425 18.892 1.00 97.44 343 LYS A CA 1
ATOM 2720 C C . LYS A 1 343 ? -11.105 10.797 17.446 1.00 97.44 343 LYS A C 1
ATOM 2722 O O . LYS A 1 343 ? -11.601 11.902 17.213 1.00 97.44 343 LYS A O 1
ATOM 2727 N N . LEU A 1 344 ? -10.875 9.908 16.480 1.00 97.75 344 LEU A N 1
ATOM 2728 C CA . LEU A 1 344 ? -11.196 10.134 15.071 1.00 97.75 344 LEU A CA 1
ATOM 2729 C C . LEU A 1 344 ? -12.716 10.147 14.850 1.00 97.75 344 LEU A C 1
ATOM 2731 O O . LEU A 1 344 ? -13.446 9.262 15.297 1.00 97.75 344 LEU A O 1
ATOM 2735 N N . LYS A 1 345 ? -13.213 11.156 14.129 1.00 96.44 345 LYS A N 1
ATOM 2736 C CA . LYS A 1 345 ? -14.662 11.374 13.955 1.00 96.44 345 LYS A CA 1
ATOM 2737 C C . LYS A 1 345 ? -15.326 10.329 13.058 1.00 96.44 345 LYS A C 1
ATOM 2739 O O . LYS A 1 345 ? -16.435 9.892 13.356 1.00 96.44 345 LYS A O 1
ATOM 2744 N N . SER A 1 346 ? -14.637 9.939 11.988 1.00 97.25 346 SER A N 1
ATOM 2745 C CA . SER A 1 346 ? -15.183 9.118 10.898 1.00 97.25 346 SER A CA 1
ATOM 2746 C C . SER A 1 346 ? -14.653 7.679 10.894 1.00 97.25 346 SER A C 1
ATOM 2748 O O . SER A 1 346 ? -14.911 6.939 9.950 1.00 97.25 346 SER A O 1
ATOM 2750 N N . PHE A 1 347 ? -13.901 7.283 11.925 1.00 98.25 347 PHE A N 1
ATOM 2751 C CA . PHE A 1 347 ? -13.177 6.015 11.954 1.00 98.25 347 PHE A CA 1
ATOM 2752 C C . PHE A 1 347 ? -14.106 4.808 12.119 1.00 98.25 347 PHE A C 1
ATOM 2754 O O . PHE A 1 347 ? -14.885 4.739 13.069 1.00 98.25 347 PHE A O 1
ATOM 2761 N N . GLU A 1 348 ? -14.002 3.851 11.194 1.00 98.06 348 GLU A N 1
ATOM 2762 C CA . GLU A 1 348 ? -14.921 2.717 11.076 1.00 98.06 348 GLU A CA 1
ATOM 2763 C C . GLU A 1 348 ? -14.254 1.366 10.752 1.00 98.06 348 GLU A C 1
ATOM 2765 O O . GLU A 1 348 ? -14.901 0.341 10.949 1.00 98.06 348 GLU A O 1
ATOM 2770 N N . ASP A 1 349 ? -12.996 1.303 10.301 1.00 98.62 349 ASP A N 1
ATOM 2771 C CA . ASP A 1 349 ? -12.317 0.036 9.961 1.00 98.62 349 ASP A CA 1
ATOM 2772 C C . ASP A 1 349 ? -10.887 -0.030 10.517 1.00 98.62 349 ASP A C 1
ATOM 2774 O O . ASP A 1 349 ? -10.044 0.823 10.215 1.00 98.62 349 ASP A O 1
ATOM 2778 N N . LEU A 1 350 ? -10.601 -1.082 11.286 1.00 98.62 350 LEU A N 1
ATOM 2779 C CA . LEU A 1 350 ? -9.292 -1.337 11.885 1.00 98.62 350 LEU A CA 1
ATOM 2780 C C . LEU A 1 350 ? -8.763 -2.726 11.517 1.00 98.62 350 LEU A C 1
ATOM 2782 O O . LEU A 1 350 ? -9.433 -3.743 11.712 1.00 98.62 350 LEU A O 1
ATOM 2786 N N . GLN A 1 351 ? -7.497 -2.783 11.105 1.00 98.38 351 GLN A N 1
ATOM 2787 C CA . GLN A 1 351 ? -6.700 -4.014 11.108 1.00 98.38 351 GLN A CA 1
ATOM 2788 C C . GLN A 1 351 ? -5.445 -3.801 11.956 1.00 98.38 351 GLN A C 1
ATOM 2790 O O . GLN A 1 351 ? -4.749 -2.805 11.780 1.00 98.38 351 GLN A O 1
ATOM 2795 N N . ILE A 1 352 ? -5.176 -4.711 12.894 1.00 97.81 352 ILE A N 1
ATOM 2796 C CA . ILE A 1 352 ? -4.097 -4.574 13.893 1.00 97.81 352 ILE A CA 1
ATOM 2797 C C . ILE A 1 352 ? -3.478 -5.934 14.283 1.00 97.81 352 ILE A C 1
ATOM 2799 O O . ILE A 1 352 ? -2.871 -6.093 15.341 1.00 97.81 352 ILE A O 1
ATOM 2803 N N . ASN A 1 353 ? -3.630 -6.957 13.438 1.00 96.56 353 ASN A N 1
ATOM 2804 C CA . ASN A 1 353 ? -3.022 -8.277 13.644 1.00 96.56 353 ASN A CA 1
ATOM 2805 C C . ASN A 1 353 ? -1.499 -8.181 13.802 1.00 96.56 353 ASN A C 1
ATOM 2807 O O . ASN A 1 353 ? -0.883 -7.258 13.281 1.00 96.56 353 ASN A O 1
ATOM 2811 N N . GLY A 1 354 ? -0.889 -9.131 14.514 1.00 96.38 354 GLY A N 1
ATOM 2812 C CA . GLY A 1 354 ? 0.572 -9.206 14.652 1.00 96.38 354 GLY A CA 1
ATOM 2813 C C . GLY A 1 354 ? 1.213 -8.073 15.462 1.00 96.38 354 GLY A C 1
ATOM 2814 O O . GLY A 1 354 ? 2.414 -7.856 15.357 1.00 96.38 354 GLY A O 1
ATOM 2815 N N . ASN A 1 355 ? 0.427 -7.343 16.258 1.00 98.31 355 ASN A N 1
ATOM 2816 C CA . ASN A 1 355 ? 0.933 -6.380 17.237 1.00 98.31 355 ASN A CA 1
ATOM 2817 C C . ASN A 1 355 ? 0.969 -7.007 18.643 1.00 98.31 355 ASN A C 1
ATOM 2819 O O . ASN A 1 355 ? 0.033 -7.739 18.968 1.00 98.31 355 ASN A O 1
ATOM 2823 N N . PRO A 1 356 ? 1.939 -6.655 19.513 1.00 97.94 356 PRO A N 1
ATOM 2824 C CA . PRO A 1 356 ? 2.037 -7.190 20.879 1.00 97.94 356 PRO A CA 1
ATOM 2825 C C . PRO A 1 356 ? 0.766 -7.055 21.738 1.00 97.94 356 PRO A C 1
ATOM 2827 O O . PRO A 1 356 ? 0.522 -7.865 22.626 1.00 97.94 356 PRO A O 1
ATOM 2830 N N . ILE A 1 357 ? -0.087 -6.059 21.474 1.00 96.56 357 ILE A N 1
ATOM 2831 C CA . ILE A 1 357 ? -1.392 -5.903 22.140 1.00 96.56 357 ILE A CA 1
ATOM 2832 C C . ILE A 1 357 ? -2.309 -7.128 21.964 1.00 96.56 357 ILE A C 1
ATOM 2834 O O . ILE A 1 357 ? -3.148 -7.397 22.828 1.00 96.56 357 ILE A O 1
ATOM 2838 N N . GLN A 1 358 ? -2.143 -7.886 20.875 1.00 94.19 358 GLN A N 1
ATOM 2839 C CA . GLN A 1 358 ? -2.910 -9.102 20.596 1.00 94.19 358 GLN A CA 1
ATOM 2840 C C . GLN A 1 358 ? -2.569 -10.240 21.569 1.00 94.19 358 GLN A C 1
ATOM 2842 O O . GLN A 1 358 ? -3.419 -11.088 21.814 1.00 94.19 358 GLN A O 1
ATOM 2847 N N . ASP A 1 359 ? -1.387 -10.217 22.194 1.00 95.00 359 ASP A N 1
ATOM 2848 C CA . ASP A 1 359 ? -0.959 -11.238 23.160 1.00 95.00 359 ASP A CA 1
ATOM 2849 C C . ASP A 1 359 ? -1.518 -10.988 24.575 1.00 95.00 359 ASP A C 1
ATOM 2851 O O . ASP A 1 359 ? -1.308 -11.781 25.494 1.00 95.00 359 ASP A O 1
ATOM 2855 N N . SER A 1 360 ? -2.248 -9.883 24.780 1.00 93.62 360 SER A N 1
ATOM 2856 C CA . SER A 1 360 ? -2.784 -9.502 26.095 1.00 93.62 360 SER A CA 1
ATOM 2857 C C . SER A 1 360 ? -3.981 -10.347 26.561 1.00 93.62 360 SER A C 1
ATOM 2859 O O . SER A 1 360 ? -4.286 -10.366 27.757 1.00 93.62 360 SER A O 1
ATOM 2861 N N . ALA A 1 361 ? -4.682 -11.029 25.647 1.00 93.06 361 ALA A N 1
ATOM 2862 C CA . ALA A 1 361 ? -5.822 -11.905 25.934 1.00 93.06 361 ALA A CA 1
ATOM 2863 C C . ALA A 1 361 ? -6.112 -12.852 24.748 1.00 93.06 361 ALA A C 1
ATOM 2865 O O . ALA A 1 361 ? -5.366 -12.874 23.776 1.00 93.06 361 ALA A O 1
ATOM 2866 N N . SER A 1 362 ? -7.203 -13.634 24.803 1.00 93.81 362 SER A N 1
ATOM 2867 C CA . SER A 1 362 ? -7.635 -14.421 23.634 1.00 93.81 362 SER A CA 1
ATOM 2868 C C . SER A 1 362 ? -8.028 -13.504 22.462 1.00 93.81 362 SER A C 1
ATOM 2870 O O . SER A 1 362 ? -8.494 -12.387 22.716 1.00 93.81 362 SER A O 1
ATOM 2872 N N . PRO A 1 363 ? -7.920 -13.954 21.197 1.00 92.56 363 PRO A N 1
ATOM 2873 C CA . PRO A 1 363 ? -8.288 -13.147 20.030 1.00 92.56 363 PRO A CA 1
ATOM 2874 C C . PRO A 1 363 ? -9.710 -12.570 20.099 1.00 92.56 363 PRO A C 1
ATOM 2876 O O . PRO A 1 363 ? -9.929 -11.403 19.774 1.00 92.56 363 PRO A O 1
ATOM 2879 N N . GLU A 1 364 ? -10.672 -13.353 20.594 1.00 92.44 364 GLU A N 1
ATOM 2880 C CA . GLU A 1 364 ? -12.068 -12.935 20.775 1.00 92.44 364 GLU A CA 1
ATOM 2881 C C . GLU A 1 364 ? -12.167 -11.827 21.824 1.00 92.44 364 GLU A C 1
ATOM 2883 O O . GLU A 1 364 ? -12.831 -10.813 21.617 1.00 92.44 364 GLU A O 1
ATOM 2888 N N . THR A 1 365 ? -11.443 -11.986 22.932 1.00 93.62 365 THR A N 1
ATOM 2889 C CA . THR A 1 365 ? -11.404 -11.004 24.015 1.00 93.62 365 THR A CA 1
ATOM 2890 C C . THR A 1 365 ? -10.763 -9.694 23.556 1.00 93.62 365 THR A C 1
ATOM 2892 O O . THR A 1 365 ? -11.272 -8.617 23.857 1.00 93.62 365 THR A O 1
ATOM 2895 N N . VAL A 1 366 ? -9.648 -9.763 22.823 1.00 96.44 366 VAL A N 1
ATOM 2896 C CA . VAL A 1 366 ? -8.968 -8.582 22.270 1.00 96.44 366 VAL A CA 1
ATOM 2897 C C . VAL A 1 366 ? -9.897 -7.845 21.309 1.00 96.44 366 VAL A C 1
ATOM 2899 O O . VAL A 1 366 ? -10.045 -6.628 21.414 1.00 96.44 366 VAL A O 1
ATOM 2902 N N . ARG A 1 367 ? -10.577 -8.576 20.421 1.00 97.19 367 ARG A N 1
ATOM 2903 C CA . ARG A 1 367 ? -11.575 -8.011 19.510 1.00 97.19 367 ARG A CA 1
ATOM 2904 C C . ARG A 1 367 ? -12.699 -7.298 20.267 1.00 97.19 367 ARG A C 1
ATOM 2906 O O . ARG A 1 367 ? -12.975 -6.141 19.963 1.00 97.19 367 ARG A O 1
ATOM 2913 N N . GLN A 1 368 ? -13.296 -7.938 21.273 1.00 96.81 368 GLN A N 1
ATOM 2914 C CA . GLN A 1 368 ? -14.334 -7.318 22.106 1.00 96.81 368 GLN A CA 1
ATOM 2915 C C . GLN A 1 368 ? -13.836 -6.027 22.773 1.00 96.81 368 GLN A C 1
ATOM 2917 O O . GLN A 1 368 ? -14.523 -5.008 22.745 1.00 96.81 368 GLN A O 1
ATOM 2922 N N . LEU A 1 369 ? -12.618 -6.029 23.325 1.00 97.50 369 LEU A N 1
ATOM 2923 C CA . LEU A 1 369 ? -12.028 -4.835 23.937 1.00 97.50 369 LEU A CA 1
ATOM 2924 C C . LEU A 1 369 ? -11.828 -3.699 22.923 1.00 97.50 369 LEU A C 1
ATOM 2926 O O . LEU A 1 369 ? -12.101 -2.547 23.255 1.00 97.50 369 LEU A O 1
ATOM 2930 N N . ILE A 1 370 ? -11.388 -4.000 21.698 1.00 97.94 370 ILE A N 1
ATOM 2931 C CA . ILE A 1 370 ? -11.260 -3.010 20.616 1.00 97.94 370 ILE A CA 1
ATOM 2932 C C . ILE A 1 370 ? -12.631 -2.419 20.263 1.00 97.94 370 ILE A C 1
ATOM 2934 O O . ILE A 1 370 ? -12.774 -1.197 20.222 1.00 97.94 370 ILE A O 1
ATOM 2938 N N . ILE A 1 371 ? -13.643 -3.270 20.060 1.00 98.06 371 ILE A N 1
ATOM 2939 C CA . ILE A 1 371 ? -15.015 -2.854 19.723 1.00 98.06 371 ILE A CA 1
ATOM 2940 C C . ILE A 1 371 ? -15.598 -1.950 20.813 1.00 98.06 371 ILE A C 1
ATOM 2942 O O . ILE A 1 371 ? -16.189 -0.912 20.510 1.00 98.06 371 ILE A O 1
ATOM 2946 N N . ALA A 1 372 ? -15.395 -2.308 22.083 1.00 97.19 372 ALA A N 1
ATOM 2947 C CA . ALA A 1 372 ? -15.827 -1.492 23.208 1.00 97.19 372 ALA A CA 1
ATOM 2948 C C . ALA A 1 372 ? -15.044 -0.172 23.285 1.00 97.19 372 ALA A C 1
ATOM 2950 O O . ALA A 1 372 ? -15.616 0.871 23.578 1.00 97.19 372 ALA A O 1
ATOM 2951 N N . LYS A 1 373 ? -13.743 -0.152 22.993 1.00 96.31 373 LYS A N 1
ATOM 2952 C CA . LYS A 1 373 ? -12.942 1.079 23.081 1.00 96.31 373 LYS A CA 1
ATOM 2953 C C . LYS A 1 373 ? -13.201 2.074 21.947 1.00 96.31 373 LYS A C 1
ATOM 2955 O O . LYS A 1 373 ? -13.076 3.268 22.196 1.00 96.31 373 LYS A O 1
ATOM 2960 N N . VAL A 1 374 ? -13.610 1.613 20.763 1.00 96.81 374 VAL A N 1
ATOM 2961 C CA . VAL A 1 374 ? -13.834 2.456 19.573 1.00 96.81 374 VAL A CA 1
ATOM 2962 C C . VAL A 1 374 ? -15.319 2.486 19.190 1.00 96.81 374 VAL A C 1
ATOM 2964 O O . VAL A 1 374 ? -15.880 1.505 18.693 1.00 96.81 374 VAL A O 1
ATOM 2967 N N . ALA A 1 375 ? -15.961 3.636 19.396 1.00 94.19 375 ALA A N 1
ATOM 2968 C CA . ALA A 1 375 ? -17.413 3.799 19.321 1.00 94.19 375 ALA A CA 1
ATOM 2969 C C . ALA A 1 375 ? -18.007 3.517 17.938 1.00 94.19 375 ALA A C 1
ATOM 2971 O O . ALA A 1 375 ? -19.030 2.848 17.837 1.00 94.19 375 ALA A O 1
ATOM 2972 N N . ASN A 1 376 ? -17.358 4.001 16.880 1.00 94.62 376 ASN A N 1
ATOM 2973 C CA . ASN A 1 376 ? -17.918 4.001 15.524 1.00 94.62 376 ASN A CA 1
ATOM 2974 C C . ASN A 1 376 ? -17.390 2.856 14.639 1.00 94.62 376 ASN A C 1
ATOM 2976 O O . ASN A 1 376 ? -17.611 2.854 13.429 1.00 94.62 376 ASN A O 1
ATOM 2980 N N . LEU A 1 377 ? -16.692 1.877 15.225 1.00 97.81 377 LEU A N 1
ATOM 2981 C CA . LEU A 1 377 ? -16.051 0.793 14.480 1.00 97.81 377 LEU A CA 1
ATOM 2982 C C . LEU A 1 377 ? -17.085 -0.133 13.806 1.00 97.81 377 LEU A C 1
ATOM 2984 O O . LEU A 1 377 ? -17.848 -0.818 14.478 1.00 97.81 377 LEU A O 1
ATOM 2988 N N . LYS A 1 378 ? -17.096 -0.201 12.479 1.00 98.06 378 LYS A N 1
ATOM 2989 C CA . LYS A 1 378 ? -17.974 -1.090 11.698 1.00 98.06 378 LYS A CA 1
ATOM 2990 C C . LYS A 1 378 ? -17.271 -2.364 11.249 1.00 98.06 378 LYS A C 1
ATOM 2992 O O . LYS A 1 378 ? -17.925 -3.372 11.006 1.00 98.06 378 LYS A O 1
ATOM 2997 N N . LYS A 1 379 ? -15.945 -2.333 11.112 1.00 98.19 379 LYS A N 1
ATOM 2998 C CA . LYS A 1 379 ? -15.123 -3.478 10.716 1.00 98.19 379 LYS A CA 1
ATOM 2999 C C . LYS A 1 379 ? -13.888 -3.577 11.598 1.00 98.19 379 LYS A C 1
ATOM 3001 O O . LYS A 1 379 ? -13.222 -2.589 11.892 1.00 98.19 379 LYS A O 1
ATOM 3006 N N . CYS A 1 380 ? -13.573 -4.792 12.018 1.00 97.19 380 CYS A N 1
ATOM 3007 C CA . CYS A 1 380 ? -12.372 -5.091 12.781 1.00 97.19 380 CYS A CA 1
ATOM 3008 C C . CYS A 1 380 ? -11.766 -6.377 12.224 1.00 97.19 380 CYS A C 1
ATOM 3010 O O . CYS A 1 380 ? -12.468 -7.373 12.063 1.00 97.19 380 CYS A O 1
ATOM 3012 N N . GLN A 1 381 ? -10.476 -6.379 11.891 1.00 92.81 3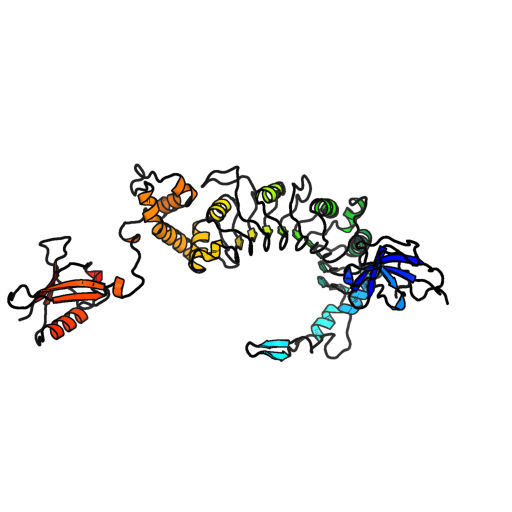81 GLN A N 1
ATOM 3013 C CA . GLN A 1 381 ? -9.786 -7.548 11.329 1.00 92.81 381 GLN A CA 1
ATOM 3014 C C . GLN A 1 381 ? -10.535 -8.171 10.132 1.00 92.81 381 GLN A C 1
ATOM 3016 O O . GLN A 1 381 ? -10.713 -9.385 10.061 1.00 92.81 381 GLN A O 1
ATOM 3021 N N . ARG A 1 382 ? -10.999 -7.324 9.197 1.00 92.62 382 ARG A N 1
ATOM 3022 C CA . ARG A 1 382 ? -11.730 -7.703 7.963 1.00 92.62 382 ARG A CA 1
ATOM 3023 C C . ARG A 1 382 ? -13.120 -8.318 8.164 1.00 92.62 382 ARG A C 1
ATOM 3025 O O . ARG A 1 382 ? -13.736 -8.730 7.187 1.00 92.62 382 ARG A O 1
ATOM 3032 N N . THR A 1 383 ? -13.629 -8.355 9.390 1.00 95.75 383 THR A N 1
ATOM 3033 C CA . THR A 1 383 ? -14.979 -8.844 9.699 1.00 95.75 383 THR A CA 1
ATOM 3034 C C . THR A 1 383 ? -15.847 -7.702 10.208 1.00 95.75 383 THR A C 1
ATOM 3036 O O . THR A 1 383 ? -15.363 -6.803 10.901 1.00 95.75 383 THR A O 1
ATOM 3039 N N . GLU A 1 384 ? -17.120 -7.722 9.827 1.00 97.81 384 GLU A N 1
ATOM 3040 C CA . GLU A 1 384 ? -18.116 -6.747 10.271 1.00 97.81 384 GLU A CA 1
ATOM 3041 C C . GLU A 1 384 ? -18.344 -6.848 11.783 1.00 97.81 384 GLU A C 1
ATOM 3043 O O . GLU A 1 384 ? -18.217 -7.923 12.368 1.00 97.81 384 GLU A O 1
ATOM 3048 N N . VAL A 1 385 ? -18.624 -5.709 12.411 1.00 97.88 385 VAL A N 1
ATOM 3049 C CA . VAL A 1 385 ? -19.030 -5.602 13.811 1.00 97.88 385 VAL A CA 1
ATOM 3050 C C . VAL A 1 385 ? -20.539 -5.418 13.824 1.00 97.88 385 VAL A C 1
ATOM 3052 O O . VAL A 1 385 ? -21.036 -4.364 13.433 1.00 97.88 385 VAL A O 1
ATOM 3055 N N . THR A 1 386 ? -21.258 -6.449 14.257 1.00 97.44 386 THR A N 1
ATOM 3056 C CA . THR A 1 386 ? -22.725 -6.400 14.368 1.00 97.44 386 THR A CA 1
ATOM 3057 C C . THR A 1 386 ? -23.161 -5.600 15.595 1.00 97.44 386 THR A C 1
ATOM 3059 O O . THR A 1 386 ? -22.400 -5.450 16.557 1.00 97.44 386 THR A O 1
ATOM 3062 N N . ASP A 1 387 ? -24.401 -5.110 15.591 1.00 95.88 387 ASP A N 1
ATOM 3063 C CA . ASP A 1 387 ? -24.966 -4.383 16.732 1.00 95.88 387 ASP A CA 1
ATOM 3064 C C . ASP A 1 387 ? -25.058 -5.275 17.981 1.00 95.88 387 ASP A C 1
ATOM 3066 O O . ASP A 1 387 ? -24.766 -4.828 19.095 1.00 95.88 387 ASP A O 1
ATOM 3070 N N . GLU A 1 388 ? -25.388 -6.561 17.812 1.00 95.06 388 GLU A N 1
ATOM 3071 C CA . GLU A 1 388 ? -25.402 -7.542 18.898 1.00 95.06 388 GLU A CA 1
ATOM 3072 C C . GLU A 1 388 ? -24.002 -7.776 19.476 1.00 95.06 388 GLU A C 1
ATOM 3074 O O . GLU A 1 388 ? -23.835 -7.783 20.699 1.00 95.06 388 GLU A O 1
ATOM 3079 N N . GLU A 1 389 ? -22.991 -7.933 18.613 1.00 96.00 389 GLU A N 1
ATOM 3080 C CA . GLU A 1 389 ? -21.596 -8.091 19.035 1.00 96.00 389 GLU A CA 1
ATOM 3081 C C . GLU A 1 389 ? -21.115 -6.857 19.802 1.00 96.00 389 GLU A C 1
ATOM 3083 O O . GLU A 1 389 ? -20.526 -6.988 20.878 1.00 96.00 389 GLU A O 1
ATOM 3088 N N . ARG A 1 390 ? -21.403 -5.658 19.286 1.00 97.12 390 ARG A N 1
ATOM 3089 C CA . ARG A 1 390 ? -21.058 -4.389 19.932 1.00 97.12 390 ARG A CA 1
ATOM 3090 C C . ARG A 1 390 ? -21.687 -4.274 21.310 1.00 97.12 390 ARG A C 1
ATOM 3092 O O . ARG A 1 390 ? -20.979 -4.002 22.278 1.00 97.12 390 ARG A O 1
ATOM 3099 N N . ARG A 1 391 ? -22.995 -4.513 21.415 1.00 95.19 391 ARG A N 1
ATOM 3100 C CA . ARG A 1 391 ? -23.705 -4.462 22.696 1.00 95.19 391 ARG A CA 1
ATOM 3101 C C . ARG A 1 391 ? -23.117 -5.458 23.695 1.00 95.19 391 ARG A C 1
ATOM 3103 O O . ARG A 1 391 ? -22.902 -5.100 24.851 1.00 95.19 391 ARG A O 1
ATOM 3110 N N . GLY A 1 392 ? -22.835 -6.685 23.254 1.00 94.19 392 GLY A N 1
ATOM 3111 C CA . GLY A 1 392 ? -22.182 -7.700 24.082 1.00 94.19 392 GLY A CA 1
ATOM 3112 C C . GLY A 1 392 ? -20.809 -7.243 24.578 1.00 94.19 392 GLY A C 1
ATOM 3113 O O . GLY A 1 392 ? -20.549 -7.268 25.778 1.00 94.19 392 GLY A O 1
ATOM 3114 N N . ALA A 1 393 ? -19.969 -6.737 23.672 1.00 96.06 393 ALA A N 1
ATOM 3115 C CA . ALA A 1 393 ? -18.633 -6.245 23.989 1.00 96.06 393 ALA A CA 1
ATOM 3116 C C . ALA A 1 393 ? -18.644 -5.083 24.998 1.00 96.06 393 ALA A C 1
ATOM 3118 O O . ALA A 1 393 ? -17.822 -5.060 25.913 1.00 96.06 393 ALA A O 1
ATOM 3119 N N . GLU A 1 394 ? -19.569 -4.128 24.867 1.00 95.56 394 GLU A N 1
ATOM 3120 C CA . GLU A 1 394 ? -19.678 -2.983 25.781 1.00 95.56 394 GLU A CA 1
ATOM 3121 C C . GLU A 1 394 ? -20.159 -3.393 27.185 1.00 95.56 394 GLU A C 1
ATOM 3123 O O . GLU A 1 394 ? -19.614 -2.918 28.186 1.00 95.56 394 GLU A O 1
ATOM 3128 N N . ILE A 1 395 ? -21.118 -4.322 27.282 1.00 91.75 395 ILE A N 1
ATOM 3129 C CA . ILE A 1 395 ? -21.583 -4.872 28.569 1.00 91.75 395 ILE A CA 1
ATOM 3130 C C . ILE A 1 395 ? -20.471 -5.684 29.245 1.00 91.75 395 ILE A C 1
ATOM 3132 O O . ILE A 1 395 ? -20.212 -5.510 30.439 1.00 91.75 395 ILE A O 1
ATOM 3136 N N . ASP A 1 396 ? -19.785 -6.546 28.494 1.00 92.25 396 ASP A N 1
ATOM 3137 C CA . ASP A 1 396 ? -18.674 -7.346 29.014 1.00 92.25 396 ASP A CA 1
ATOM 3138 C C . ASP A 1 396 ? -17.521 -6.450 29.485 1.00 92.25 396 ASP A C 1
ATOM 3140 O O . ASP A 1 396 ? -16.920 -6.705 30.532 1.00 92.25 396 ASP A O 1
ATOM 3144 N N . TYR A 1 397 ? -17.245 -5.356 28.768 1.00 95.00 397 TYR A N 1
ATOM 3145 C CA . TYR A 1 397 ? -16.272 -4.343 29.174 1.00 95.00 397 TYR A CA 1
ATOM 3146 C C . TYR A 1 397 ? -16.654 -3.687 30.507 1.00 95.00 397 TYR A C 1
ATOM 3148 O O . TYR A 1 397 ? -15.820 -3.591 31.411 1.00 95.00 397 TYR A O 1
ATOM 3156 N N . LEU A 1 398 ? -17.917 -3.276 30.658 1.00 92.69 398 LEU A N 1
ATOM 3157 C CA . LEU A 1 398 ? -18.430 -2.667 31.886 1.00 92.69 398 LEU A CA 1
ATOM 3158 C C . LEU A 1 398 ? -18.298 -3.614 33.088 1.00 92.69 398 LEU A C 1
ATOM 3160 O O . LEU A 1 398 ? -17.793 -3.214 34.138 1.00 92.69 398 LEU A O 1
ATOM 3164 N N . LYS A 1 399 ? -18.652 -4.893 32.918 1.00 90.50 399 LYS A N 1
ATOM 3165 C CA . LYS A 1 399 ? -18.503 -5.923 33.962 1.00 90.50 399 LYS A CA 1
ATOM 3166 C C . LYS A 1 399 ? -17.042 -6.186 34.306 1.00 90.50 399 LYS A C 1
ATOM 3168 O O . LYS A 1 399 ? -16.689 -6.307 35.478 1.00 90.50 399 LYS A O 1
ATOM 3173 N N . ARG A 1 400 ? -16.177 -6.244 33.291 1.00 91.12 400 ARG A N 1
ATOM 3174 C CA . ARG A 1 400 ? -14.750 -6.542 33.452 1.00 91.12 400 ARG A CA 1
ATOM 3175 C C . ARG A 1 400 ? -14.010 -5.486 34.265 1.00 91.12 400 ARG A C 1
ATOM 3177 O O . ARG A 1 400 ? -13.190 -5.858 35.103 1.00 91.12 400 ARG A O 1
ATOM 3184 N N . PHE A 1 401 ? -14.282 -4.205 34.019 1.00 93.75 401 PHE A N 1
ATOM 3185 C CA . PHE A 1 401 ? -13.577 -3.093 34.668 1.00 93.75 401 PHE A CA 1
ATOM 3186 C C . PHE A 1 401 ? -14.378 -2.437 35.806 1.00 93.75 401 PHE A C 1
ATOM 3188 O O . PHE A 1 401 ? -13.886 -1.511 36.442 1.00 93.75 401 PHE A O 1
ATOM 3195 N N . GLY A 1 402 ? -15.573 -2.942 36.136 1.00 91.56 402 GLY A N 1
ATOM 3196 C CA . GLY A 1 402 ? -16.421 -2.398 37.205 1.00 91.56 402 GLY A CA 1
ATOM 3197 C C . GLY A 1 402 ? -15.760 -2.371 38.587 1.00 91.56 402 GLY A C 1
ATOM 3198 O O . GLY A 1 402 ? -15.878 -1.385 39.310 1.00 91.56 402 GLY A O 1
ATOM 3199 N N . VAL A 1 403 ? -14.996 -3.410 38.944 1.00 90.12 403 VAL A N 1
ATOM 3200 C CA . VAL A 1 403 ? -14.281 -3.455 40.236 1.00 90.12 403 VAL A CA 1
ATOM 320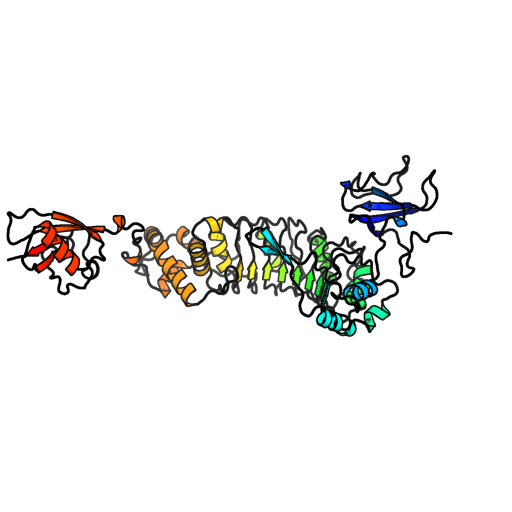1 C C . VAL A 1 403 ? -13.200 -2.377 40.309 1.00 90.12 403 VAL A C 1
ATOM 3203 O O . VAL A 1 403 ? -12.979 -1.784 41.363 1.00 90.12 403 VAL A O 1
ATOM 3206 N N . GLU A 1 404 ? -12.505 -2.142 39.200 1.00 93.12 404 GLU A N 1
ATOM 3207 C CA . GLU A 1 404 ? -11.469 -1.117 39.100 1.00 93.12 404 GLU A CA 1
ATOM 3208 C C . GLU A 1 404 ? -12.080 0.286 39.137 1.00 93.12 404 GLU A C 1
ATOM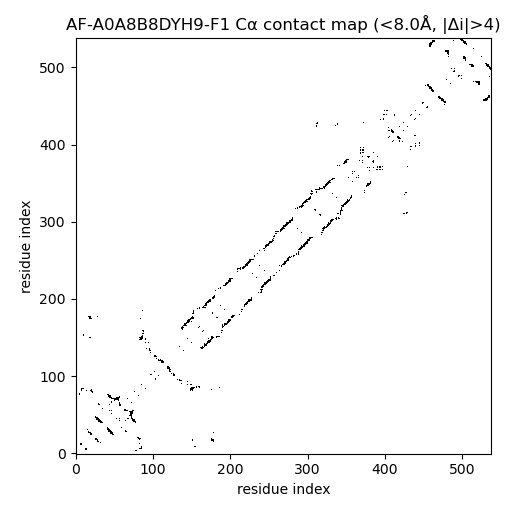 3210 O O . GLU A 1 404 ? -11.610 1.138 39.887 1.00 93.12 404 GLU A O 1
ATOM 3215 N N . TRP A 1 405 ? -13.202 0.480 38.442 1.00 94.25 405 TRP A N 1
ATOM 3216 C CA . TRP A 1 405 ? -13.992 1.705 38.501 1.00 94.25 405 TRP A CA 1
ATOM 3217 C C . TRP A 1 405 ? -14.429 2.040 39.933 1.00 94.25 405 TRP A C 1
ATOM 3219 O O . TRP A 1 405 ? -14.156 3.144 40.400 1.00 94.25 405 TRP A O 1
ATOM 3229 N N . LEU A 1 406 ? -15.018 1.092 40.674 1.00 91.31 406 LEU A N 1
ATOM 3230 C CA . LEU A 1 406 ? -15.403 1.305 42.078 1.00 91.31 406 LEU A CA 1
ATOM 3231 C C . LEU A 1 406 ? -14.199 1.688 42.948 1.00 91.31 406 LEU A C 1
ATOM 3233 O O . LEU A 1 406 ? -14.263 2.643 43.719 1.00 91.31 406 LEU A O 1
ATOM 3237 N N . LYS A 1 407 ? -13.070 0.984 42.791 1.00 92.25 407 LYS A N 1
ATOM 3238 C CA . LYS A 1 407 ? -11.823 1.299 43.512 1.00 92.25 407 LYS A CA 1
ATOM 3239 C C . LYS A 1 407 ? -11.270 2.678 43.166 1.00 92.25 407 LYS A C 1
ATOM 3241 O O . LYS A 1 407 ? -10.624 3.292 44.008 1.00 92.25 407 LYS A O 1
ATOM 3246 N N . SER A 1 408 ? -11.521 3.156 41.951 1.00 93.50 408 SER A N 1
ATOM 3247 C CA . SER A 1 408 ? -11.087 4.473 41.494 1.00 93.50 408 SER A CA 1
ATOM 3248 C C . SER A 1 408 ? -11.956 5.628 42.009 1.00 93.50 408 SER A C 1
ATOM 3250 O O . SER A 1 408 ? -11.610 6.772 41.743 1.00 93.50 408 SER A O 1
ATOM 3252 N N . GLY A 1 409 ? -13.050 5.357 42.736 1.00 90.50 409 GLY A N 1
ATOM 3253 C CA . GLY A 1 409 ? -14.015 6.374 43.188 1.00 90.50 409 GLY A CA 1
ATOM 3254 C C . GLY A 1 409 ? -15.339 6.375 42.414 1.00 90.50 409 GLY A C 1
ATOM 3255 O O . GLY A 1 409 ? -16.134 7.306 42.537 1.00 90.50 409 GLY A O 1
ATOM 3256 N N . GLY A 1 410 ? -15.584 5.345 41.602 1.00 90.81 410 GLY A N 1
ATOM 3257 C CA . GLY A 1 410 ? -16.844 5.146 40.898 1.00 90.81 410 GLY A CA 1
ATOM 3258 C C . GLY A 1 410 ? -18.016 4.842 41.833 1.00 90.81 410 GLY A C 1
ATOM 3259 O O . GLY A 1 410 ? -17.851 4.145 42.834 1.00 90.81 410 GLY A O 1
ATOM 3260 N N . ASN A 1 411 ? -19.210 5.340 41.503 1.00 87.94 411 ASN A N 1
ATOM 3261 C CA . ASN A 1 411 ? -20.424 5.110 42.290 1.00 87.94 411 ASN A CA 1
ATOM 3262 C C . ASN A 1 411 ? -21.670 4.982 41.398 1.00 87.94 411 ASN A C 1
ATOM 3264 O O . ASN A 1 411 ? -21.737 5.575 40.321 1.00 87.94 411 ASN A O 1
ATOM 3268 N N . GLN A 1 412 ? -22.657 4.202 41.847 1.00 83.69 412 GLN A N 1
ATOM 3269 C CA . GLN A 1 412 ? -23.957 4.092 41.178 1.00 83.69 412 GLN A CA 1
ATOM 3270 C C . GLN A 1 412 ? -24.755 5.401 41.262 1.00 83.69 412 GLN A C 1
ATOM 3272 O O . GLN A 1 412 ? -25.501 5.718 40.339 1.00 83.69 412 GLN A O 1
ATOM 3277 N N . ASP A 1 413 ? -24.580 6.163 42.345 1.00 84.00 413 ASP A N 1
ATOM 3278 C CA . ASP A 1 413 ? -25.126 7.508 42.502 1.00 84.00 413 ASP A CA 1
ATOM 3279 C C . ASP A 1 413 ? -24.312 8.508 41.655 1.00 84.00 413 ASP A C 1
ATOM 3281 O O . ASP A 1 413 ? -23.130 8.733 41.948 1.00 84.00 413 ASP A O 1
ATOM 3285 N N . PRO A 1 414 ? -24.915 9.152 40.632 1.00 82.75 414 PRO A N 1
ATOM 3286 C CA . PRO A 1 414 ? -24.225 10.125 39.789 1.00 82.75 414 PRO A CA 1
ATOM 3287 C C . PRO A 1 414 ? -23.602 11.293 40.560 1.00 82.75 414 PRO A C 1
ATOM 3289 O O . PRO A 1 414 ? -22.604 11.840 40.100 1.00 82.75 414 PRO A O 1
ATOM 3292 N N . ALA A 1 415 ? -24.155 11.672 41.719 1.00 86.06 415 ALA A N 1
ATOM 3293 C CA . ALA A 1 415 ? -23.622 12.764 42.535 1.00 86.06 415 ALA A CA 1
ATOM 3294 C C . ALA A 1 415 ? -22.320 12.387 43.262 1.00 86.06 415 ALA A C 1
ATOM 3296 O O . ALA A 1 415 ? -21.530 13.262 43.610 1.00 86.06 415 ALA A O 1
ATOM 3297 N N . GLN A 1 416 ? -22.091 11.090 43.483 1.00 86.25 416 GLN A N 1
ATOM 3298 C CA . GLN A 1 416 ? -20.917 10.552 44.179 1.00 86.25 416 GLN A CA 1
ATOM 3299 C C . GLN A 1 416 ? -19.925 9.872 43.230 1.00 86.25 416 GLN A C 1
ATOM 3301 O O . GLN A 1 416 ? -18.854 9.444 43.656 1.00 86.25 416 GLN A O 1
ATOM 3306 N N . ASN A 1 417 ? -20.280 9.739 41.953 1.00 88.44 417 ASN A N 1
ATOM 3307 C CA . ASN A 1 417 ? -19.467 9.069 40.954 1.00 88.44 417 ASN A CA 1
ATOM 3308 C C . ASN A 1 417 ? -18.293 9.956 40.520 1.00 88.44 417 ASN A C 1
ATOM 3310 O O . ASN A 1 417 ? -18.436 10.795 39.630 1.00 88.44 417 ASN A O 1
ATOM 3314 N N . ASN A 1 418 ? -17.129 9.747 41.134 1.00 90.69 418 ASN A N 1
ATOM 3315 C CA . ASN A 1 418 ? -15.920 10.525 40.878 1.00 90.69 418 ASN A CA 1
ATOM 3316 C C . ASN A 1 418 ? -14.696 9.608 40.686 1.00 90.69 418 ASN A C 1
ATOM 3318 O O . ASN A 1 418 ? -13.812 9.572 41.546 1.00 90.69 418 ASN A O 1
ATOM 3322 N N . PRO A 1 419 ? -14.653 8.818 39.595 1.00 92.88 419 PRO A N 1
ATOM 3323 C CA . PRO A 1 419 ? -13.520 7.950 39.303 1.00 92.88 419 PRO A CA 1
ATOM 3324 C C . PRO A 1 419 ? -12.249 8.757 39.010 1.00 92.88 419 PRO A C 1
ATOM 3326 O O . PRO A 1 419 ? -12.303 9.868 38.480 1.00 92.88 419 PRO A O 1
ATOM 3329 N N . SER A 1 420 ? -11.094 8.172 39.319 1.00 93.94 420 SER A N 1
ATOM 3330 C CA . SER A 1 420 ? -9.794 8.814 39.129 1.00 93.94 420 SER A CA 1
ATOM 3331 C C . SER A 1 420 ? -9.505 9.133 37.658 1.00 93.94 420 SER A C 1
ATOM 3333 O O . SER A 1 420 ? -9.915 8.412 36.744 1.00 93.94 420 SER A O 1
ATOM 3335 N N . THR A 1 421 ? -8.721 10.188 37.421 1.00 91.25 421 THR A N 1
ATOM 3336 C CA . THR A 1 421 ? -8.268 10.562 36.072 1.00 91.25 421 THR A CA 1
ATOM 3337 C C . THR A 1 421 ? -7.533 9.415 35.382 1.00 91.25 421 THR A C 1
ATOM 3339 O O . THR A 1 421 ? -7.756 9.172 34.203 1.00 91.25 421 THR A O 1
ATOM 3342 N N . GLU A 1 422 ? -6.720 8.654 36.120 1.00 93.12 422 GLU A N 1
ATOM 3343 C CA . GLU A 1 422 ? -5.993 7.503 35.575 1.00 93.12 422 GLU A CA 1
ATOM 3344 C C . GLU A 1 422 ? -6.938 6.422 35.034 1.00 93.12 422 GLU A C 1
ATOM 3346 O O . GLU A 1 422 ? -6.729 5.914 33.929 1.00 93.12 422 GLU A O 1
ATOM 3351 N N . PHE A 1 423 ? -8.030 6.131 35.752 1.00 93.94 423 PHE A N 1
ATOM 3352 C CA . PHE A 1 423 ? -9.056 5.211 35.269 1.00 93.94 423 PHE A CA 1
ATOM 3353 C C . PHE A 1 423 ? -9.742 5.750 34.006 1.00 93.94 423 PHE A C 1
ATOM 3355 O O . PHE A 1 423 ? -9.941 5.014 33.038 1.00 93.94 423 PHE A O 1
ATOM 3362 N N . LEU A 1 424 ? -10.072 7.044 33.979 1.00 91.94 424 LEU A N 1
ATOM 3363 C CA . LEU A 1 424 ? -10.719 7.679 32.828 1.00 91.94 424 LEU A CA 1
ATOM 3364 C C . LEU A 1 424 ? -9.817 7.709 31.586 1.00 91.94 424 LEU A C 1
ATOM 3366 O O . LEU A 1 424 ? -10.310 7.484 30.481 1.00 91.94 424 LEU A O 1
ATOM 3370 N N . THR A 1 425 ? -8.506 7.891 31.750 1.00 91.06 425 THR A N 1
ATOM 3371 C CA . THR A 1 425 ? -7.536 7.815 30.649 1.00 91.06 425 THR A CA 1
ATOM 3372 C C . THR A 1 425 ? -7.452 6.401 30.066 1.00 91.06 425 THR A C 1
ATOM 3374 O O . THR A 1 425 ? -7.405 6.218 28.844 1.00 91.06 425 THR A O 1
ATOM 3377 N N . GLN A 1 426 ? -7.486 5.368 30.913 1.00 93.12 426 GLN A N 1
ATOM 3378 C CA . GLN A 1 426 ? -7.462 3.973 30.460 1.00 93.12 426 GLN A CA 1
ATOM 3379 C C . GLN A 1 426 ? -8.809 3.509 29.882 1.00 93.12 426 GLN A C 1
ATOM 3381 O O . GLN A 1 426 ? -8.834 2.696 28.946 1.00 93.12 426 GLN A O 1
ATOM 3386 N N . HIS A 1 427 ? -9.924 4.054 30.376 1.00 94.56 427 HIS A N 1
ATOM 3387 C CA . HIS A 1 427 ? -11.286 3.657 30.018 1.00 94.56 427 HIS A CA 1
ATOM 3388 C C . HIS A 1 427 ? -12.188 4.861 29.659 1.00 94.56 427 HIS A C 1
ATOM 3390 O O . HIS A 1 427 ? -13.229 5.064 30.290 1.00 94.56 427 HIS A O 1
ATOM 3396 N N . PRO A 1 428 ? -11.882 5.614 28.585 1.00 93.19 428 PRO A N 1
ATOM 3397 C CA . PRO A 1 428 ? -12.557 6.881 28.266 1.00 93.19 428 PRO A CA 1
ATOM 3398 C C . PRO A 1 428 ? -14.056 6.740 27.967 1.00 93.19 428 PRO A C 1
ATOM 3400 O O . PRO A 1 428 ? -14.827 7.676 28.164 1.00 93.19 428 PRO A O 1
ATOM 3403 N N . ARG A 1 429 ? -14.500 5.556 27.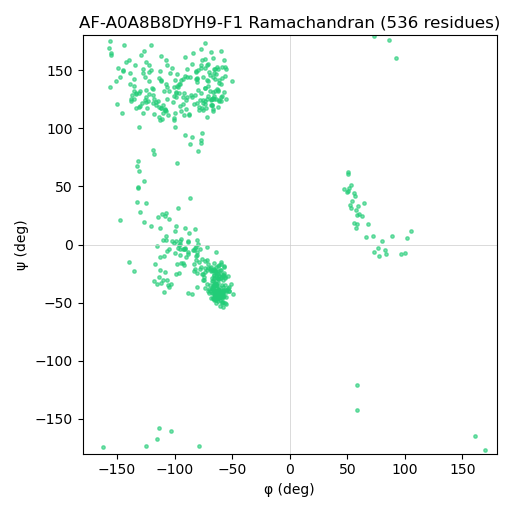524 1.00 94.00 429 ARG A N 1
ATOM 3404 C CA . ARG A 1 429 ? -15.918 5.263 27.253 1.00 94.00 429 ARG A CA 1
ATOM 3405 C C . ARG A 1 429 ? -16.677 4.685 28.455 1.00 94.00 429 ARG A C 1
ATOM 3407 O O . ARG A 1 429 ? -17.882 4.481 28.360 1.00 94.00 429 ARG A O 1
ATOM 3414 N N . PHE A 1 430 ? -16.026 4.444 29.597 1.00 94.12 430 PHE A N 1
ATOM 3415 C CA . PHE A 1 430 ? -16.655 3.739 30.722 1.00 94.12 430 PHE A CA 1
ATOM 3416 C C . PHE A 1 430 ? -17.862 4.490 31.295 1.00 94.12 430 PHE A C 1
ATOM 3418 O O . PHE A 1 430 ? -18.926 3.904 31.478 1.00 94.12 430 PHE A O 1
ATOM 3425 N N . LEU A 1 431 ? -17.738 5.805 31.507 1.00 91.81 431 LEU A N 1
ATOM 3426 C CA . LEU A 1 431 ? -18.846 6.634 32.000 1.00 91.81 431 LEU A CA 1
ATOM 3427 C C . LEU A 1 431 ? -20.036 6.664 31.033 1.00 91.81 431 LEU A C 1
ATOM 3429 O O . LEU A 1 431 ? -21.187 6.717 31.463 1.00 91.81 431 LEU A O 1
ATOM 3433 N N . HIS A 1 432 ? -19.772 6.592 29.726 1.00 92.00 432 HIS A N 1
ATOM 3434 C CA . HIS A 1 432 ? -20.826 6.467 28.727 1.00 92.00 432 HIS A CA 1
ATOM 3435 C C . HIS A 1 432 ? -21.570 5.133 28.877 1.00 92.00 432 HIS A C 1
ATOM 3437 O O . HIS A 1 432 ? -22.796 5.127 28.877 1.00 92.00 432 HIS A O 1
ATOM 3443 N N . PHE A 1 433 ? -20.859 4.025 29.095 1.00 93.31 433 PHE A N 1
ATOM 3444 C CA . PHE A 1 433 ? -21.490 2.723 29.330 1.00 93.31 433 PHE A CA 1
ATOM 3445 C C . PHE A 1 433 ? -22.320 2.690 30.607 1.00 93.31 433 PHE A C 1
ATOM 3447 O O . PHE A 1 433 ? -23.443 2.202 30.563 1.00 93.31 433 PHE A O 1
ATOM 3454 N N . VAL A 1 434 ? -21.832 3.274 31.705 1.00 91.25 434 VAL A N 1
ATOM 3455 C CA . VAL A 1 434 ? -22.614 3.400 32.948 1.00 91.25 434 VAL A CA 1
ATOM 3456 C C . VAL A 1 434 ? -23.914 4.169 32.697 1.00 91.25 434 VAL A C 1
ATOM 3458 O O . VAL A 1 434 ? -24.969 3.779 33.188 1.00 91.25 434 VAL A O 1
ATOM 3461 N N . LYS A 1 435 ? -23.867 5.227 31.879 1.00 90.12 435 LYS A N 1
ATOM 3462 C CA . LYS A 1 435 ? -25.057 6.001 31.501 1.00 90.12 435 LYS A CA 1
ATOM 3463 C C . LYS A 1 435 ? -26.039 5.210 30.624 1.00 90.12 435 LYS A C 1
ATOM 3465 O O . LYS A 1 435 ? -27.241 5.406 30.758 1.00 90.12 435 LYS A O 1
ATOM 3470 N N . VAL A 1 436 ? -25.545 4.374 29.708 1.00 90.88 436 VAL A N 1
ATOM 3471 C CA . VAL A 1 436 ? -26.375 3.638 28.734 1.00 90.88 436 VAL A CA 1
ATOM 3472 C C . VAL A 1 436 ? -26.933 2.333 29.310 1.00 90.88 436 VAL A C 1
ATOM 3474 O O . VAL A 1 436 ? -28.100 2.023 29.088 1.00 90.88 436 VAL A O 1
ATOM 3477 N N . TYR A 1 437 ? -26.118 1.575 30.042 1.00 88.94 437 TYR A N 1
ATOM 3478 C CA . TYR A 1 437 ? -26.435 0.222 30.510 1.00 88.94 437 TYR A CA 1
ATOM 3479 C C . TYR A 1 437 ? -26.680 0.129 32.022 1.00 88.94 437 TYR A C 1
ATOM 3481 O O . TYR A 1 437 ? -27.150 -0.904 32.490 1.00 88.94 437 TYR A O 1
ATOM 3489 N N . GLY A 1 438 ? -26.395 1.193 32.776 1.00 86.69 438 GLY A N 1
ATOM 3490 C CA . GLY A 1 438 ? -26.419 1.189 34.237 1.00 86.69 438 GLY A CA 1
ATOM 3491 C C . GLY A 1 438 ? -25.055 0.865 34.847 1.00 86.69 438 GLY A C 1
ATOM 3492 O O . GLY A 1 438 ? -24.157 0.336 34.191 1.00 86.69 438 GLY A O 1
ATOM 3493 N N . ALA A 1 439 ? -24.879 1.222 36.119 1.00 83.12 439 ALA A N 1
ATOM 3494 C CA . ALA A 1 439 ? -23.662 0.908 36.858 1.00 83.12 439 ALA A CA 1
ATOM 3495 C C . ALA A 1 439 ? -23.587 -0.598 37.180 1.00 83.12 439 ALA A C 1
ATOM 3497 O O . ALA A 1 439 ? -24.611 -1.186 37.527 1.00 83.12 439 ALA A O 1
ATOM 3498 N N . PRO A 1 440 ? -22.397 -1.224 37.111 1.00 78.94 440 PRO A N 1
ATOM 3499 C CA . PRO A 1 440 ? -22.254 -2.648 37.395 1.00 78.94 440 PRO A CA 1
ATOM 3500 C C . PRO A 1 440 ? -22.643 -2.966 38.845 1.00 78.94 440 PRO A C 1
ATOM 3502 O O . PRO A 1 440 ? -22.186 -2.306 39.784 1.00 78.94 440 PRO A O 1
ATOM 3505 N N . GLU A 1 441 ? -23.466 -3.996 39.042 1.00 72.00 441 GLU A N 1
ATOM 3506 C CA . GLU A 1 441 ? -23.805 -4.492 40.378 1.00 72.00 441 GLU A CA 1
ATOM 3507 C C . GLU A 1 441 ? -22.713 -5.418 40.930 1.00 72.00 441 GLU A C 1
ATOM 3509 O O . GLU A 1 441 ? -22.057 -6.162 40.197 1.00 72.00 441 GLU A O 1
ATOM 3514 N N . SER A 1 442 ? -22.548 -5.428 42.257 1.00 66.44 442 SER A N 1
ATOM 3515 C CA . SER A 1 442 ? -21.596 -6.283 42.991 1.00 66.44 442 SER A CA 1
ATOM 3516 C C . SER A 1 442 ? -21.694 -7.768 42.616 1.00 66.44 442 SER A C 1
ATOM 3518 O O . SER A 1 442 ? -20.686 -8.474 42.584 1.00 66.44 442 SER A O 1
ATOM 3520 N N . SER A 1 443 ? -22.907 -8.232 42.311 1.00 59.72 443 SER A N 1
ATOM 3521 C CA . SER A 1 443 ? -23.238 -9.587 41.859 1.00 59.72 443 SER A CA 1
ATOM 3522 C C . SER A 1 443 ? -22.656 -9.900 40.471 1.00 59.72 443 SER A C 1
ATOM 3524 O O . SER A 1 443 ? -22.095 -10.978 40.261 1.00 59.72 443 SER A O 1
ATOM 3526 N N . GLU A 1 444 ? -22.721 -8.945 39.540 1.00 59.56 444 GLU A N 1
ATOM 3527 C CA . GLU A 1 444 ? -22.270 -9.077 38.149 1.00 59.56 444 GLU A CA 1
ATOM 3528 C C . GLU A 1 444 ? -20.750 -8.979 37.977 1.00 59.56 444 GLU A C 1
ATOM 3530 O O . GLU A 1 444 ? -20.204 -9.462 36.985 1.00 59.56 444 GLU A O 1
ATOM 3535 N N . MET A 1 445 ? -20.063 -8.376 38.949 1.00 59.56 445 MET A N 1
ATOM 3536 C CA . MET A 1 445 ? -18.605 -8.217 38.969 1.00 59.56 445 MET A CA 1
ATOM 3537 C C . MET A 1 445 ? -17.857 -9.448 39.507 1.00 59.56 445 MET A C 1
ATOM 3539 O O . MET A 1 445 ? -16.622 -9.494 39.498 1.00 59.56 445 MET A O 1
ATOM 3543 N N . SER A 1 446 ? -18.582 -10.463 39.983 1.00 55.06 446 SER A N 1
ATOM 3544 C CA . SER A 1 446 ? -17.986 -11.706 40.465 1.00 55.06 446 SER A CA 1
ATOM 3545 C C . SER A 1 446 ? -17.522 -12.584 39.290 1.00 55.06 446 SER A C 1
ATOM 3547 O O . SER A 1 446 ? -18.286 -12.924 38.384 1.00 55.06 446 SER A O 1
ATOM 3549 N N . LYS A 1 447 ? -16.235 -12.970 39.271 1.00 49.00 447 LYS A N 1
ATOM 3550 C CA . LYS A 1 447 ? -15.719 -13.919 38.268 1.00 49.00 447 LYS A CA 1
ATOM 3551 C C . LYS A 1 447 ? -16.439 -15.256 38.438 1.00 49.00 447 LYS A C 1
ATOM 3553 O O . LYS A 1 447 ? -16.288 -15.900 39.476 1.00 49.00 447 LYS A O 1
ATOM 3558 N N . LYS A 1 448 ? -17.167 -15.709 37.409 1.00 49.56 448 LYS A N 1
ATOM 3559 C CA . LYS A 1 448 ? -17.709 -17.074 37.393 1.00 49.56 448 LYS A CA 1
ATOM 3560 C C . LYS A 1 448 ? -16.541 -18.072 37.496 1.00 49.56 448 LYS A C 1
ATOM 3562 O O . LYS A 1 448 ? -15.583 -17.956 36.728 1.00 49.56 448 LYS A O 1
ATOM 3567 N N . PRO A 1 449 ? -16.580 -19.025 38.436 1.00 43.91 449 PRO A N 1
ATOM 3568 C CA . PRO A 1 449 ? -15.479 -19.955 38.662 1.00 43.91 449 PRO A CA 1
ATOM 3569 C C . PRO A 1 449 ? -15.173 -20.797 37.412 1.00 43.91 449 PRO A C 1
ATOM 3571 O O . PRO A 1 449 ? -16.040 -21.499 36.898 1.00 43.91 449 PRO A O 1
ATOM 3574 N N . GLN A 1 450 ? -13.923 -20.742 36.933 1.00 47.62 450 GLN A N 1
ATOM 3575 C CA . GLN A 1 450 ? -13.450 -21.455 35.731 1.00 47.62 450 GLN A CA 1
ATOM 3576 C C . GLN A 1 450 ? -13.279 -22.971 35.932 1.00 47.62 450 GLN A C 1
ATOM 3578 O O . GLN A 1 450 ? -13.130 -23.708 34.959 1.00 47.62 450 GLN A O 1
ATOM 3583 N N . LYS A 1 451 ? -13.285 -23.464 37.176 1.00 52.38 451 LYS A N 1
ATOM 3584 C CA . LYS A 1 451 ? -13.190 -24.897 37.493 1.00 52.38 451 LYS A CA 1
ATOM 3585 C C . LYS A 1 451 ? -14.401 -25.317 38.312 1.00 52.38 451 LYS A C 1
ATOM 3587 O O . LYS A 1 451 ? -14.794 -24.611 39.235 1.00 52.38 451 LYS A O 1
ATOM 3592 N N . LEU A 1 452 ? -14.934 -26.513 38.042 1.00 52.44 452 LEU A N 1
ATOM 3593 C CA . LEU A 1 452 ? -16.101 -27.054 38.754 1.00 52.44 452 LEU A CA 1
ATOM 3594 C C . LEU A 1 452 ? -15.909 -27.025 40.283 1.00 52.44 452 LEU A C 1
ATOM 3596 O O . LEU A 1 452 ? -16.842 -26.703 41.008 1.00 52.44 452 LEU A O 1
ATOM 3600 N N . LYS A 1 453 ? -14.681 -27.276 40.762 1.00 51.44 453 LYS A N 1
ATOM 3601 C CA . LYS A 1 453 ? -14.306 -27.228 42.188 1.00 51.44 453 LYS A CA 1
ATOM 3602 C C . LYS A 1 453 ? -14.486 -25.847 42.836 1.00 51.44 453 LYS A C 1
ATOM 3604 O O . LYS A 1 453 ? -14.758 -25.785 44.028 1.00 51.44 453 LYS A O 1
ATOM 3609 N N . ASP A 1 454 ? -14.355 -24.778 42.051 1.00 55.00 454 ASP A N 1
ATOM 3610 C CA . ASP A 1 454 ? -14.485 -23.388 42.499 1.00 55.00 454 ASP A CA 1
ATOM 3611 C C . ASP A 1 454 ? -15.961 -22.923 42.418 1.00 55.00 454 ASP A C 1
ATOM 3613 O O . ASP A 1 454 ? -16.299 -21.848 42.896 1.00 55.00 454 ASP A O 1
ATOM 3617 N N . SER A 1 455 ? -16.847 -23.745 41.827 1.00 64.75 455 SER A N 1
ATOM 3618 C CA . SER A 1 455 ? -18.304 -23.532 41.713 1.00 64.75 455 SER A CA 1
ATOM 3619 C C . SER A 1 455 ? -19.136 -24.327 42.728 1.00 64.75 455 SER A C 1
ATOM 3621 O O . SER A 1 455 ? -20.369 -24.296 42.684 1.00 64.75 455 SER A O 1
ATOM 3623 N N . LEU A 1 456 ? -18.473 -25.088 43.607 1.00 82.31 456 LEU A N 1
ATOM 3624 C CA . LEU A 1 456 ? -19.149 -25.886 44.621 1.00 82.31 456 LEU A CA 1
ATOM 3625 C C . LEU A 1 456 ? -19.507 -25.013 45.823 1.00 82.31 456 LEU A C 1
ATOM 3627 O O . LEU A 1 456 ? -18.646 -24.362 46.409 1.00 82.31 456 LEU A O 1
ATOM 3631 N N . ILE A 1 457 ? -20.767 -25.075 46.225 1.00 86.50 457 ILE A N 1
ATOM 3632 C CA . ILE A 1 457 ? -21.253 -24.538 47.490 1.00 86.50 457 ILE A CA 1
ATOM 3633 C C . ILE A 1 457 ? -21.056 -25.592 48.580 1.00 86.50 457 ILE A C 1
ATOM 3635 O O . ILE A 1 457 ? -21.407 -26.762 48.414 1.00 86.50 457 ILE A O 1
ATOM 3639 N N . GLU A 1 458 ? -20.435 -25.194 49.686 1.00 89.94 458 GLU A N 1
ATOM 3640 C CA . GLU A 1 458 ? -20.303 -26.036 50.872 1.00 89.94 458 GLU A CA 1
ATOM 3641 C C . GLU A 1 458 ? -21.527 -25.838 51.759 1.00 89.94 458 GLU A C 1
ATOM 3643 O O . GLU A 1 458 ? -21.706 -24.763 52.321 1.00 89.94 458 GLU A O 1
ATOM 3648 N N . ILE A 1 459 ? -22.368 -26.863 51.865 1.00 91.50 459 ILE A N 1
ATOM 3649 C CA . ILE A 1 459 ? -23.592 -26.829 52.669 1.00 91.50 459 ILE A CA 1
ATOM 3650 C C . ILE A 1 459 ? -23.488 -27.786 53.855 1.00 91.50 459 ILE A C 1
ATOM 3652 O O . ILE A 1 459 ? -22.840 -28.841 53.778 1.00 91.50 459 ILE A O 1
ATOM 3656 N N . LYS A 1 460 ? -24.158 -27.432 54.953 1.00 92.19 460 LYS A N 1
ATOM 3657 C CA . LYS A 1 460 ? -24.342 -28.308 56.114 1.00 92.19 460 LYS A CA 1
ATOM 3658 C C . LYS A 1 460 ? -25.721 -28.958 56.032 1.00 92.19 460 LYS A C 1
ATOM 3660 O O . LYS A 1 460 ? -26.712 -28.261 55.903 1.00 92.19 460 LYS A O 1
ATOM 3665 N N . ILE A 1 461 ? -25.790 -30.278 56.117 1.00 92.81 461 ILE A N 1
ATOM 3666 C CA . ILE A 1 461 ? -27.031 -31.055 56.093 1.00 92.81 461 ILE A CA 1
ATOM 3667 C C . ILE A 1 461 ? -27.294 -31.554 57.513 1.00 92.81 461 ILE A C 1
ATOM 3669 O O . ILE A 1 461 ? -26.413 -32.170 58.122 1.00 92.81 461 ILE A O 1
ATOM 3673 N N . VAL A 1 462 ? -28.476 -31.255 58.046 1.00 91.62 462 VAL A N 1
ATOM 3674 C CA . VAL A 1 462 ? -28.874 -31.565 59.427 1.00 91.62 462 VAL A CA 1
ATOM 3675 C C . VAL A 1 462 ? -30.292 -32.129 59.426 1.00 91.62 462 VAL A C 1
ATOM 3677 O O . VAL A 1 462 ? -31.132 -31.653 58.668 1.00 91.62 462 VAL A O 1
ATOM 3680 N N . ASN A 1 463 ? -30.565 -33.114 60.282 1.00 90.94 463 ASN A N 1
ATOM 3681 C CA . ASN A 1 463 ? -31.938 -33.443 60.648 1.00 90.94 463 ASN A CA 1
ATOM 3682 C C . ASN A 1 463 ? -32.301 -32.632 61.902 1.00 90.94 463 ASN A C 1
ATOM 3684 O O . ASN A 1 463 ? -31.685 -32.857 62.944 1.00 90.94 463 ASN A O 1
ATOM 3688 N N . PRO A 1 464 ? -33.216 -31.653 61.811 1.00 87.75 464 PRO A N 1
ATOM 3689 C CA . PRO A 1 464 ? -33.602 -30.851 62.969 1.00 87.75 464 PRO A CA 1
ATOM 3690 C C . PRO A 1 464 ? -34.432 -31.641 63.995 1.00 87.75 464 PRO A C 1
ATOM 3692 O O . PRO A 1 464 ? -34.471 -31.243 65.156 1.00 87.75 464 PRO A O 1
ATOM 3695 N N . ASP A 1 465 ? -35.056 -32.750 63.589 1.00 86.75 465 ASP A N 1
ATOM 3696 C CA . ASP A 1 465 ? -36.004 -33.511 64.408 1.00 86.75 465 ASP A CA 1
ATOM 3697 C C . ASP A 1 465 ? -35.325 -34.635 65.217 1.00 86.75 465 ASP A C 1
ATOM 3699 O O . ASP A 1 465 ? -35.886 -35.106 66.205 1.00 86.75 465 ASP A O 1
ATOM 3703 N N . ASP A 1 466 ? -34.101 -35.042 64.850 1.00 84.25 466 ASP A N 1
ATOM 3704 C CA . ASP A 1 466 ? -33.300 -36.021 65.599 1.00 84.25 466 ASP A CA 1
ATOM 3705 C C . ASP A 1 466 ? -31.859 -35.522 65.840 1.00 84.25 466 ASP A C 1
ATOM 3707 O O . ASP A 1 466 ? -30.993 -35.640 64.962 1.00 84.25 466 ASP A O 1
ATOM 3711 N N . PRO A 1 467 ? -31.557 -35.016 67.053 1.00 75.94 467 PRO A N 1
ATOM 3712 C CA . PRO A 1 467 ? -30.225 -34.541 67.424 1.00 75.94 467 PRO A CA 1
ATOM 3713 C C . PRO A 1 467 ? -29.135 -35.624 67.403 1.00 75.94 467 PRO A C 1
ATOM 3715 O O . PRO A 1 467 ? -27.949 -35.289 67.382 1.00 75.94 467 PRO A O 1
ATOM 3718 N N . ASN A 1 468 ? -29.502 -36.911 67.426 1.00 81.06 468 ASN A N 1
ATOM 3719 C CA . ASN A 1 468 ? -28.539 -38.015 67.394 1.00 81.06 468 ASN A CA 1
ATOM 3720 C C . ASN A 1 468 ? -28.013 -38.283 65.978 1.00 81.06 468 ASN A C 1
ATOM 3722 O O . ASN A 1 468 ? -26.987 -38.952 65.806 1.00 81.06 468 ASN A O 1
ATOM 3726 N N . VAL A 1 469 ? -28.674 -37.743 64.949 1.00 86.00 469 VAL A N 1
ATOM 3727 C CA . VAL A 1 469 ? -28.225 -37.858 63.564 1.00 86.00 469 VAL A CA 1
ATOM 3728 C C . VAL A 1 469 ? -27.055 -36.910 63.322 1.00 86.00 469 VAL A C 1
ATOM 3730 O O . VAL A 1 469 ? -27.164 -35.685 63.375 1.00 86.00 469 VAL A O 1
ATOM 3733 N N . LYS A 1 470 ? -25.896 -37.483 62.987 1.00 87.81 470 LYS A N 1
ATOM 3734 C CA . LYS A 1 470 ? -24.686 -36.705 62.712 1.00 87.81 470 LYS A CA 1
ATOM 3735 C C . LYS A 1 470 ? -24.888 -35.773 61.511 1.00 87.81 470 LYS A C 1
ATOM 3737 O O . LYS A 1 470 ? -25.163 -36.225 60.398 1.00 87.81 470 LYS A O 1
ATOM 3742 N N . ALA A 1 471 ? -24.661 -34.477 61.720 1.00 89.62 471 ALA A N 1
ATOM 3743 C CA . ALA A 1 471 ? -24.642 -33.491 60.644 1.00 89.62 471 ALA A CA 1
ATOM 3744 C C . ALA A 1 471 ? -23.537 -33.799 59.618 1.00 89.62 471 ALA A C 1
ATOM 3746 O O . ALA A 1 471 ? -22.409 -34.147 59.982 1.00 89.62 471 ALA A O 1
ATOM 3747 N N . LEU A 1 472 ? -23.845 -33.630 58.333 1.00 90.62 472 LEU A N 1
ATOM 3748 C CA . LEU A 1 472 ? -22.904 -33.844 57.235 1.00 90.62 472 LEU A CA 1
ATOM 3749 C C . LEU A 1 472 ? -22.561 -32.521 56.554 1.00 90.62 472 LEU A C 1
ATOM 3751 O O . LEU A 1 472 ? -23.427 -31.687 56.332 1.00 90.62 472 LEU A O 1
ATOM 3755 N N . GLN A 1 473 ? -21.300 -32.346 56.169 1.00 92.06 473 GLN A N 1
ATOM 3756 C CA . GLN A 1 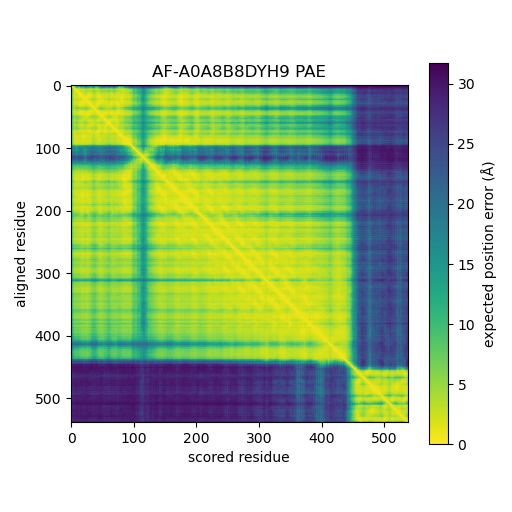473 ? -20.880 -31.253 55.291 1.00 92.06 473 GLN A CA 1
ATOM 3757 C C . GLN A 1 473 ? -20.612 -31.802 53.893 1.00 92.06 473 GLN A C 1
ATOM 3759 O O . GLN A 1 473 ? -19.943 -32.833 53.738 1.00 92.06 473 GLN A O 1
ATOM 3764 N N . LYS A 1 474 ? -21.161 -31.143 52.869 1.00 91.12 474 LYS A N 1
ATOM 3765 C CA . LYS A 1 474 ? -21.000 -31.551 51.470 1.00 91.12 474 LYS A CA 1
ATOM 3766 C C . LYS A 1 474 ? -20.766 -30.352 50.566 1.00 91.12 474 LYS A C 1
ATOM 3768 O O . LYS A 1 474 ? -21.440 -29.337 50.671 1.00 91.12 474 LYS A O 1
ATOM 3773 N N . LYS A 1 475 ? -19.827 -30.526 49.635 1.00 90.00 475 LYS A N 1
ATOM 3774 C CA . LYS A 1 475 ? -19.561 -29.590 48.541 1.00 90.00 475 LYS A CA 1
ATOM 3775 C C . LYS A 1 475 ? -20.329 -30.045 47.310 1.00 90.00 475 LYS A C 1
ATOM 3777 O O . LYS A 1 475 ? -20.058 -31.129 46.794 1.00 90.00 475 LYS A O 1
ATOM 3782 N N . LEU A 1 476 ? -21.297 -29.245 46.877 1.00 89.44 476 LEU A N 1
ATOM 3783 C CA . LEU A 1 476 ? -22.218 -29.574 45.791 1.00 89.44 476 LEU A CA 1
ATOM 3784 C C . LEU A 1 476 ? -22.226 -28.462 44.741 1.00 89.44 476 LEU A C 1
ATOM 3786 O O . LEU A 1 476 ? -22.046 -27.302 45.094 1.00 89.44 476 LEU A O 1
ATOM 3790 N N . PRO A 1 477 ? -22.430 -28.769 43.452 1.00 88.38 477 PRO A N 1
ATOM 3791 C CA . PRO A 1 477 ? -22.591 -27.726 42.450 1.00 88.38 477 PRO A CA 1
ATOM 3792 C C . PRO A 1 477 ? -23.940 -27.029 42.649 1.00 88.38 477 PRO A C 1
ATOM 3794 O O . PRO A 1 477 ? -24.960 -27.700 42.809 1.00 88.38 477 PRO A O 1
ATOM 3797 N N . GLY A 1 478 ? -23.972 -25.696 42.566 1.00 83.81 478 GLY A N 1
ATOM 3798 C CA . GLY A 1 478 ? -25.224 -24.926 42.655 1.00 83.81 478 GLY A CA 1
ATOM 3799 C C . GLY A 1 478 ? -2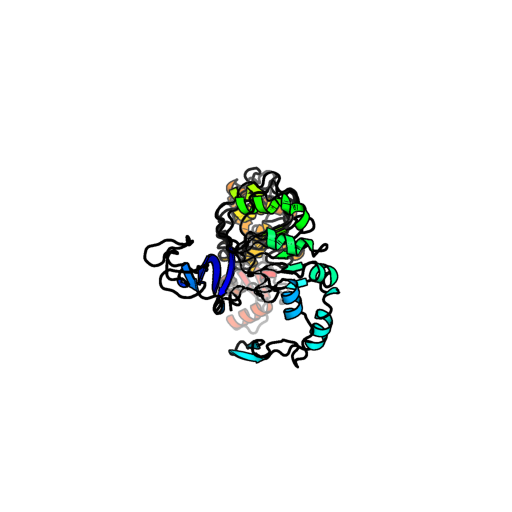6.249 -25.273 41.562 1.00 83.81 478 GLY A C 1
ATOM 3800 O O . GLY A 1 478 ? -27.427 -24.967 41.690 1.00 83.81 478 GLY A O 1
ATOM 3801 N N . THR A 1 479 ? -25.826 -25.958 40.496 1.00 84.62 479 THR A N 1
ATOM 3802 C CA . THR A 1 479 ? -26.695 -26.481 39.430 1.00 84.62 479 THR A CA 1
ATOM 3803 C C . THR A 1 479 ? -27.329 -27.841 39.749 1.00 84.62 479 THR A C 1
ATOM 3805 O O . THR A 1 479 ? -28.124 -28.341 38.953 1.00 84.62 479 THR A O 1
ATOM 3808 N N . MET A 1 480 ? -26.995 -28.477 40.880 1.00 90.19 480 MET A N 1
ATOM 3809 C CA . MET A 1 480 ? -27.656 -29.711 41.315 1.00 90.19 480 MET A CA 1
ATOM 3810 C C . MET A 1 480 ? -29.143 -29.436 41.567 1.00 90.19 480 MET A C 1
ATOM 3812 O O . MET A 1 480 ? -29.476 -28.466 42.233 1.00 90.19 480 MET A O 1
ATOM 3816 N N . ILE A 1 481 ? -30.032 -30.285 41.048 1.00 93.62 481 ILE A N 1
ATOM 3817 C CA . ILE A 1 481 ? -31.475 -30.194 41.325 1.00 93.62 481 ILE A CA 1
ATOM 3818 C C . ILE A 1 481 ? -31.825 -30.802 42.683 1.00 93.62 481 ILE A C 1
ATOM 3820 O O . ILE A 1 481 ? -31.177 -31.761 43.118 1.00 93.62 481 ILE A O 1
ATOM 3824 N N . VAL A 1 482 ? -32.871 -30.280 43.322 1.00 91.69 482 VAL A N 1
ATOM 3825 C CA . VAL A 1 482 ? -33.339 -30.714 44.650 1.00 91.69 482 VAL A CA 1
ATOM 3826 C C . VAL A 1 482 ? -33.619 -32.223 44.694 1.00 91.69 482 VAL A C 1
ATOM 3828 O O . VAL A 1 482 ? -33.197 -32.889 45.635 1.00 91.69 482 VAL A O 1
ATOM 3831 N N . GLN A 1 483 ? -34.191 -32.816 43.643 1.00 91.56 483 GLN A N 1
ATOM 3832 C CA . GLN A 1 483 ? -34.422 -34.265 43.556 1.00 91.56 483 GLN A CA 1
ATOM 3833 C C . GLN A 1 483 ? -33.125 -35.084 43.690 1.00 91.56 483 GLN A C 1
ATOM 3835 O O . GLN A 1 483 ? -33.086 -36.119 44.356 1.00 91.56 483 GLN A O 1
ATOM 3840 N N . LYS A 1 484 ? -32.027 -34.614 43.082 1.00 93.00 484 LYS A N 1
ATOM 3841 C CA . LYS A 1 484 ? -30.711 -35.266 43.192 1.00 93.00 484 LYS A CA 1
ATOM 3842 C C . LYS A 1 484 ? -30.105 -35.070 44.576 1.00 93.00 484 LYS A C 1
ATOM 3844 O O . LYS A 1 484 ? -29.425 -35.973 45.061 1.00 93.00 484 LYS A O 1
ATOM 3849 N N . LEU A 1 485 ? -30.355 -33.922 45.209 1.00 93.06 485 LEU A N 1
ATOM 3850 C CA . LEU A 1 485 ? -29.972 -33.690 46.599 1.00 93.06 485 LEU A CA 1
ATOM 3851 C C . LEU A 1 485 ? -30.725 -34.644 47.539 1.00 93.06 485 LEU A C 1
ATOM 3853 O O . LEU A 1 485 ? -30.087 -35.255 48.393 1.00 93.06 485 LEU A O 1
ATOM 3857 N N . LYS A 1 486 ? -32.030 -34.861 47.329 1.00 92.94 486 LYS A N 1
ATOM 3858 C CA . LYS A 1 486 ? -32.810 -35.846 48.091 1.00 92.94 486 LYS A CA 1
ATOM 3859 C C . LYS A 1 486 ? -32.213 -37.254 47.962 1.00 92.94 486 LYS A C 1
ATOM 3861 O O . LYS A 1 486 ? -31.809 -37.852 48.957 1.00 92.94 486 LYS A O 1
ATOM 3866 N N . ALA A 1 487 ? -32.018 -37.731 46.734 1.00 91.25 487 ALA A N 1
ATOM 3867 C CA . ALA A 1 487 ? -31.410 -39.043 46.492 1.00 91.25 487 ALA A CA 1
ATOM 3868 C C . ALA A 1 487 ? -30.005 -39.178 47.120 1.00 91.25 487 ALA A C 1
ATOM 3870 O O . ALA A 1 487 ? -29.627 -40.237 47.627 1.00 91.25 487 ALA A O 1
ATOM 3871 N N . LEU A 1 488 ? -29.214 -38.096 47.119 1.00 92.88 488 LEU A N 1
ATOM 3872 C CA . LEU A 1 488 ? -27.911 -38.067 47.778 1.00 92.88 488 LEU A CA 1
ATOM 3873 C C . LEU A 1 488 ? -28.039 -38.218 49.300 1.00 92.88 488 LEU A C 1
ATOM 3875 O O . LEU A 1 488 ? -27.290 -39.002 49.880 1.00 92.88 488 LEU A O 1
ATOM 3879 N N . ILE A 1 489 ? -28.954 -37.482 49.934 1.00 92.06 489 ILE A N 1
ATOM 3880 C CA . ILE A 1 489 ? -29.184 -37.510 51.386 1.00 92.06 489 ILE A CA 1
ATOM 3881 C C . ILE A 1 489 ? -29.697 -38.884 51.821 1.00 92.06 489 ILE A C 1
ATOM 3883 O O . ILE A 1 489 ? -29.127 -39.462 52.745 1.00 92.06 489 ILE A O 1
ATOM 3887 N N . GLN A 1 490 ? -30.670 -39.452 51.103 1.00 92.31 490 GLN A N 1
ATOM 3888 C CA . GLN A 1 490 ? -31.172 -40.809 51.348 1.00 92.31 490 GLN A CA 1
ATOM 3889 C C . GLN A 1 490 ? -30.041 -41.838 51.311 1.00 92.31 490 GLN A C 1
ATOM 3891 O O . GLN A 1 490 ? -29.890 -42.636 52.230 1.00 92.31 490 GLN A O 1
ATOM 3896 N N . ARG A 1 491 ? -29.155 -41.761 50.311 1.00 90.62 491 ARG A N 1
ATOM 3897 C CA . ARG A 1 491 ? -27.996 -42.658 50.220 1.00 90.62 491 ARG A CA 1
ATOM 3898 C C . ARG A 1 491 ? -26.974 -42.444 51.341 1.00 90.62 491 ARG A C 1
ATOM 3900 O O . ARG A 1 491 ? -26.367 -43.408 51.798 1.00 90.62 491 ARG A O 1
ATOM 3907 N N . LEU A 1 492 ? -26.734 -41.198 51.755 1.00 89.31 492 LEU A N 1
ATOM 3908 C CA . LEU A 1 492 ? -25.752 -40.872 52.798 1.00 89.31 492 LEU A CA 1
ATOM 3909 C C . LEU A 1 492 ? -26.205 -41.332 54.186 1.00 89.31 492 LEU A C 1
ATOM 3911 O O . LEU A 1 492 ? -25.376 -41.817 54.955 1.00 89.31 492 LEU A O 1
ATOM 3915 N N . TYR A 1 493 ? -27.497 -41.199 54.479 1.00 89.00 493 TYR A N 1
ATOM 3916 C CA . TYR A 1 493 ? -28.095 -41.603 55.751 1.00 89.00 493 TYR A CA 1
ATOM 3917 C C . TYR A 1 493 ? -28.721 -43.006 55.720 1.00 89.00 493 TYR A C 1
ATOM 3919 O O . TYR A 1 493 ? -29.195 -43.465 56.751 1.00 89.00 493 TYR A O 1
ATOM 3927 N N . LYS A 1 494 ? -28.658 -43.708 54.577 1.00 87.81 494 LYS A N 1
ATOM 3928 C CA . LYS A 1 494 ? -29.260 -45.037 54.352 1.00 87.81 494 LYS A CA 1
ATOM 3929 C C . LYS A 1 494 ? -30.756 -45.060 54.698 1.00 87.81 494 LYS A C 1
ATOM 3931 O O . LYS A 1 494 ? -31.205 -45.894 55.474 1.00 87.81 494 LYS A O 1
ATOM 3936 N N . LEU A 1 495 ? -31.489 -44.098 54.146 1.00 88.75 495 LEU A N 1
ATOM 3937 C CA . LEU A 1 495 ? -32.922 -43.922 54.363 1.00 88.75 495 LEU A CA 1
ATOM 3938 C C . LEU A 1 495 ? -33.707 -44.564 53.220 1.00 88.75 495 LEU A C 1
ATOM 3940 O O . LEU A 1 495 ? -33.393 -44.311 52.056 1.00 88.75 495 LEU A O 1
ATOM 3944 N N . ASP A 1 496 ? -34.759 -45.298 53.574 1.00 81.44 496 ASP A N 1
ATOM 3945 C CA . ASP A 1 496 ? -35.744 -45.841 52.628 1.00 81.44 496 ASP A CA 1
ATOM 3946 C C . ASP A 1 496 ? -37.033 -44.988 52.573 1.00 81.44 496 ASP A C 1
ATOM 3948 O O . ASP A 1 496 ? -37.890 -45.204 51.716 1.00 81.44 496 ASP A O 1
ATOM 3952 N N . SER A 1 497 ? -37.157 -43.989 53.457 1.00 82.44 497 SER A N 1
ATOM 3953 C CA . SER A 1 497 ? -38.294 -43.064 53.546 1.00 82.44 497 SER A CA 1
ATOM 3954 C C . SER A 1 497 ? -38.165 -41.871 52.588 1.00 82.44 497 SER A C 1
ATOM 3956 O O . SER A 1 497 ? -37.064 -41.439 52.220 1.00 82.44 497 SER A O 1
ATOM 3958 N N . GLU A 1 498 ? -39.305 -41.283 52.219 1.00 85.56 498 GLU A N 1
ATOM 3959 C CA . GLU A 1 498 ? -39.345 -39.980 51.553 1.00 85.56 498 GLU A CA 1
ATOM 3960 C C . GLU A 1 498 ? -38.823 -38.885 52.494 1.00 85.56 498 GLU A C 1
ATOM 3962 O O . GLU A 1 498 ? -39.058 -38.915 53.703 1.00 85.56 498 GLU A O 1
ATOM 3967 N N . ILE A 1 499 ? -38.087 -37.920 51.937 1.00 91.38 499 ILE A N 1
ATOM 3968 C CA . ILE A 1 499 ? -37.481 -36.837 52.710 1.00 91.38 499 ILE A CA 1
ATOM 3969 C C . ILE A 1 499 ? -37.998 -35.474 52.254 1.00 91.38 499 ILE A C 1
ATOM 3971 O O . ILE A 1 499 ? -38.040 -35.166 51.056 1.00 91.38 499 ILE A O 1
ATOM 3975 N N . LYS A 1 500 ? -38.349 -34.628 53.224 1.00 91.75 500 LYS A N 1
ATOM 3976 C CA . LYS A 1 500 ? -38.688 -33.222 52.997 1.00 91.75 500 LYS A CA 1
ATOM 3977 C C . LYS A 1 500 ? -37.456 -32.366 53.263 1.00 91.75 500 LYS A C 1
ATOM 3979 O O . LYS A 1 500 ? -36.796 -32.525 54.290 1.00 91.75 500 LYS A O 1
ATOM 3984 N N . LEU A 1 501 ? -37.142 -31.477 52.323 1.00 93.69 501 LEU A N 1
ATOM 3985 C CA . LEU A 1 501 ? -36.000 -30.579 52.429 1.00 93.69 501 LEU A CA 1
ATOM 3986 C C . LEU A 1 501 ? -36.460 -29.131 52.594 1.00 93.69 501 LEU A C 1
ATOM 3988 O O . LEU A 1 501 ? -37.370 -28.678 51.902 1.00 93.69 501 LEU A O 1
ATOM 3992 N N . SER A 1 502 ? -35.736 -28.401 53.427 1.00 92.56 502 SER A N 1
ATOM 3993 C CA . SER A 1 502 ? -35.792 -26.945 53.558 1.00 92.56 502 SER A CA 1
ATOM 3994 C C . SER A 1 502 ? -34.386 -26.413 53.848 1.00 92.56 502 SER A C 1
ATOM 3996 O O . SER A 1 502 ? -33.449 -27.195 54.040 1.00 92.56 502 SER A O 1
ATOM 3998 N N . TYR A 1 503 ? -34.182 -25.099 53.843 1.00 92.56 503 TYR A N 1
ATOM 3999 C CA . TYR A 1 503 ? -32.890 -24.514 54.198 1.00 92.56 503 TYR A CA 1
ATOM 4000 C C . TYR A 1 503 ? -33.029 -23.212 54.986 1.00 92.56 503 TYR A C 1
ATOM 4002 O O . TYR A 1 503 ? -34.044 -22.520 54.918 1.00 92.56 503 TYR A O 1
ATOM 4010 N N . ILE A 1 504 ? -31.971 -22.890 55.729 1.00 89.62 504 ILE A N 1
ATOM 4011 C CA . ILE A 1 504 ? -31.775 -21.613 56.412 1.00 89.62 504 ILE A CA 1
ATOM 4012 C C . ILE A 1 504 ? -30.524 -20.965 55.831 1.00 89.62 504 ILE A C 1
ATOM 4014 O O . ILE A 1 504 ? -29.439 -21.563 55.834 1.00 89.62 504 ILE A O 1
ATOM 4018 N N . SER A 1 505 ? -30.685 -19.732 55.348 1.00 83.62 505 SER A N 1
ATOM 4019 C CA . SER A 1 505 ? -29.564 -18.932 54.867 1.00 83.62 505 SER A CA 1
ATOM 4020 C C . SER A 1 505 ? -28.824 -18.274 56.024 1.00 83.62 505 SER A C 1
ATOM 4022 O O . SER A 1 505 ? -29.438 -17.706 56.926 1.00 83.62 505 SER A O 1
ATOM 4024 N N . LYS A 1 506 ? -27.492 -18.241 55.951 1.00 79.06 506 LYS A N 1
ATOM 4025 C CA . LYS A 1 506 ? -26.654 -17.496 56.901 1.00 79.06 506 LYS A CA 1
ATOM 4026 C C . LYS A 1 506 ? -26.959 -15.989 56.915 1.00 79.06 506 LYS A C 1
ATOM 4028 O O . LYS A 1 506 ? -26.697 -15.320 57.908 1.00 79.06 506 LYS A O 1
ATOM 4033 N N . LYS A 1 507 ? -27.485 -15.437 55.815 1.00 75.94 507 LYS A N 1
ATOM 4034 C CA . LYS A 1 507 ? -27.823 -14.006 55.691 1.00 75.94 507 LYS A CA 1
ATOM 4035 C C . LYS A 1 507 ? -29.194 -13.653 56.281 1.00 75.94 507 LYS A C 1
ATOM 4037 O O . LYS A 1 507 ? -29.456 -12.478 56.513 1.00 75.94 507 LYS A O 1
ATOM 4042 N N . MET A 1 508 ? -30.054 -14.648 56.506 1.00 72.75 508 MET A N 1
ATOM 4043 C CA . MET A 1 508 ? -31.399 -14.495 57.068 1.00 72.75 508 MET A CA 1
ATOM 4044 C C . MET A 1 508 ? -31.603 -15.520 58.187 1.00 72.75 508 MET A C 1
ATOM 4046 O O . MET A 1 508 ? -32.324 -16.506 58.030 1.00 72.75 508 MET A O 1
ATOM 4050 N N . GLU A 1 509 ? -30.931 -15.301 59.319 1.00 66.25 509 GLU A N 1
ATOM 4051 C CA . GLU A 1 509 ? -31.084 -16.161 60.495 1.00 66.25 509 GLU A CA 1
ATOM 4052 C C . GLU A 1 509 ? -32.548 -16.164 60.973 1.00 66.25 509 GLU A C 1
ATOM 4054 O O . GLU A 1 509 ? -33.154 -15.114 61.185 1.00 66.25 509 GLU A O 1
ATOM 4059 N N . GLY A 1 510 ? -33.127 -17.360 61.124 1.00 70.81 510 GLY A N 1
ATOM 4060 C CA . GLY A 1 510 ? -34.489 -17.568 61.633 1.00 70.81 510 GLY A CA 1
ATOM 4061 C C . GLY A 1 510 ? -35.588 -17.752 60.578 1.00 70.81 510 GLY A C 1
ATOM 4062 O O . GLY A 1 510 ? -36.698 -18.122 60.950 1.00 70.81 510 GLY A O 1
ATOM 4063 N N . CYS A 1 511 ? -35.306 -17.555 59.284 1.00 79.94 511 CYS A N 1
ATOM 4064 C CA . CYS A 1 511 ? -36.253 -17.868 58.205 1.00 79.94 511 CYS A CA 1
ATOM 4065 C C . CYS A 1 511 ? -35.917 -19.214 57.556 1.00 79.94 511 CYS A C 1
ATOM 4067 O O . CYS A 1 511 ? -34.886 -19.359 56.899 1.00 79.94 511 CYS A O 1
ATOM 4069 N N . GLU A 1 512 ? -36.805 -20.189 57.733 1.00 88.75 512 GLU A N 1
ATOM 4070 C CA . GLU A 1 512 ? -36.726 -21.490 57.075 1.00 88.75 512 GLU A CA 1
ATOM 4071 C C . GLU A 1 512 ? -37.528 -21.472 55.769 1.00 88.75 512 GLU A C 1
ATOM 4073 O O . GLU A 1 512 ? -38.704 -21.109 55.759 1.00 88.75 512 GLU A O 1
ATOM 4078 N N . ILE A 1 513 ? -36.885 -21.854 54.665 1.00 88.25 513 ILE A N 1
ATOM 4079 C CA . ILE A 1 513 ? -37.477 -21.831 53.325 1.00 88.25 513 ILE A CA 1
ATOM 4080 C C . ILE A 1 513 ? -37.571 -23.264 52.801 1.00 88.25 513 ILE A C 1
ATOM 4082 O O . ILE A 1 513 ? -36.567 -23.974 52.710 1.00 88.25 513 ILE A O 1
ATOM 4086 N N . ASP A 1 514 ? -38.784 -23.686 52.448 1.00 90.25 514 ASP A N 1
ATOM 4087 C CA . ASP A 1 514 ? -39.046 -25.000 51.859 1.00 90.25 514 ASP A CA 1
ATOM 4088 C C . ASP A 1 514 ? -38.506 -25.078 50.421 1.00 90.25 514 ASP A C 1
ATOM 4090 O O . ASP A 1 514 ? -38.656 -24.145 49.628 1.00 90.25 514 ASP A O 1
ATOM 4094 N N . PHE A 1 515 ? -37.931 -26.226 50.051 1.00 90.62 515 PHE A N 1
ATOM 4095 C CA . PHE A 1 515 ? -37.697 -26.534 48.641 1.00 90.62 515 PHE A CA 1
ATOM 4096 C C . PHE A 1 515 ? -39.021 -26.970 48.002 1.00 90.62 515 PHE A C 1
ATOM 4098 O O . PHE A 1 515 ? -39.378 -28.147 48.010 1.00 90.62 515 PHE A O 1
ATOM 4105 N N . ASP A 1 516 ? -39.758 -26.000 47.467 1.00 86.19 516 ASP A N 1
ATOM 4106 C CA . ASP A 1 516 ? -41.108 -26.162 46.911 1.00 86.19 516 ASP A CA 1
ATOM 4107 C C . ASP A 1 516 ? -41.166 -26.916 45.567 1.00 86.19 516 ASP A C 1
ATOM 4109 O O . ASP A 1 516 ? -42.239 -27.329 45.124 1.00 86.19 516 ASP A O 1
ATOM 4113 N N . ASN A 1 517 ? -40.021 -27.114 44.905 1.00 88.00 517 ASN A N 1
ATOM 4114 C CA . ASN A 1 517 ? -39.944 -27.765 43.605 1.00 88.00 517 ASN A CA 1
ATOM 4115 C C . ASN A 1 517 ? -38.669 -28.604 43.441 1.00 88.00 517 ASN A C 1
ATOM 4117 O O . ASN A 1 517 ? -37.559 -28.086 43.296 1.00 88.00 517 ASN A O 1
ATOM 4121 N N . ASP A 1 518 ? -38.857 -29.918 43.349 1.00 89.94 518 ASP A N 1
ATOM 4122 C CA . ASP A 1 518 ? -37.776 -30.901 43.260 1.00 89.94 518 ASP A CA 1
ATOM 4123 C C . ASP A 1 518 ? -36.945 -30.821 41.966 1.00 89.94 518 ASP A C 1
ATOM 4125 O O . ASP A 1 518 ? -35.788 -31.250 41.931 1.00 89.94 518 ASP A O 1
ATOM 4129 N N . LEU A 1 519 ? -37.502 -30.253 40.895 1.00 88.38 519 LEU A N 1
ATOM 4130 C CA . LEU A 1 519 ? -36.834 -30.127 39.597 1.00 88.38 519 LEU A CA 1
ATOM 4131 C C . LEU A 1 519 ? -36.014 -28.837 39.473 1.00 88.38 519 LEU A C 1
ATOM 4133 O O . LEU A 1 519 ? -35.299 -28.655 38.484 1.00 88.38 519 LEU A O 1
ATOM 4137 N N . ARG A 1 520 ? -36.093 -27.934 40.458 1.00 88.81 520 ARG A N 1
ATOM 4138 C CA . ARG A 1 520 ? -35.325 -26.688 40.453 1.00 88.81 520 ARG A CA 1
ATOM 4139 C C . ARG A 1 520 ? -33.888 -26.921 40.941 1.00 88.81 520 ARG A C 1
ATOM 4141 O O . ARG A 1 520 ? -33.661 -27.726 41.848 1.00 88.81 520 ARG A O 1
ATOM 4148 N N . PRO A 1 521 ? -32.898 -26.240 40.336 1.00 90.50 521 PRO A N 1
ATOM 4149 C CA . PRO A 1 521 ? -31.518 -26.265 40.805 1.00 90.50 521 PRO A CA 1
ATOM 4150 C C . PRO A 1 521 ? -31.353 -25.485 42.113 1.00 90.50 521 PRO A C 1
ATOM 4152 O O . PRO A 1 521 ? -32.099 -24.553 42.385 1.00 90.50 521 PRO A O 1
ATOM 4155 N N . LEU A 1 522 ? -30.343 -25.829 42.906 1.00 87.62 522 LEU A N 1
ATOM 4156 C CA . LEU A 1 522 ? -30.046 -25.178 44.184 1.00 87.62 522 LEU A CA 1
ATOM 4157 C C . LEU A 1 522 ? -29.867 -23.653 44.061 1.00 87.62 522 LEU A C 1
ATOM 4159 O O . LEU A 1 522 ? -30.374 -22.905 44.891 1.00 87.62 522 LEU A O 1
ATOM 4163 N N . ASN A 1 523 ? -29.232 -23.172 42.992 1.00 85.50 523 ASN A N 1
ATOM 4164 C CA . ASN A 1 523 ? -29.053 -21.740 42.739 1.00 85.50 523 ASN A CA 1
ATOM 4165 C C . ASN A 1 523 ? -30.362 -20.971 42.479 1.00 85.50 523 ASN A C 1
ATOM 4167 O O . ASN A 1 523 ? -30.376 -19.759 42.658 1.00 85.50 523 ASN A O 1
ATOM 4171 N N . TYR A 1 524 ? -31.451 -21.644 42.087 1.00 86.38 524 TYR A N 1
ATOM 4172 C CA . TYR A 1 524 ? -32.775 -21.022 41.976 1.00 86.38 524 TYR A CA 1
ATOM 4173 C C . TYR A 1 524 ? -33.279 -20.553 43.345 1.00 86.38 524 TYR A C 1
ATOM 4175 O O . TYR A 1 524 ? -33.928 -19.519 43.443 1.00 86.38 524 TYR A O 1
ATOM 4183 N N . PHE A 1 525 ? -32.918 -21.285 44.400 1.00 82.38 525 PHE A N 1
ATOM 4184 C CA . PHE A 1 525 ? -33.233 -20.951 45.786 1.00 82.38 525 PHE A CA 1
ATOM 4185 C C . PHE A 1 525 ? -32.176 -20.037 46.424 1.00 82.38 525 PHE A C 1
ATOM 4187 O O . PHE A 1 525 ? -32.188 -19.838 47.630 1.00 82.38 525 PHE A O 1
ATOM 4194 N N . SER A 1 526 ? -31.233 -19.488 45.649 1.00 83.94 526 SER A N 1
ATOM 4195 C CA . SER A 1 526 ? -30.186 -18.588 46.159 1.00 83.94 526 SER A CA 1
ATOM 4196 C C . SER A 1 526 ? -29.382 -19.158 47.339 1.00 83.94 526 SER A C 1
ATOM 4198 O O . SER A 1 526 ? -28.939 -18.407 48.203 1.00 83.94 526 SER A O 1
ATOM 4200 N N . ILE A 1 527 ? -29.202 -20.482 47.397 1.00 84.06 527 ILE A N 1
ATOM 4201 C CA . ILE A 1 527 ? -28.405 -21.118 48.450 1.00 84.06 527 ILE A CA 1
ATOM 4202 C C . ILE A 1 527 ? -26.909 -20.869 48.216 1.00 84.06 527 ILE A C 1
ATOM 4204 O O . ILE A 1 527 ? -26.395 -21.015 47.101 1.00 84.06 527 ILE A O 1
ATOM 4208 N N . GLU A 1 528 ? -26.202 -20.510 49.282 1.00 83.06 528 GLU A N 1
ATOM 4209 C CA . GLU A 1 528 ? -24.796 -20.118 49.252 1.00 83.06 528 GLU A CA 1
ATOM 4210 C C . GLU A 1 528 ? -23.921 -21.034 50.125 1.00 83.06 528 GLU A C 1
ATOM 4212 O O . GLU A 1 528 ? -24.388 -21.903 50.865 1.00 83.06 528 GLU A O 1
ATOM 4217 N N . ALA A 1 529 ? -22.600 -20.863 50.026 1.00 84.25 529 ALA A N 1
ATOM 4218 C CA . ALA A 1 529 ? -21.666 -21.587 50.881 1.00 84.25 529 ALA A CA 1
ATOM 4219 C C . ALA A 1 529 ? -21.825 -21.157 52.352 1.00 84.25 529 ALA A C 1
ATOM 4221 O O . ALA A 1 529 ? -21.739 -19.975 52.682 1.00 84.25 529 ALA A O 1
ATOM 4222 N N . GLY A 1 530 ? -21.995 -22.136 53.240 1.00 82.69 530 GLY A N 1
ATOM 4223 C CA . GLY A 1 530 ? -22.227 -21.942 54.671 1.00 82.69 530 GLY A CA 1
ATOM 4224 C C . GLY A 1 530 ? -23.692 -22.059 55.099 1.00 82.69 530 GLY A C 1
ATOM 4225 O O . GLY A 1 530 ? -23.946 -22.088 56.303 1.00 82.69 530 GLY A O 1
ATOM 4226 N N . ASP A 1 531 ? -24.630 -22.173 54.157 1.00 89.81 531 ASP A N 1
ATOM 4227 C CA . ASP A 1 531 ? -26.046 -22.380 54.465 1.00 89.81 531 ASP A CA 1
ATOM 4228 C C . ASP A 1 531 ? -26.313 -23.791 55.016 1.00 89.81 531 ASP A C 1
ATOM 4230 O O . ASP A 1 531 ? -25.564 -24.752 54.775 1.00 89.81 531 ASP A O 1
ATOM 4234 N N . THR A 1 532 ? -27.401 -23.917 55.783 1.00 91.00 532 THR A N 1
ATOM 4235 C CA . THR A 1 532 ? -27.812 -25.186 56.396 1.00 91.00 532 THR A CA 1
ATOM 4236 C C . THR A 1 532 ? -29.078 -25.712 55.733 1.00 91.00 532 THR A C 1
ATOM 4238 O O . THR A 1 532 ? -30.115 -25.062 55.774 1.00 91.00 532 THR A O 1
ATOM 4241 N N . VAL A 1 533 ? -28.996 -26.907 55.152 1.00 93.50 533 VAL A N 1
ATOM 4242 C CA . VAL A 1 533 ? -30.136 -27.665 54.633 1.00 93.50 533 VAL A CA 1
ATOM 4243 C C . VAL A 1 533 ? -30.675 -28.564 55.737 1.00 93.50 533 VAL A C 1
ATOM 4245 O O . VAL A 1 533 ? -29.951 -29.399 56.287 1.00 93.50 533 VAL A O 1
ATOM 4248 N N . TYR A 1 534 ? -31.958 -28.417 56.030 1.00 93.25 534 TYR A N 1
ATOM 4249 C CA . TYR A 1 534 ? -32.703 -29.329 56.874 1.00 93.25 534 TYR A CA 1
ATOM 4250 C C . TYR A 1 534 ? -33.303 -30.442 56.036 1.00 93.25 534 TYR A C 1
ATOM 4252 O O . TYR A 1 534 ? -33.974 -30.210 55.034 1.00 93.25 534 TYR A O 1
ATOM 4260 N N . ALA A 1 535 ? -33.024 -31.668 56.456 1.00 92.25 535 ALA A N 1
ATOM 4261 C CA . ALA A 1 535 ? -33.580 -32.867 55.875 1.00 92.25 535 ALA A CA 1
ATOM 4262 C C . ALA A 1 535 ? -34.403 -33.573 56.944 1.00 92.25 535 ALA A C 1
ATOM 4264 O O . ALA A 1 535 ? -33.849 -34.051 57.931 1.00 92.25 535 ALA A O 1
ATOM 4265 N N . ARG A 1 536 ? -35.719 -33.607 56.743 1.00 91.44 536 ARG A N 1
ATOM 4266 C CA . ARG A 1 536 ? -36.669 -34.273 57.634 1.00 91.44 536 ARG A CA 1
ATOM 4267 C C . ARG A 1 536 ? -37.169 -35.544 56.982 1.00 91.44 536 ARG A C 1
ATOM 4269 O O . ARG A 1 536 ? -37.494 -35.548 55.793 1.00 91.44 536 ARG A O 1
ATOM 4276 N N . TRP A 1 537 ? -37.226 -36.608 57.761 1.00 88.56 537 TRP A N 1
ATOM 4277 C CA . TRP A 1 537 ? -37.744 -37.902 57.349 1.00 88.56 537 TRP A CA 1
ATOM 4278 C C . TRP A 1 537 ? -38.454 -38.552 58.525 1.00 88.56 537 TRP A C 1
ATOM 4280 O O . TRP A 1 537 ? -38.111 -38.294 59.678 1.00 88.56 537 TRP A O 1
ATOM 4290 N N . SER A 1 538 ? -39.470 -39.343 58.200 1.00 66.19 538 SER A N 1
ATOM 4291 C CA . SER A 1 538 ? -40.269 -40.116 59.152 1.00 66.19 538 SER A CA 1
ATOM 4292 C C . SER A 1 538 ? -39.712 -41.518 59.328 1.00 66.19 538 SER A C 1
ATOM 4294 O O . SER A 1 538 ? -39.261 -42.102 58.306 1.00 66.19 538 SER A O 1
#

InterPro domains:
  IPR000938 CAP Gly-rich domain [PF01302] (16-80)
  IPR000938 CAP Gly-rich domain [PS00845] (33-65)
  IPR000938 CAP Gly-rich domain [PS50245] (33-77)
  IPR000938 CAP Gly-rich domain [SM01052] (16-82)
  IPR001611 Leucine-rich repeat [PS51450] (266-287)
  IPR029071 Ubiquitin-like domain superfamily [SSF54236] (450-536)
  IPR032675 Leucine-rich repeat domain superfamily [G3DSA:3.80.10.10] (110-228)
  IPR032675 Leucine-rich repeat domain superfamily [G3DSA:3.80.10.10] (229-312)
  IPR032675 Leucine-rich repeat domain superfamily [G3DSA:3.80.10.10] (313-391)
  IPR036859 CAP Gly-rich domain superfamily [G3DSA:2.30.30.190] (5-87)
  IPR036859 CAP Gly-rich domain superfamily [SSF74924] (9-151)
  IPR044079 TBCE, ubiquitin-like (Ubl) domain [cd17044] (455-534)

Nearest PDB structures (foldseek):
  4a3p-assembly1_A  TM=6.710E-01  e=8.611E-05  Homo sapiens
  4mel-assembly1_A  TM=6.914E-01  e=1.849E-04  Homo sapiens
  4mem-assembly2_B  TM=6.491E-01  e=1.056E-04  Rattus norvegicus
  8esf-assembly2_B  TM=6.136E-01  e=6.675E-05  Homo sapiens
  6wcq-assembly1_B  TM=5.406E-01  e=1.849E-04  Homo sapiens

Solvent-accessible surface area (backbone atoms only — not comparable to full-atom values): 28415 Å² total; per-residue (Å²): 143,79,70,72,55,47,46,36,93,84,66,49,67,76,49,72,56,37,30,35,34,40,97,89,45,50,27,33,30,56,34,78,45,72,53,89,101,55,84,66,68,34,34,30,30,29,35,74,51,46,82,78,28,76,27,40,33,56,59,96,90,42,78,72,38,85,35,96,37,67,34,4,6,41,80,42,50,41,85,64,44,47,67,45,39,31,46,46,59,42,48,44,74,72,33,36,76,55,97,51,100,50,38,84,56,65,55,89,76,34,54,49,71,45,99,84,70,47,73,41,74,50,79,71,84,58,38,58,62,51,30,61,58,44,37,39,44,50,72,34,37,74,45,79,42,59,62,51,30,30,39,29,33,72,91,36,48,68,54,35,31,70,46,31,53,43,29,29,32,42,30,50,22,40,32,23,34,37,28,55,65,42,54,31,58,43,37,61,35,30,84,53,32,28,34,41,30,52,17,51,23,67,56,46,83,65,97,65,48,69,82,42,24,78,34,31,44,59,26,26,33,42,32,46,27,47,48,62,54,53,57,69,54,51,54,54,55,48,62,18,30,82,48,30,29,32,43,34,43,27,52,28,63,42,59,67,57,70,61,59,66,88,46,61,55,60,22,30,33,43,34,45,27,43,27,47,38,42,59,42,73,38,57,58,36,54,42,68,25,70,47,30,28,33,42,34,42,26,42,29,47,35,44,60,49,79,61,93,86,33,62,81,75,39,64,38,80,60,43,65,47,28,26,33,43,32,40,25,38,23,46,37,55,58,70,58,34,50,49,42,54,41,17,35,75,44,32,26,36,42,33,55,55,73,16,61,45,56,75,76,48,56,70,69,56,46,50,31,52,51,50,44,50,23,84,62,49,43,29,49,70,92,37,76,52,49,73,67,56,43,54,50,21,40,52,51,49,46,35,70,46,33,63,58,39,44,75,39,34,37,47,81,51,76,93,63,43,55,52,36,69,70,57,40,60,77,40,49,56,49,68,56,45,34,72,74,76,48,60,71,49,80,78,66,52,54,80,77,58,91,44,74,82,68,46,40,31,41,32,36,40,36,38,86,90,41,86,85,53,81,67,44,78,46,74,41,52,40,75,45,29,42,51,61,52,49,56,48,50,29,63,73,70,71,50,92,56,74,70,52,50,30,36,35,43,76,91,43,79,90,53,78,46,71,66,89,51,49,84,42,32,40,48,79,71,68,65,51,66,71,18,39,35,37,47,46,70,119

Sequence (538 aa):
MRDMDLRRNDGSEVQVHDRVVSEGHYGTVRFIGTLPDTKGVWIGVDWDEPERGKHDGSHNGKSYFNTRNPSSGSFVRGKKLDLGINCFDAIVNRYGKLDDPNAGVITEELYVVGSNQKKTVVEMVGARSVNEKQSKLDALQEVVLRGCLVYGVGDSSEKLRKCTPGIQELDLSLNLLPSWERLGDICKCLPNLTDLNASDNQLEMPSDVSQYTNSFSNVKVLKLNRVHYSWQQLLECSKMFPSLEQLHVCFNLLKSIHSPGSQLQHLVLLNLESNRLESWEQILHLDVCPRLESLILNDNSISSIHFPDANEGSKTKFFPNLKRIYINNNKILQWSCINELDKLKSFEDLQINGNPIQDSASPETVRQLIIAKVANLKKCQRTEVTDEERRGAEIDYLKRFGVEWLKSGGNQDPAQNNPSTEFLTQHPRFLHFVKVYGAPESSEMSKKPQKLKDSLIEIKIVNPDDPNVKALQKKLPGTMIVQKLKALIQRLYKLDSEIKLSYISKKMEGCEIDFDNDLRPLNYFSIEAGDTVYARWS

Mean predicted aligned error: 12.0 Å